Protein 1G60 (pdb70)

Organism: Moraxella bovis (NCBI:txid476)

Secondary structure (DSSP, 8-state):
-PPSSSEEE--HHHHHHHSPTT-EEEEEE----SS-SSGGG--SSHHHHHHHHHHHHHHHHHHEEEEEEEEEEE-HHHHHHHHHHHHHTT-EEEEEEEE----S----SSS-B---EEEEEEESSTT----GGGS-B---HHHHHHHHHHHTS-BTTB-----TT-BPPBSEE----PPPHHHHHHHHHHH--TT-EEEESS-TT-HHHHHHHHTT-EEEEEES-HHHHHHHHHHHH-/-PPTTSEEES-HHHHHHHSPTT-EEEEEE----SS-SSGGG--SSHHHHHHHHHHHHHHHHHHEEEEEEEEEEE-HHHHHHHHHHHHHTTPEEEEEEEE---------SSS-B---EEEEEEESSTT----GGGS-B---EEETTEEEPPPTT-BPPBSEE------PPPHHHHHHHHHHH--TT-EEEES--TT-HHHHHHHHTT-EEEEEES-HHHHHHHHHHHH-

Solvent-accessible surface area: 22971 Å² total; per-residue (Å²): 228,37,101,86,70,94,3,28,110,46,66,9,20,84,0,0,88,100,9,133,88,147,30,0,48,0,0,2,0,42,6,7,22,40,90,79,156,34,116,120,3,60,53,133,52,52,111,92,0,14,65,49,1,46,126,1,1,47,45,1,12,78,14,0,35,150,37,1,1,1,0,0,0,0,23,12,44,7,0,0,13,0,0,60,42,0,54,84,98,53,12,65,53,4,0,0,0,0,27,9,63,136,62,66,114,23,88,22,103,92,81,1,11,66,21,16,20,0,0,1,0,0,0,62,23,161,108,6,42,16,41,64,73,103,11,47,22,113,41,92,86,86,18,135,121,110,37,70,89,74,128,63,117,96,99,149,62,158,108,132,152,47,42,126,102,3,76,19,7,17,13,22,3,60,52,153,178,82,26,41,114,80,0,4,50,39,0,0,81,0,2,0,57,85,116,28,24,0,0,5,1,40,8,22,54,0,16,5,0,11,8,0,116,147,26,39,23,42,2,5,0,0,16,123,51,42,142,105,6,96,110,2,17,124,56,16,122,164,246,33,102,96,70,80,1,19,107,63,64,9,34,86,0,0,85,105,9,136,86,150,36,0,47,0,0,2,0,42,6,6,22,40,86,78,156,36,129,94,4,58,48,150,51,51,109,97,0,17,43,35,1,48,119,0,0,49,51,1,11,78,12,0,34,163,43,2,1,1,0,0,0,0,25,12,44,7,0,0,12,0,0,59,42,0,53,86,95,52,11,57,52,4,0,0,0,0,12,12,48,155,65,42,131,44,90,29,101,91,82,2,10,94,20,16,23,0,0,1,0,0,0,66,24,156,111,7,44,15,39,71,86,102,11,51,24,113,122,75,66,105,94,118,71,130,161,106,187,60,57,135,110,10,109,32,9,25,13,23,2,63,32,100,122,105,108,68,23,14,109,90,0,3,54,39,0,0,80,0,1,0,56,85,116,27,21,0,0,5,1,40,8,11,44,0,11,5,0,11,8,0,108,152,26,41,22,50,2,5,0,0,18,125,53,41,140,71,7,98,102,2,24,112,64,13,117,159

Nearest PDB structures (foldseek):
  1g60-assembly1_A  TM=1.004E+00  e=7.509E-53  Moraxella bovis
  1g60-assembly1_B  TM=9.434E-01  e=6.468E-45  Moraxella bovis
  9c3u-assembly1_A  TM=8.632E-01  e=3.060E-21  Burkholderia cenocepacia
  6pbd-assembly1_A  TM=7.754E-01  e=2.224E-20  Caulobacter vibrioides
  8s9o-assembly1_A  TM=8.088E-01  e=1.908E-15  Adineta vaga

InterPro domains:
  IPR001091 Restriction/modification DNA-methyltransferase [PR00508] (23-37)
  IPR001091 Restriction/modification DNA-methyltransferase [PR00508] (56-76)
  IPR001091 Restriction/modification DNA-methyltransferase [PR00508] (193-210)
  IPR001091 Restriction/modification DNA-methyltransferase [PR00508] (212-230)
  IPR001091 Restriction/modification DNA-methyltransferase [PR00508] (235-255)
  IPR002052 DNA methylase, N-6 adenine-specific, conserved site [PS00092] (27-33)
  IPR002941 DNA methylase N-4/N-6 [PF01555] (24-251)
  IPR029063 S-adenosyl-L-methionine-dependent methyltransferase superfamily [G3DSA:3.40.50.150] (1-260)
  IPR029063 S-adenosyl-L-methionine-dependent methyltransferase superfamily [SSF53335] (4-251)

Structure (mmCIF, N/CA/C/O backbone):
data_1G60
#
_entry.id   1G60
#
_cell.length_a   60.818
_cell.length_b   98.699
_cell.length_c   50.894
_cell.angle_alpha   90.00
_cell.angle_beta   101.93
_cell.angle_gamma   90.00
#
_symmetry.space_group_name_H-M   'P 1 21 1'
#
loop_
_entity.id
_entity.type
_entity.pdbx_description
1 polymer 'Adenine-specific Methyltransferase MboIIA'
2 non-polymer 'SODIUM ION'
3 non-polymer S-ADENOSYLMETHIONINE
4 water water
#
loop_
_atom_site.group_PDB
_atom_site.id
_atom_site.type_symbol
_atom_site.label_atom_id
_atom_site.label_alt_id
_atom_site.label_comp_id
_atom_site.label_asym_id
_atom_site.label_entity_id
_atom_site.label_seq_id
_atom_site.pdbx_PDB_ins_code
_atom_site.Cartn_x
_atom_site.Cartn_y
_atom_site.Cartn_z
_atom_site.occupancy
_atom_site.B_iso_or_equiv
_atom_site.auth_seq_id
_atom_site.auth_comp_id
_atom_site.auth_asym_id
_atom_site.auth_atom_id
_atom_site.pdbx_PDB_model_num
ATOM 1 N N . MET A 1 1 ? -13.166 47.233 -21.602 1.00 48.01 1 MET A N 1
ATOM 2 C CA . MET A 1 1 ? -11.757 47.726 -21.612 1.00 46.74 1 MET A CA 1
ATOM 3 C C . MET A 1 1 ? -11.654 48.849 -20.589 1.00 44.57 1 MET A C 1
ATOM 4 O O . MET A 1 1 ? -12.472 49.779 -20.587 1.00 44.44 1 MET A O 1
ATOM 9 N N . LEU A 1 2 ? -10.667 48.728 -19.706 1.00 40.05 2 LEU A N 1
ATOM 10 C CA . LEU A 1 2 ? -10.474 49.727 -18.667 1.00 37.06 2 LEU A CA 1
ATOM 11 C C . LEU A 1 2 ? -9.776 50.955 -19.205 1.00 34.64 2 LEU A C 1
ATOM 12 O O . LEU A 1 2 ? -8.807 50.855 -19.964 1.00 33.78 2 LEU A O 1
ATOM 17 N N . GLU A 1 3 ? -10.193 52.150 -18.823 1.00 32.99 3 GLU A N 1
ATOM 18 C CA . GLU A 1 3 ? -9.555 53.376 -19.265 1.00 32.81 3 GLU A CA 1
ATOM 19 C C . GLU A 1 3 ? -8.149 53.465 -18.652 1.00 32.97 3 GLU A C 1
ATOM 20 O O . GLU A 1 3 ? -7.985 53.224 -17.454 1.00 31.67 3 GLU A O 1
ATOM 26 N N . ILE A 1 4 ? -7.156 53.721 -19.506 1.00 31.32 4 ILE A N 1
ATOM 27 C CA . ILE A 1 4 ? -5.794 53.842 -18.980 1.00 30.05 4 ILE A CA 1
ATOM 28 C C . ILE A 1 4 ? -5.559 55.289 -18.607 1.00 28.03 4 ILE A C 1
ATOM 29 O O . ILE A 1 4 ? -6.355 56.182 -18.914 1.00 28.69 4 ILE A O 1
ATOM 34 N N . ASN A 1 5 ? -4.484 55.565 -17.874 1.00 25.81 5 ASN A N 1
ATOM 35 C CA . ASN A 1 5 ? -4.040 56.886 -17.485 1.00 24.36 5 ASN A CA 1
ATOM 36 C C . ASN A 1 5 ? -5.008 57.695 -16.652 1.00 26.98 5 ASN A C 1
ATOM 37 O O . ASN A 1 5 ? -4.980 58.927 -16.624 1.00 27.67 5 ASN A O 1
ATOM 42 N N . LYS A 1 6 ? -5.770 57.001 -15.815 1.00 27.71 6 LYS A N 1
ATOM 43 C CA . LYS A 1 6 ? -6.679 57.613 -14.869 1.00 29.27 6 LYS A CA 1
ATOM 44 C C . LYS A 1 6 ? -6.798 56.623 -13.714 1.00 28.43 6 LYS A C 1
ATOM 45 O O . LYS A 1 6 ? -6.875 55.412 -13.959 1.00 30.68 6 LYS A O 1
ATOM 56 N N . ILE A 1 7 ? -6.759 57.108 -12.488 1.00 26.76 7 ILE A N 1
ATOM 57 C CA . ILE A 1 7 ? -6.898 56.208 -11.345 1.00 25.17 7 ILE A CA 1
ATOM 58 C C . ILE A 1 7 ? -8.386 55.947 -11.061 1.00 26.11 7 ILE A C 1
ATOM 59 O O . ILE A 1 7 ? -9.152 56.922 -10.990 1.00 27.28 7 ILE A O 1
ATOM 64 N N . HIS A 1 8 ? -8.748 54.686 -10.959 1.00 26.77 8 HIS A N 1
ATOM 65 C CA . HIS A 1 8 ? -10.148 54.316 -10.759 1.00 26.76 8 HIS A CA 1
ATOM 66 C C . HIS A 1 8 ? -10.492 54.046 -9.298 1.00 28.85 8 HIS A C 1
ATOM 67 O O . HIS A 1 8 ? -9.645 53.568 -8.544 1.00 27.42 8 HIS A O 1
ATOM 74 N N . GLN A 1 9 ? -11.736 54.381 -8.911 1.00 26.79 9 GLN A N 1
ATOM 75 C CA . GLN A 1 9 ? -12.189 54.110 -7.539 1.00 28.18 9 GLN A CA 1
ATOM 76 C C . GLN A 1 9 ? -12.813 52.738 -7.463 1.00 28.47 9 GLN A C 1
ATOM 77 O O . GLN A 1 9 ? -13.989 52.494 -7.799 1.00 28.41 9 GLN A O 1
ATOM 83 N N . MET A 1 10 ? -11.959 51.722 -7.261 1.00 25.70 10 MET A N 1
ATOM 84 C CA . MET A 1 10 ? -12.353 50.340 -7.307 1.00 26.50 10 MET A CA 1
ATOM 85 C C . MET A 1 10 ? -11.594 49.512 -6.258 1.00 28.30 10 MET A C 1
ATOM 86 O O . MET A 1 10 ? -10.477 49.886 -5.882 1.00 27.70 10 MET A O 1
ATOM 91 N N . ASN A 1 11 ? -12.239 48.426 -5.863 1.00 27.68 11 ASN A N 1
ATOM 92 C CA . ASN A 1 11 ? -11.581 47.394 -5.076 1.00 29.06 11 ASN A CA 1
ATOM 93 C C . ASN A 1 11 ? -10.514 46.747 -5.956 1.00 28.18 11 ASN A C 1
ATOM 94 O O . ASN A 1 11 ? -10.750 46.612 -7.169 1.00 26.38 11 ASN A O 1
ATOM 99 N N . CYS A 1 12 ? -9.346 46.315 -5.443 1.00 26.40 12 CYS A N 1
ATOM 100 C CA . CYS A 1 12 ? -8.336 45.720 -6.317 1.00 27.01 12 CYS A CA 1
ATOM 101 C C . CYS A 1 12 ? -8.766 44.508 -7.118 1.00 27.39 12 CYS A C 1
ATOM 102 O O . CYS A 1 12 ? -8.270 44.314 -8.244 1.00 27.95 12 CYS A O 1
ATOM 105 N N . PHE A 1 13 ? -9.622 43.642 -6.587 1.00 28.41 13 PHE A N 1
ATOM 106 C CA . PHE A 1 13 ? -10.038 42.444 -7.317 1.00 29.52 13 PHE A CA 1
ATOM 107 C C . PHE A 1 13 ? -10.973 42.821 -8.469 1.00 29.85 13 PHE A C 1
ATOM 108 O O . PHE A 1 13 ? -10.831 42.323 -9.595 1.00 29.52 13 PHE A O 1
ATOM 116 N N . ASP A 1 14 ? -11.855 43.784 -8.229 1.00 29.34 14 ASP A N 1
ATOM 117 C CA . ASP A 1 14 ? -12.757 44.249 -9.295 1.00 30.30 14 ASP A CA 1
ATOM 118 C C . ASP A 1 14 ? -11.914 44.880 -10.405 1.00 30.10 14 ASP A C 1
ATOM 119 O O . ASP A 1 14 ? -12.137 44.599 -11.583 1.00 29.43 14 ASP A O 1
ATOM 124 N N . PHE A 1 15 ? -10.962 45.725 -10.006 1.00 27.19 15 PHE A N 1
ATOM 125 C CA . PHE A 1 15 ? -10.065 46.376 -10.944 1.00 26.31 15 PHE A CA 1
ATOM 126 C C . PHE A 1 15 ? -9.288 45.346 -11.756 1.00 27.70 15 PHE A C 1
ATOM 127 O O . PHE A 1 15 ? -9.284 45.428 -12.999 1.00 28.40 15 PHE A O 1
ATOM 135 N N . LEU A 1 16 ? -8.622 44.409 -11.063 1.00 25.00 16 LEU A N 1
ATOM 136 C CA . LEU A 1 16 ? -7.822 43.410 -11.748 1.00 26.82 16 LEU A CA 1
ATOM 137 C C . LEU A 1 16 ? -8.630 42.588 -12.744 1.00 27.39 16 LEU A C 1
ATOM 138 O O . LEU A 1 16 ? -8.138 42.334 -13.841 1.00 28.83 16 LEU A O 1
ATOM 143 N N . ASP A 1 17 ? -9.867 42.212 -12.463 1.00 27.70 17 ASP A N 1
ATOM 144 C CA . ASP A 1 17 ? -10.707 41.463 -13.385 1.00 30.13 17 ASP A CA 1
ATOM 145 C C . ASP A 1 17 ? -11.073 42.267 -14.638 1.00 29.75 17 ASP A C 1
ATOM 146 O O . ASP A 1 17 ? -11.359 41.660 -15.683 1.00 30.75 17 ASP A O 1
ATOM 151 N N . GLN A 1 18 ? -10.907 43.572 -14.622 1.00 29.41 18 GLN A N 1
ATOM 152 C CA . GLN A 1 18 ? -11.112 44.431 -15.778 1.00 30.38 18 GLN A CA 1
ATOM 153 C C . GLN A 1 18 ? -9.839 44.660 -16.577 1.00 30.29 18 GLN A C 1
ATOM 154 O O . GLN A 1 18 ? -9.845 45.210 -17.689 1.00 29.10 18 GLN A O 1
ATOM 160 N N . VAL A 1 19 ? -8.679 44.244 -16.065 1.00 28.91 19 VAL A N 1
ATOM 161 C CA . VAL A 1 19 ? -7.429 44.400 -16.790 1.00 28.21 19 VAL A CA 1
ATOM 162 C C . VAL A 1 19 ? -7.209 43.246 -17.762 1.00 28.91 19 VAL A C 1
ATOM 163 O O . VAL A 1 19 ? -7.385 42.073 -17.432 1.00 29.91 19 VAL A O 1
ATOM 167 N N . GLU A 1 20 ? -6.789 43.595 -18.980 1.00 30.30 20 GLU A N 1
ATOM 168 C CA . GLU A 1 20 ? -6.529 42.559 -19.974 1.00 31.67 20 GLU A CA 1
ATOM 169 C C . GLU A 1 20 ? -5.342 41.687 -19.589 1.00 30.32 20 GLU A C 1
ATOM 170 O O . GLU A 1 20 ? -4.267 42.203 -19.268 1.00 30.78 20 GLU A O 1
ATOM 176 N N . ASN A 1 21 ? -5.463 40.376 -19.690 1.00 30.55 21 ASN A N 1
ATOM 177 C CA . ASN A 1 21 ? -4.334 39.497 -19.417 1.00 30.79 21 ASN A CA 1
ATOM 178 C C . ASN A 1 21 ? -3.206 39.813 -20.373 1.00 31.37 21 ASN A C 1
ATOM 179 O O . ASN A 1 21 ? -3.412 40.192 -21.531 1.00 29.56 21 ASN A O 1
ATOM 184 N N . LYS A 1 22 ? -1.964 39.693 -19.902 1.00 30.38 22 LYS A N 1
ATOM 185 C CA . LYS A 1 22 ? -0.758 39.925 -20.658 1.00 31.30 22 LYS A CA 1
ATOM 186 C C . LYS A 1 22 ? -0.587 41.300 -21.261 1.00 30.28 22 LYS A C 1
ATOM 187 O O . LYS A 1 22 ? 0.157 41.456 -22.253 1.00 30.83 22 LYS A O 1
ATOM 193 N N . SER A 1 23 ? -1.191 42.345 -20.702 1.00 26.59 23 SER A N 1
ATOM 194 C CA . SER A 1 23 ? -1.078 43.684 -21.224 1.00 26.59 23 SER A CA 1
ATOM 195 C C . SER A 1 23 ? -0.091 44.584 -20.513 1.00 25.84 23 SER A C 1
ATOM 196 O O . SER A 1 23 ? 0.177 45.721 -20.932 1.00 25.27 23 SER A O 1
ATOM 199 N N . VAL A 1 24 ? 0.403 44.124 -19.339 1.00 24.92 24 VAL A N 1
ATOM 200 C CA . VAL A 1 24 ? 1.212 45.027 -18.504 1.00 23.94 24 VAL A CA 1
ATOM 201 C C . VAL A 1 24 ? 2.695 44.720 -18.550 1.00 21.96 24 VAL A C 1
ATOM 202 O O . VAL A 1 24 ? 3.043 43.546 -18.510 1.00 23.43 24 VAL A O 1
ATOM 206 N N . GLN A 1 25 ? 3.529 45.753 -18.605 1.00 21.75 25 GLN A N 1
ATOM 207 C CA . GLN A 1 25 ? 4.960 45.564 -18.687 1.00 20.56 25 GLN A CA 1
ATOM 208 C C . GLN A 1 25 ? 5.616 45.613 -17.285 1.00 20.71 25 GLN A C 1
ATOM 209 O O . GLN A 1 25 ? 6.682 45.027 -17.111 1.00 20.94 25 GLN A O 1
ATOM 215 N N . LEU A 1 26 ? 5.003 46.379 -16.383 1.00 20.59 26 LEU A N 1
ATOM 216 C CA . LEU A 1 26 ? 5.657 46.494 -15.044 1.00 17.93 26 LEU A CA 1
ATOM 217 C C . LEU A 1 26 ? 4.547 46.673 -14.027 1.00 19.30 26 LEU A C 1
ATOM 218 O O . LEU A 1 26 ? 3.680 47.538 -14.222 1.00 20.38 26 LEU A O 1
ATOM 223 N N . ALA A 1 27 ? 4.586 45.896 -12.934 1.00 17.82 27 ALA A N 1
ATOM 224 C CA . ALA A 1 27 ? 3.567 46.147 -11.894 1.00 17.74 27 ALA A CA 1
ATOM 225 C C . ALA A 1 27 ? 4.387 46.587 -10.653 1.00 19.25 27 ALA A C 1
ATOM 226 O O . ALA A 1 27 ? 5.397 45.950 -10.407 1.00 18.85 27 ALA A O 1
ATOM 228 N N . VAL A 1 28 ? 4.018 47.688 -10.011 1.00 19.52 28 VAL A N 1
ATOM 229 C CA . VAL A 1 28 ? 4.736 48.222 -8.838 1.00 17.63 28 VAL A CA 1
ATOM 230 C C . VAL A 1 28 ? 3.657 48.239 -7.756 1.00 19.32 28 VAL A C 1
ATOM 231 O O . VAL A 1 28 ? 2.727 49.042 -7.878 1.00 20.64 28 VAL A O 1
ATOM 235 N N . ILE A 1 29 ? 3.719 47.343 -6.747 1.00 18.05 29 ILE A N 1
ATOM 236 C CA . ILE A 1 29 ? 2.580 47.234 -5.820 1.00 19.03 29 ILE A CA 1
ATOM 237 C C . ILE A 1 29 ? 3.021 47.488 -4.382 1.00 18.67 29 ILE A C 1
ATOM 238 O O . ILE A 1 29 ? 3.944 46.805 -3.907 1.00 18.62 29 ILE A O 1
ATOM 243 N N . ASP A 1 30 ? 2.421 48.460 -3.721 1.00 19.96 30 ASP A N 1
ATOM 244 C CA . ASP A 1 30 ? 2.689 48.741 -2.289 1.00 18.74 30 ASP A CA 1
ATOM 245 C C . ASP A 1 30 ? 1.349 48.421 -1.620 1.00 20.22 30 ASP A C 1
ATOM 246 O O . ASP A 1 30 ? 0.475 49.301 -1.589 1.00 22.13 30 ASP A O 1
ATOM 251 N N . PRO A 1 31 ? 1.163 47.188 -1.192 1.00 19.79 31 PRO A N 1
ATOM 252 C CA . PRO A 1 31 ? -0.083 46.697 -0.643 1.00 20.39 31 PRO A CA 1
ATOM 253 C C . PRO A 1 31 ? -0.117 46.738 0.878 1.00 21.58 31 PRO A C 1
ATOM 254 O O . PRO A 1 31 ? 0.810 47.229 1.496 1.00 21.00 31 PRO A O 1
ATOM 258 N N . PRO A 1 32 ? -1.196 46.225 1.441 1.00 22.51 32 PRO A N 1
ATOM 259 C CA . PRO A 1 32 ? -1.248 46.141 2.904 1.00 23.96 32 PRO A CA 1
ATOM 260 C C . PRO A 1 32 ? -0.030 45.351 3.378 1.00 23.63 32 PRO A C 1
ATOM 261 O O . PRO A 1 32 ? 0.396 44.349 2.769 1.00 23.12 32 PRO A O 1
ATOM 265 N N . TYR A 1 33 ? 0.483 45.750 4.539 1.00 22.31 33 TYR A N 1
ATOM 266 C CA . TYR A 1 33 ? 1.589 45.033 5.166 1.00 22.09 33 TYR A CA 1
ATOM 267 C C . TYR A 1 33 ? 1.128 44.275 6.426 1.00 24.64 33 TYR A C 1
ATOM 268 O O . TYR A 1 33 ? 2.014 43.718 7.083 1.00 22.24 33 TYR A O 1
ATOM 277 N N . ASN A 1 34 ? -0.153 44.319 6.798 1.00 24.05 34 ASN A N 1
ATOM 278 C CA . ASN A 1 34 ? -0.576 43.621 8.024 1.00 26.47 34 ASN A CA 1
ATOM 279 C C . ASN A 1 34 ? 0.070 44.274 9.255 1.00 27.90 34 ASN A C 1
ATOM 280 O O . ASN A 1 34 ? 0.417 43.568 10.223 1.00 28.15 34 ASN A O 1
ATOM 285 N N . LEU A 1 35 ? 0.215 45.593 9.273 1.00 30.14 35 LEU A N 1
ATOM 286 C CA . LEU A 1 35 ? 0.782 46.281 10.433 1.00 33.37 35 LEU A CA 1
ATOM 287 C C . LEU A 1 35 ? -0.293 47.038 11.207 1.00 36.65 35 LEU A C 1
ATOM 288 O O . LEU A 1 35 ? -0.009 47.832 12.112 1.00 37.44 35 LEU A O 1
ATOM 293 N N . SER A 1 36 ? -1.547 46.837 10.845 1.00 37.61 36 SER A N 1
ATOM 294 C CA . SER A 1 36 ? -2.697 47.458 11.485 1.00 40.17 36 SER A CA 1
ATOM 295 C C . SER A 1 36 ? -2.665 48.976 11.431 1.00 41.94 36 SER A C 1
ATOM 296 O O . SER A 1 36 ? -3.196 49.650 12.321 1.00 42.81 36 SER A O 1
ATOM 299 N N . LYS A 1 37 ? -2.153 49.581 10.351 1.00 43.34 37 LYS A N 1
ATOM 300 C CA . LYS A 1 37 ? -2.103 51.039 10.244 1.00 44.96 37 LYS A CA 1
ATOM 301 C C . LYS A 1 37 ? -3.438 51.664 9.841 1.00 44.75 37 LYS A C 1
ATOM 302 O O . LYS A 1 37 ? -3.631 52.886 9.869 1.00 44.64 37 LYS A O 1
ATOM 308 N N . ALA A 1 38 ? -4.382 50.824 9.455 1.00 44.48 38 ALA A N 1
ATOM 309 C CA . ALA A 1 38 ? -5.720 51.232 9.059 1.00 43.83 38 ALA A CA 1
ATOM 310 C C . ALA A 1 38 ? -6.615 50.005 8.990 1.00 43.07 38 ALA A C 1
ATOM 311 O O . ALA A 1 38 ? -6.137 48.873 9.076 1.00 42.90 38 ALA A O 1
ATOM 313 N N . ASP A 1 39 ? -7.900 50.209 8.723 1.00 42.41 39 ASP A N 1
ATOM 314 C CA . ASP A 1 39 ? -8.856 49.114 8.609 1.00 41.91 39 ASP A CA 1
ATOM 315 C C . ASP A 1 39 ? -8.474 48.144 7.500 1.00 40.18 39 ASP A C 1
ATOM 316 O O . ASP A 1 39 ? -8.551 46.920 7.660 1.00 40.07 39 ASP A O 1
ATOM 321 N N . TRP A 1 40 ? -7.980 48.694 6.376 1.00 37.31 40 TRP A N 1
ATOM 322 C CA . TRP A 1 40 ? -7.572 47.835 5.264 1.00 36.77 40 TRP A CA 1
ATOM 323 C C . TRP A 1 40 ? -6.257 47.121 5.529 1.00 35.87 40 TRP A C 1
ATOM 324 O O . TRP A 1 40 ? -5.840 46.324 4.675 1.00 34.77 40 TRP A O 1
ATOM 335 N N . ASP A 1 41 ? -5.554 47.453 6.612 1.00 34.64 41 ASP A N 1
ATOM 336 C CA . ASP A 1 41 ? -4.269 46.848 6.938 1.00 33.58 41 ASP A CA 1
ATOM 337 C C . ASP A 1 41 ? -4.398 45.934 8.153 1.00 35.44 41 ASP A C 1
ATOM 338 O O . ASP A 1 41 ? -3.409 45.515 8.755 1.00 36.68 41 ASP A O 1
ATOM 343 N N . SER A 1 42 ? -5.623 45.650 8.552 1.00 36.18 42 SER A N 1
ATOM 344 C CA . SER A 1 42 ? -5.875 44.813 9.724 1.00 37.71 42 SER A CA 1
ATOM 345 C C . SER A 1 42 ? -6.530 43.526 9.287 1.00 37.69 42 SER A C 1
ATOM 346 O O . SER A 1 42 ? -7.466 43.504 8.491 1.00 37.52 42 SER A O 1
ATOM 349 N N . PHE A 1 43 ? -5.881 42.429 9.666 1.00 37.24 43 PHE A N 1
ATOM 350 C CA . PHE A 1 43 ? -6.331 41.091 9.320 1.00 37.20 43 PHE A CA 1
ATOM 351 C C . PHE A 1 43 ? -6.536 40.285 10.597 1.00 39.51 43 PHE A C 1
ATOM 352 O O . PHE A 1 43 ? -5.881 40.571 11.612 1.00 41.34 43 PHE A O 1
ATOM 360 N N . ASP A 1 44 ? -7.375 39.263 10.560 1.00 40.44 44 ASP A N 1
ATOM 361 C CA . ASP A 1 44 ? -7.610 38.435 11.746 1.00 41.54 44 ASP A CA 1
ATOM 362 C C . ASP A 1 44 ? -6.421 37.564 12.106 1.00 40.11 44 ASP A C 1
ATOM 363 O O . ASP A 1 44 ? -6.219 37.215 13.282 1.00 39.83 44 ASP A O 1
ATOM 368 N N . SER A 1 45 ? -5.594 37.173 11.126 1.00 36.60 45 SER A N 1
ATOM 369 C CA . SER A 1 45 ? -4.459 36.309 11.356 1.00 33.84 45 SER A CA 1
ATOM 370 C C . SER A 1 45 ? -3.448 36.409 10.196 1.00 32.65 45 SER A C 1
ATOM 371 O O . SER A 1 45 ? -3.807 36.977 9.155 1.00 31.71 45 SER A O 1
ATOM 374 N N . HIS A 1 46 ? -2.284 35.803 10.371 1.00 30.64 46 HIS A N 1
ATOM 375 C CA . HIS A 1 46 ? -1.249 35.875 9.322 1.00 30.37 46 HIS A CA 1
ATOM 376 C C . HIS A 1 46 ? -1.701 35.104 8.093 1.00 31.73 46 HIS A C 1
ATOM 377 O O . HIS A 1 46 ? -1.443 35.560 6.967 1.00 30.51 46 HIS A O 1
ATOM 384 N N . ASN A 1 47 ? -2.329 33.957 8.290 1.00 31.76 47 ASN A N 1
ATOM 385 C CA . ASN A 1 47 ? -2.892 33.183 7.188 1.00 34.72 47 ASN A CA 1
ATOM 386 C C . ASN A 1 47 ? -3.928 33.970 6.401 1.00 33.63 47 ASN A C 1
ATOM 387 O O . ASN A 1 47 ? -3.977 33.815 5.179 1.00 32.32 47 ASN A O 1
ATOM 396 N N . GLU A 1 48 ? -4.843 34.700 7.049 1.00 33.26 48 GLU A N 1
ATOM 397 C CA . GLU A 1 48 ? -5.839 35.460 6.302 1.00 33.78 48 GLU A CA 1
ATOM 398 C C . GLU A 1 48 ? -5.117 36.506 5.442 1.00 31.60 48 GLU A C 1
ATOM 399 O O . GLU A 1 48 ? -5.497 36.758 4.305 1.00 31.35 48 GLU A O 1
ATOM 410 N N . PHE A 1 49 ? -4.111 37.146 6.035 1.00 29.49 49 PHE A N 1
ATOM 411 C CA . PHE A 1 49 ? -3.304 38.133 5.330 1.00 26.79 49 PHE A CA 1
ATOM 412 C C . PHE A 1 49 ? -2.656 37.486 4.105 1.00 24.83 49 PHE A C 1
ATOM 413 O O . PHE A 1 49 ? -2.689 38.118 3.051 1.00 26.16 49 PHE A O 1
ATOM 421 N N . LEU A 1 50 ? -2.073 36.307 4.244 1.00 24.06 50 LEU A N 1
ATOM 422 C CA . LEU A 1 50 ? -1.417 35.648 3.136 1.00 25.51 50 LEU A CA 1
ATOM 423 C C . LEU A 1 50 ? -2.430 35.224 2.077 1.00 27.31 50 LEU A C 1
ATOM 424 O O . LEU A 1 50 ? -2.171 35.399 0.892 1.00 27.06 50 LEU A O 1
ATOM 429 N N . ALA A 1 51 ? -3.598 34.723 2.503 1.00 28.13 51 ALA A N 1
ATOM 430 C CA . ALA A 1 51 ? -4.619 34.321 1.520 1.00 28.93 51 ALA A CA 1
ATOM 431 C C . ALA A 1 51 ? -5.065 35.503 0.658 1.00 28.33 51 ALA A C 1
ATOM 432 O O . ALA A 1 51 ? -5.258 35.381 -0.546 1.00 29.17 51 ALA A O 1
ATOM 434 N N . PHE A 1 52 ? -5.258 36.671 1.252 1.00 27.09 52 PHE A N 1
ATOM 435 C CA . PHE A 1 52 ? -5.615 37.894 0.561 1.00 27.05 52 PHE A CA 1
ATOM 436 C C . PHE A 1 52 ? -4.486 38.253 -0.417 1.00 25.85 52 PHE A C 1
ATOM 437 O O . PHE A 1 52 ? -4.686 38.551 -1.593 1.00 25.23 52 PHE A O 1
ATOM 445 N N . THR A 1 53 ? -3.266 38.221 0.104 1.00 23.27 53 THR A N 1
ATOM 446 C CA . THR A 1 53 ? -2.105 38.620 -0.696 1.00 22.90 53 THR A CA 1
ATOM 447 C C . THR A 1 53 ? -1.919 37.768 -1.929 1.00 23.95 53 THR A C 1
ATOM 448 O O . THR A 1 53 ? -1.691 38.249 -3.056 1.00 23.38 53 THR A O 1
ATOM 452 N N . TYR A 1 54 ? -1.998 36.453 -1.750 1.00 23.82 54 TYR A N 1
ATOM 453 C CA . TYR A 1 54 ? -1.824 35.472 -2.801 1.00 25.96 54 TYR A CA 1
ATOM 454 C C . TYR A 1 54 ? -2.967 35.612 -3.804 1.00 26.89 54 TYR A C 1
ATOM 455 O O . TYR A 1 54 ? -2.718 35.451 -5.007 1.00 26.74 54 TYR A O 1
ATOM 464 N N . ARG A 1 55 ? -4.165 35.999 -3.355 1.00 27.14 55 ARG A N 1
ATOM 465 C CA . ARG A 1 55 ? -5.257 36.202 -4.303 1.00 28.26 55 ARG A CA 1
ATOM 466 C C . ARG A 1 55 ? -4.985 37.367 -5.260 1.00 27.42 55 ARG A C 1
ATOM 467 O O . ARG A 1 55 ? -5.260 37.242 -6.454 1.00 27.92 55 ARG A O 1
ATOM 475 N N . TRP A 1 56 ? -4.521 38.505 -4.760 1.00 25.73 56 TRP A N 1
ATOM 476 C CA . TRP A 1 56 ? -4.264 39.647 -5.652 1.00 23.60 56 TRP A CA 1
ATOM 477 C C . TRP A 1 56 ? -3.017 39.340 -6.468 1.00 25.12 56 TRP A C 1
ATOM 478 O O . TRP A 1 56 ? -2.943 39.658 -7.656 1.00 24.35 56 TRP A O 1
ATOM 489 N N . ILE A 1 57 ? -2.008 38.673 -5.881 1.00 24.31 57 ILE A N 1
ATOM 490 C CA . ILE A 1 57 ? -0.796 38.341 -6.635 1.00 24.51 57 ILE A CA 1
ATOM 491 C C . ILE A 1 57 ? -1.149 37.500 -7.874 1.00 25.63 57 ILE A C 1
ATOM 492 O O . ILE A 1 57 ? -0.710 37.796 -8.984 1.00 25.69 57 ILE A O 1
ATOM 497 N N . ASP A 1 58 ? -1.939 36.450 -7.694 1.00 25.75 58 ASP A N 1
ATOM 498 C CA . ASP A 1 58 ? -2.309 35.590 -8.826 1.00 27.16 58 ASP A CA 1
ATOM 499 C C . ASP A 1 58 ? -2.868 36.385 -10.004 1.00 26.87 58 ASP A C 1
ATOM 500 O O . ASP A 1 58 ? -2.555 36.093 -11.169 1.00 26.56 58 ASP A O 1
ATOM 505 N N . LYS A 1 59 ? -3.737 37.338 -9.701 1.00 26.85 59 LYS A N 1
ATOM 506 C CA . LYS A 1 59 ? -4.365 38.143 -10.762 1.00 26.01 59 LYS A CA 1
ATOM 507 C C . LYS A 1 59 ? -3.327 39.059 -11.397 1.00 25.50 59 LYS A C 1
ATOM 508 O O . LYS A 1 59 ? -3.259 39.145 -12.626 1.00 23.98 59 LYS A O 1
ATOM 514 N N . VAL A 1 60 ? -2.497 39.733 -10.579 1.00 23.19 60 VAL A N 1
ATOM 515 C CA . VAL A 1 60 ? -1.444 40.578 -11.138 1.00 23.23 60 VAL A CA 1
ATOM 516 C C . VAL A 1 60 ? -0.552 39.796 -12.078 1.00 23.09 60 VAL A C 1
ATOM 517 O O . VAL A 1 60 ? -0.243 40.285 -13.180 1.00 23.72 60 VAL A O 1
ATOM 521 N N . LEU A 1 61 ? -0.141 38.574 -11.729 1.00 23.73 61 LEU A N 1
ATOM 522 C CA . LEU A 1 61 ? 0.706 37.771 -12.593 1.00 23.13 61 LEU A CA 1
ATOM 523 C C . LEU A 1 61 ? 0.066 37.487 -13.962 1.00 23.99 61 LEU A C 1
ATOM 524 O O . LEU A 1 61 ? 0.805 37.518 -14.937 1.00 25.13 61 LEU A O 1
ATOM 529 N N . ASP A 1 62 ? -1.232 37.234 -13.985 1.00 25.27 62 ASP A N 1
ATOM 530 C CA . ASP A 1 62 ? -1.937 37.060 -15.252 1.00 26.14 62 ASP A CA 1
ATOM 531 C C . ASP A 1 62 ? -1.902 38.313 -16.122 1.00 27.14 62 ASP A C 1
ATOM 532 O O . ASP A 1 62 ? -2.010 38.207 -17.364 1.00 27.46 62 ASP A O 1
ATOM 537 N N . LYS A 1 63 ? -1.768 39.501 -15.546 1.00 25.32 63 LYS A N 1
ATOM 538 C CA . LYS A 1 63 ? -1.715 40.754 -16.284 1.00 25.52 63 LYS A CA 1
ATOM 539 C C . LYS A 1 63 ? -0.379 41.050 -16.937 1.00 25.44 63 LYS A C 1
ATOM 540 O O . LYS A 1 63 ? -0.325 41.746 -17.971 1.00 25.79 63 LYS A O 1
ATOM 546 N N . LEU A 1 64 ? 0.724 40.520 -16.371 1.00 24.06 64 LEU A N 1
ATOM 547 C CA . LEU A 1 64 ? 2.011 40.779 -16.953 1.00 22.92 64 LEU A CA 1
ATOM 548 C C . LEU A 1 64 ? 2.181 40.069 -18.302 1.00 23.31 64 LEU A C 1
ATOM 549 O O . LEU A 1 64 ? 1.754 38.917 -18.427 1.00 25.18 64 LEU A O 1
ATOM 554 N N . ASP A 1 65 ? 2.858 40.749 -19.220 1.00 24.54 65 ASP A N 1
ATOM 555 C CA . ASP A 1 65 ? 3.133 40.099 -20.505 1.00 26.74 65 ASP A CA 1
ATOM 556 C C . ASP A 1 65 ? 4.216 39.070 -20.232 1.00 28.52 65 ASP A C 1
ATOM 557 O O . ASP A 1 65 ? 4.793 38.954 -19.127 1.00 26.08 65 ASP A O 1
ATOM 562 N N . LYS A 1 66 ? 4.642 38.398 -21.320 1.00 26.45 66 LYS A N 1
ATOM 563 C CA . LYS A 1 66 ? 5.558 37.287 -21.167 1.00 27.36 66 LYS A CA 1
ATOM 564 C C . LYS A 1 66 ? 6.899 37.655 -20.568 1.00 24.35 66 LYS A C 1
ATOM 565 O O . LYS A 1 66 ? 7.490 36.733 -20.003 1.00 26.41 66 LYS A O 1
ATOM 571 N N . ASP A 1 67 ? 7.415 38.859 -20.647 1.00 22.50 67 ASP A N 1
ATOM 572 C CA . ASP A 1 67 ? 8.679 39.281 -20.088 1.00 22.96 67 ASP A CA 1
ATOM 573 C C . ASP A 1 67 ? 8.493 40.366 -19.002 1.00 21.49 67 ASP A C 1
ATOM 574 O O . ASP A 1 67 ? 9.431 41.114 -18.778 1.00 23.37 67 ASP A O 1
ATOM 579 N N . GLY A 1 68 ? 7.283 40.471 -18.458 1.00 22.00 68 GLY A N 1
ATOM 580 C CA . GLY A 1 68 ? 7.014 41.570 -17.518 1.00 22.14 68 GLY A CA 1
ATOM 581 C C . GLY A 1 68 ? 7.751 41.499 -16.186 1.00 22.31 68 GLY A C 1
ATOM 582 O O . GLY A 1 68 ? 8.183 40.442 -15.731 1.00 23.02 68 GLY A O 1
ATOM 583 N N . SER A 1 69 ? 7.815 42.646 -15.511 1.00 19.32 69 SER A N 1
ATOM 584 C CA . SER A 1 69 ? 8.542 42.766 -14.227 1.00 19.28 69 SER A CA 1
ATOM 585 C C . SER A 1 69 ? 7.544 43.116 -13.125 1.00 19.25 69 SER A C 1
ATOM 586 O O . SER A 1 69 ? 6.542 43.765 -13.379 1.00 17.94 69 SER A O 1
ATOM 589 N N . LEU A 1 70 ? 7.904 42.727 -11.890 1.00 18.05 70 LEU A N 1
ATOM 590 C CA . LEU A 1 70 ? 7.004 42.880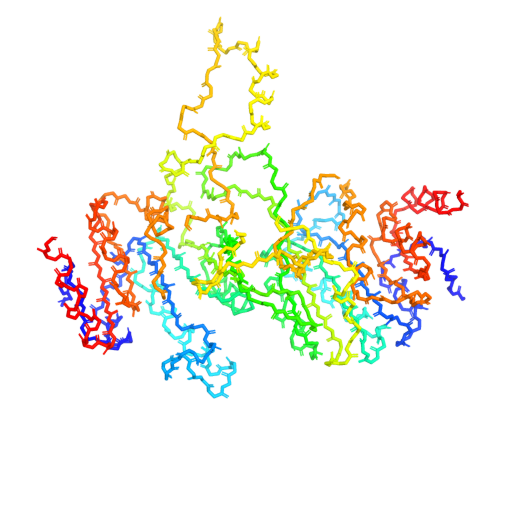 -10.756 1.00 17.51 70 LEU A CA 1
ATOM 591 C C . LEU A 1 70 ? 7.800 43.339 -9.525 1.00 17.35 70 LEU A C 1
ATOM 592 O O . LEU A 1 70 ? 8.873 42.754 -9.272 1.00 17.62 70 LEU A O 1
ATOM 597 N N . TYR A 1 71 ? 7.288 44.365 -8.855 1.00 17.87 71 TYR A N 1
ATOM 598 C CA . TYR A 1 71 ? 7.932 44.824 -7.605 1.00 16.92 71 TYR A CA 1
ATOM 599 C C . TYR A 1 71 ? 6.840 44.825 -6.516 1.00 17.85 71 TYR A C 1
ATOM 600 O O . TYR A 1 71 ? 5.771 45.385 -6.818 1.00 16.07 71 TYR A O 1
ATOM 609 N N . ILE A 1 72 ? 7.092 44.166 -5.384 1.00 17.56 72 ILE A N 1
ATOM 610 C CA . ILE A 1 72 ? 6.079 44.143 -4.306 1.00 16.81 72 ILE A CA 1
ATOM 611 C C . ILE A 1 72 ? 6.803 44.553 -3.007 1.00 16.61 72 ILE A C 1
ATOM 612 O O . ILE A 1 72 ? 7.867 44.034 -2.662 1.00 16.60 72 ILE A O 1
ATOM 617 N N . PHE A 1 73 ? 6.257 45.571 -2.350 1.00 15.95 73 PHE A N 1
ATOM 618 C CA . PHE A 1 73 ? 6.789 46.047 -1.088 1.00 17.15 73 PHE A CA 1
ATOM 619 C C . PHE A 1 73 ? 6.124 45.277 0.071 1.00 17.34 73 PHE A C 1
ATOM 620 O O . PHE A 1 73 ? 4.977 44.887 -0.032 1.00 18.11 73 PHE A O 1
ATOM 628 N N . ASN A 1 74 ? 6.941 45.077 1.128 1.00 17.32 74 ASN A N 1
ATOM 629 C CA . ASN A 1 74 ? 6.272 44.578 2.350 1.00 18.24 74 ASN A CA 1
ATOM 630 C C . ASN A 1 74 ? 7.312 44.594 3.472 1.00 16.61 74 ASN A C 1
ATOM 631 O O . ASN A 1 74 ? 8.442 45.027 3.290 1.00 17.16 74 ASN A O 1
ATOM 636 N N . THR A 1 75 ? 6.944 44.088 4.654 1.00 16.69 75 THR A N 1
ATOM 637 C CA . THR A 1 75 ? 7.978 43.930 5.677 1.00 16.17 75 THR A CA 1
ATOM 638 C C . THR A 1 75 ? 8.848 42.751 5.251 1.00 16.39 75 THR A C 1
ATOM 639 O O . THR A 1 75 ? 8.409 41.871 4.493 1.00 17.36 75 THR A O 1
ATOM 643 N N . PRO A 1 76 ? 10.073 42.682 5.717 1.00 16.45 76 PRO A N 1
ATOM 644 C CA . PRO A 1 76 ? 10.945 41.545 5.428 1.00 16.32 76 PRO A CA 1
ATOM 645 C C . PRO A 1 76 ? 10.275 40.227 5.741 1.00 16.81 76 PRO A C 1
ATOM 646 O O . PRO A 1 76 ? 10.291 39.245 4.988 1.00 16.40 76 PRO A O 1
ATOM 650 N N . PHE A 1 77 ? 9.637 40.145 6.962 1.00 15.75 77 PHE A N 1
ATOM 651 C CA . PHE A 1 77 ? 8.970 38.904 7.331 1.00 17.06 77 PHE A CA 1
ATOM 652 C C . PHE A 1 77 ? 7.896 38.470 6.344 1.00 16.73 77 PHE A C 1
ATOM 653 O O . PHE A 1 77 ? 7.905 37.292 5.907 1.00 18.19 77 PHE A O 1
ATOM 661 N N . ASN A 1 78 ? 7.010 39.353 5.919 1.00 16.26 78 ASN A N 1
ATOM 662 C CA . ASN A 1 78 ? 5.956 38.999 4.974 1.00 17.94 78 ASN A CA 1
ATOM 663 C C . ASN A 1 78 ? 6.585 38.701 3.583 1.00 17.82 78 ASN A C 1
ATOM 664 O O . ASN A 1 78 ? 6.111 37.756 2.941 1.00 18.80 78 ASN A O 1
ATOM 669 N N . CYS A 1 79 ? 7.668 39.399 3.291 1.00 18.66 79 CYS A N 1
ATOM 670 C CA . CYS A 1 79 ? 8.343 39.103 2.006 1.00 16.76 79 CYS A CA 1
ATOM 671 C C . CYS A 1 79 ? 8.963 37.736 1.963 1.00 18.77 79 CYS A C 1
ATOM 672 O O . CYS A 1 79 ? 9.151 37.145 0.879 1.00 19.15 79 CYS A O 1
ATOM 675 N N . ALA A 1 80 ? 9.342 37.125 3.091 1.00 16.51 80 ALA A N 1
ATOM 676 C CA . ALA A 1 80 ? 9.847 35.750 3.045 1.00 17.36 80 ALA A CA 1
ATOM 677 C C . ALA A 1 80 ? 8.797 34.825 2.479 1.00 16.88 80 ALA A C 1
ATOM 678 O O . ALA A 1 80 ? 9.061 33.973 1.596 1.00 18.65 80 ALA A O 1
ATOM 680 N N . PHE A 1 81 ? 7.536 34.934 2.891 1.00 16.78 81 PHE A N 1
ATOM 681 C CA . PHE A 1 81 ? 6.413 34.137 2.474 1.00 18.86 81 PHE A CA 1
ATOM 682 C C . PHE A 1 81 ? 6.005 34.472 1.030 1.00 19.26 81 PHE A C 1
ATOM 683 O O . PHE A 1 81 ? 5.831 33.558 0.205 1.00 20.71 81 PHE A O 1
ATOM 691 N N . ILE A 1 82 ? 6.011 35.782 0.778 1.00 18.97 82 ILE A N 1
ATOM 692 C CA . ILE A 1 82 ? 5.640 36.205 -0.603 1.00 19.22 82 ILE A CA 1
ATOM 693 C C . ILE A 1 82 ? 6.683 35.747 -1.594 1.00 19.50 82 ILE A C 1
ATOM 694 O O . ILE A 1 82 ? 6.328 35.318 -2.736 1.00 21.05 82 ILE A O 1
ATOM 699 N N . CYS A 1 83 ? 7.970 35.808 -1.246 1.00 19.06 83 CYS A N 1
ATOM 700 C CA . CYS A 1 83 ? 9.038 35.365 -2.129 1.00 20.01 83 CYS A CA 1
ATOM 701 C C . CYS A 1 83 ? 8.932 33.907 -2.519 1.00 22.27 83 CYS A C 1
ATOM 702 O O . CYS A 1 83 ? 9.020 33.501 -3.694 1.00 20.96 83 CYS A O 1
ATOM 705 N N . GLN A 1 84 ? 8.734 33.046 -1.499 1.00 21.93 84 GLN A N 1
ATOM 706 C CA . GLN A 1 84 ? 8.544 31.626 -1.799 1.00 23.28 84 GLN A CA 1
ATOM 707 C C . GLN A 1 84 ? 7.285 31.397 -2.607 1.00 23.10 84 GLN A C 1
ATOM 708 O O . GLN A 1 84 ? 7.270 30.549 -3.549 1.00 22.93 84 GLN A O 1
ATOM 714 N N . TYR A 1 85 ? 6.203 32.143 -2.378 1.00 20.94 85 TYR A N 1
ATOM 715 C CA . TYR A 1 85 ? 4.975 32.002 -3.145 1.00 21.62 85 TYR A CA 1
ATOM 716 C C . TYR A 1 85 ? 5.207 32.355 -4.622 1.00 23.49 85 TYR A C 1
ATOM 717 O O . TYR A 1 85 ? 4.759 31.576 -5.489 1.00 22.72 85 TYR A O 1
ATOM 726 N N . LEU A 1 86 ? 5.908 33.453 -4.863 1.00 22.11 86 LEU A N 1
ATOM 727 C CA . LEU A 1 86 ? 6.214 33.839 -6.255 1.00 22.57 86 LEU A CA 1
ATOM 728 C C . LEU A 1 86 ? 7.066 32.790 -6.966 1.00 23.95 86 LEU A C 1
ATOM 729 O O . LEU A 1 86 ? 6.785 32.514 -8.150 1.00 23.07 86 LEU A O 1
ATOM 734 N N . VAL A 1 87 ? 8.036 32.193 -6.277 1.00 22.41 87 VAL A N 1
ATOM 735 C CA . VAL A 1 87 ? 8.847 31.132 -6.890 1.00 23.73 87 VAL A CA 1
ATOM 736 C C . VAL A 1 87 ? 7.962 29.943 -7.250 1.00 25.52 87 VAL A C 1
ATOM 737 O O . VAL A 1 87 ? 8.132 29.332 -8.336 1.00 25.55 87 VAL A O 1
ATOM 741 N N . SER A 1 88 ? 6.992 29.640 -6.410 1.00 22.61 88 SER A N 1
ATOM 742 C CA . SER A 1 88 ? 6.087 28.503 -6.624 1.00 26.26 88 SER A CA 1
ATOM 743 C C . SER A 1 88 ? 5.163 28.762 -7.820 1.00 27.48 88 SER A C 1
ATOM 744 O O . SER A 1 88 ? 4.717 27.789 -8.423 1.00 28.95 88 SER A O 1
ATOM 747 N N . LYS A 1 89 ? 4.906 30.017 -8.146 1.00 27.40 89 LYS A N 1
ATOM 748 C CA . LYS A 1 89 ? 4.096 30.391 -9.296 1.00 28.94 89 LYS A CA 1
ATOM 749 C C . LYS A 1 89 ? 4.909 30.440 -10.580 1.00 28.35 89 LYS A C 1
ATOM 750 O O . LYS A 1 89 ? 4.376 30.795 -11.641 1.00 29.82 89 LYS A O 1
ATOM 756 N N . GLY A 1 90 ? 6.198 30.130 -10.601 1.00 27.82 90 GLY A N 1
ATOM 757 C CA . GLY A 1 90 ? 6.957 30.167 -11.852 1.00 27.37 90 GLY A CA 1
ATOM 758 C C . GLY A 1 90 ? 7.626 31.491 -12.140 1.00 26.86 90 GLY A C 1
ATOM 759 O O . GLY A 1 90 ? 8.313 31.609 -13.160 1.00 27.27 90 GLY A O 1
ATOM 760 N N . MET A 1 91 ? 7.524 32.482 -11.228 1.00 25.19 91 MET A N 1
ATOM 761 C CA . MET A 1 91 ? 8.194 33.757 -11.471 1.00 24.05 91 MET A CA 1
ATOM 762 C C . MET A 1 91 ? 9.674 33.607 -11.168 1.00 22.47 91 MET A C 1
ATOM 763 O O . MET A 1 91 ? 10.091 32.730 -10.390 1.00 23.22 91 MET A O 1
ATOM 768 N N . ILE A 1 92 ? 10.494 34.429 -11.794 1.00 22.21 92 ILE A N 1
ATOM 769 C CA . ILE A 1 92 ? 11.918 34.411 -11.696 1.00 21.54 92 ILE A CA 1
ATOM 770 C C . ILE A 1 92 ? 12.431 35.498 -10.761 1.00 21.09 92 ILE A C 1
ATOM 771 O O . ILE A 1 92 ? 12.305 36.696 -10.995 1.00 18.81 92 ILE A O 1
ATOM 776 N N . PHE A 1 93 ? 12.998 35.023 -9.633 1.00 20.44 93 PHE A N 1
ATOM 777 C CA . PHE A 1 93 ? 13.560 36.000 -8.686 1.00 20.44 93 PHE A CA 1
ATOM 778 C C . PHE A 1 93 ? 14.710 36.797 -9.255 1.00 20.17 93 PHE A C 1
ATOM 779 O O . PHE A 1 93 ? 15.677 36.249 -9.847 1.00 21.37 93 PHE A O 1
ATOM 787 N N . GLN A 1 94 ? 14.725 38.127 -9.107 1.00 18.53 94 GLN A N 1
ATOM 788 C CA . GLN A 1 94 ? 15.798 38.976 -9.557 1.00 18.12 94 GLN A CA 1
ATOM 789 C C . GLN A 1 94 ? 16.535 39.583 -8.374 1.00 17.01 94 GLN A C 1
ATOM 790 O O . GLN A 1 94 ? 17.779 39.454 -8.290 1.00 17.25 94 GLN A O 1
ATOM 796 N N . ASN A 1 95 ? 15.832 40.260 -7.451 1.00 18.23 95 ASN A N 1
ATOM 797 C CA . ASN A 1 95 ? 16.519 40.857 -6.316 1.00 15.46 95 ASN A CA 1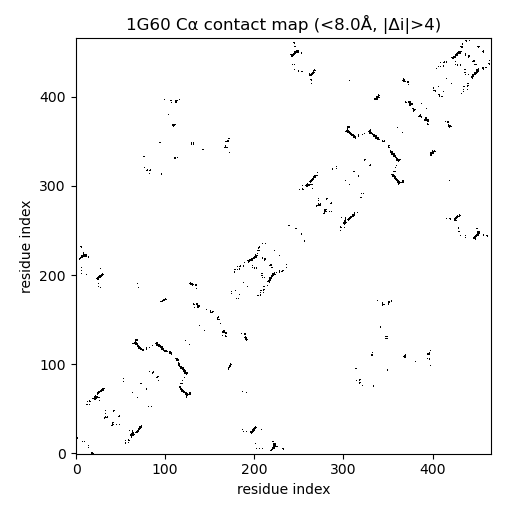
ATOM 798 C C . ASN A 1 95 ? 15.603 40.958 -5.059 1.00 16.10 95 ASN A C 1
ATOM 799 O O . ASN A 1 95 ? 14.396 41.081 -5.178 1.00 16.61 95 ASN A O 1
ATOM 804 N N . TRP A 1 96 ? 16.267 40.875 -3.925 1.00 17.05 96 TRP A N 1
ATOM 805 C CA . TRP A 1 96 ? 15.587 41.136 -2.615 1.00 16.88 96 TRP A CA 1
ATOM 806 C C . TRP A 1 96 ? 16.091 42.538 -2.280 1.00 15.92 96 TRP A C 1
ATOM 807 O O . TRP A 1 96 ? 17.251 42.722 -1.873 1.00 17.33 96 TRP A O 1
ATOM 818 N N . ILE A 1 97 ? 15.331 43.595 -2.612 1.00 15.68 97 ILE A N 1
ATOM 819 C CA . ILE A 1 97 ? 15.753 44.951 -2.378 1.00 14.92 97 ILE A CA 1
ATOM 820 C C . ILE A 1 97 ? 15.427 45.360 -0.916 1.00 15.39 97 ILE A C 1
ATOM 821 O O . ILE A 1 97 ? 14.317 45.144 -0.474 1.00 16.90 97 ILE A O 1
ATOM 830 N N . THR A 1 98 ? 16.439 45.931 -0.307 1.00 17.65 98 THR A N 1
ATOM 831 C CA . THR A 1 98 ? 16.292 46.413 1.082 1.00 18.65 98 THR A CA 1
ATOM 832 C C . THR A 1 98 ? 16.224 47.931 1.112 1.00 19.31 98 THR A C 1
ATOM 833 O O . THR A 1 98 ? 17.187 48.604 0.688 1.00 21.85 98 THR A O 1
ATOM 837 N N . TRP A 1 99 ? 15.113 48.467 1.600 1.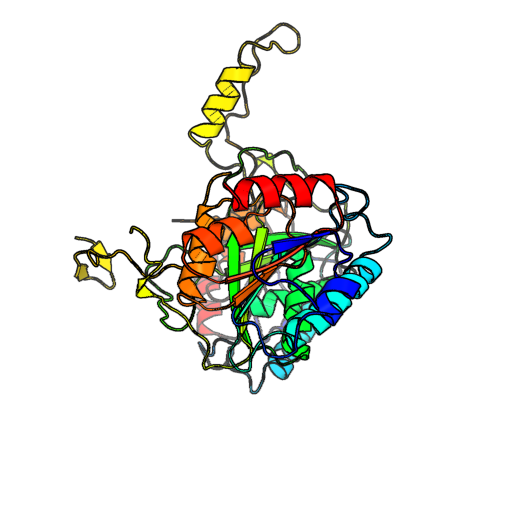00 19.83 99 TRP A N 1
ATOM 838 C CA . TRP A 1 99 ? 15.030 49.910 1.754 1.00 20.98 99 TRP A CA 1
ATOM 839 C C . TRP A 1 99 ? 15.482 50.211 3.208 1.00 22.22 99 TRP A C 1
ATOM 840 O O . TRP A 1 99 ? 14.680 49.917 4.086 1.00 20.69 99 TRP A O 1
ATOM 851 N N . ASP A 1 100 ? 16.663 50.749 3.334 1.00 22.86 100 ASP A N 1
ATOM 852 C CA . ASP A 1 100 ? 17.244 51.103 4.634 1.00 23.74 100 ASP A CA 1
ATOM 853 C C . ASP A 1 100 ? 16.667 52.477 4.957 1.00 27.09 100 ASP A C 1
ATOM 854 O O . ASP A 1 100 ? 17.145 53.466 4.391 1.00 26.98 100 ASP A O 1
ATOM 859 N N . LYS A 1 101 ? 15.604 52.573 5.763 1.00 30.18 101 LYS A N 1
ATOM 860 C CA . LYS A 1 101 ? 15.022 53.920 5.944 1.00 36.63 101 LYS A CA 1
ATOM 861 C C . LYS A 1 101 ? 15.843 54.917 6.715 1.00 41.46 101 LYS A C 1
ATOM 862 O O . LYS A 1 101 ? 15.707 56.152 6.541 1.00 42.33 101 LYS A O 1
ATOM 868 N N . ARG A 1 102 ? 16.703 54.499 7.633 1.00 45.94 102 ARG A N 1
ATOM 869 C CA . ARG A 1 102 ? 17.516 55.372 8.466 1.00 51.16 102 ARG A CA 1
ATOM 870 C C . ARG A 1 102 ? 16.689 56.506 9.062 1.00 53.93 102 ARG A C 1
ATOM 871 O O . ARG A 1 102 ? 17.185 57.630 9.177 1.00 54.83 102 ARG A O 1
ATOM 879 N N . ASP A 1 103 ? 15.435 56.249 9.422 1.00 57.16 103 ASP A N 1
ATOM 880 C CA . ASP A 1 103 ? 14.555 57.285 9.944 1.00 60.10 103 ASP A CA 1
ATOM 881 C C . ASP A 1 103 ? 14.911 57.441 11.414 1.00 61.49 103 ASP A C 1
ATOM 882 O O . ASP A 1 103 ? 15.971 56.926 11.799 1.00 62.16 103 ASP A O 1
ATOM 887 N N . GLY A 1 104 ? 14.072 58.093 12.209 1.00 62.28 104 GLY A N 1
ATOM 888 C CA . GLY A 1 104 ? 14.427 58.209 13.631 1.00 63.40 104 GLY A CA 1
ATOM 889 C C . GLY A 1 104 ? 13.740 57.106 14.434 1.00 63.68 104 GLY A C 1
ATOM 890 O O . GLY A 1 104 ? 13.953 56.941 15.632 1.00 64.59 104 GLY A O 1
ATOM 891 N N . MET A 1 105 ? 12.917 56.302 13.790 1.00 63.16 105 MET A N 1
ATOM 892 C CA . MET A 1 105 ? 12.070 55.291 14.365 1.00 62.01 105 MET A CA 1
ATOM 893 C C . MET A 1 105 ? 12.580 53.863 14.529 1.00 60.16 105 MET A C 1
ATOM 894 O O . MET A 1 105 ? 13.712 53.439 14.337 1.00 60.22 105 MET A O 1
ATOM 899 N N . GLY A 1 106 ? 11.632 53.010 14.938 1.00 57.54 106 GLY A N 1
ATOM 900 C CA . GLY A 1 106 ? 11.756 51.598 15.140 1.00 53.52 106 GLY A CA 1
ATOM 901 C C . GLY A 1 106 ? 12.257 51.076 16.471 1.00 51.25 106 GLY A C 1
ATOM 902 O O . GLY A 1 106 ? 12.315 49.851 16.681 1.00 49.18 106 GLY A O 1
ATOM 903 N N . SER A 1 107 ? 12.641 51.981 17.367 1.00 48.84 107 SER A N 1
ATOM 904 C CA . SER A 1 107 ? 13.229 51.646 18.648 1.00 46.79 107 SER A CA 1
ATOM 905 C C . SER A 1 107 ? 12.584 50.419 19.290 1.00 45.43 107 SER A C 1
ATOM 906 O O . SER A 1 107 ? 11.362 50.294 19.322 1.00 45.61 107 SER A O 1
ATOM 911 N N . ALA A 1 108 ? 13.455 49.579 19.865 1.00 42.22 108 ALA A N 1
ATOM 912 C CA . ALA A 1 108 ? 12.926 48.364 20.507 1.00 38.05 108 ALA A CA 1
ATOM 913 C C . ALA A 1 108 ? 13.840 47.936 21.634 1.00 36.41 108 ALA A C 1
ATOM 914 O O . ALA A 1 108 ? 14.994 48.378 21.598 1.00 37.07 108 ALA A O 1
ATOM 916 N N . LYS A 1 109 ? 13.422 47.192 22.657 1.00 32.91 109 LYS A N 1
ATOM 917 C CA . LYS A 1 109 ? 14.456 46.793 23.623 1.00 29.96 109 LYS A CA 1
ATOM 918 C C . LYS A 1 109 ? 14.479 45.275 23.728 1.00 23.89 109 LYS A C 1
ATOM 919 O O . LYS A 1 109 ? 15.388 44.754 24.388 1.00 25.79 109 LYS A O 1
ATOM 925 N N . ARG A 1 110 ? 13.618 44.579 22.997 1.00 21.38 110 ARG A N 1
ATOM 926 C CA . ARG A 1 110 ? 13.698 43.107 23.015 1.00 18.03 110 ARG A CA 1
ATOM 927 C C . ARG A 1 110 ? 14.303 42.552 21.710 1.00 18.92 110 ARG A C 1
ATOM 928 O O . ARG A 1 110 ? 14.375 41.336 21.580 1.00 18.11 110 ARG A O 1
ATOM 936 N N . ARG A 1 111 ? 14.685 43.451 20.799 1.00 17.36 111 ARG A N 1
ATOM 937 C CA . ARG A 1 111 ? 15.241 43.022 19.505 1.00 16.79 111 ARG A CA 1
ATOM 938 C C . ARG A 1 111 ? 15.816 44.251 18.835 1.00 17.60 111 ARG A C 1
ATOM 939 O O . ARG A 1 111 ? 15.721 45.373 19.366 1.00 18.12 111 ARG A O 1
ATOM 947 N N . PHE A 1 112 ? 16.520 44.074 17.700 1.00 15.34 112 PHE A N 1
ATOM 948 C CA . PHE A 1 112 ? 17.058 45.253 17.040 1.00 14.97 112 PHE A CA 1
ATOM 949 C C . PHE A 1 112 ? 15.901 46.106 16.523 1.00 16.74 112 PHE A C 1
ATOM 950 O O . PHE A 1 112 ? 14.783 45.652 16.248 1.00 16.36 112 PHE A O 1
ATOM 958 N N . SER A 1 113 ? 16.185 47.438 16.454 1.00 16.85 113 SER A N 1
ATOM 959 C CA . SER A 1 113 ? 15.175 48.389 16.043 1.00 16.40 113 SER A CA 1
ATOM 960 C C . SER A 1 113 ? 14.751 48.201 14.570 1.00 20.13 113 SER A C 1
ATOM 961 O O . SER A 1 113 ? 15.621 47.890 13.774 1.00 19.43 113 SER A O 1
ATOM 964 N N . THR A 1 114 ? 13.462 48.355 14.365 1.00 22.43 114 THR A N 1
ATOM 965 C CA . THR A 1 114 ? 12.931 48.078 13.035 1.00 28.27 114 THR A CA 1
ATOM 966 C C . THR A 1 114 ? 12.762 49.351 12.228 1.00 29.84 114 THR A C 1
ATOM 967 O O . THR A 1 114 ? 13.207 50.433 12.588 1.00 27.50 114 THR A O 1
ATOM 971 N N . GLY A 1 115 ? 12.226 49.111 11.022 1.00 30.50 115 GLY A N 1
ATOM 972 C CA . GLY A 1 115 ? 12.044 50.191 10.060 1.00 29.57 115 GLY A CA 1
ATOM 973 C C . GLY A 1 115 ? 12.465 49.811 8.642 1.00 28.85 115 GLY A C 1
ATOM 974 O O . GLY A 1 115 ? 11.876 50.446 7.724 1.00 30.86 115 GLY A O 1
ATOM 975 N N . GLN A 1 116 ? 13.426 48.905 8.410 1.00 23.53 116 GLN A N 1
ATOM 976 C CA . GLN A 1 116 ? 13.703 48.626 6.971 1.00 23.13 116 GLN A CA 1
ATOM 977 C C . GLN A 1 116 ? 12.436 48.098 6.333 1.00 22.84 116 GLN A C 1
ATOM 978 O O . GLN A 1 116 ? 11.597 47.496 7.029 1.00 21.28 116 GLN A O 1
ATOM 984 N N . GLU A 1 117 ? 12.316 48.186 5.007 1.00 19.56 117 GLU A N 1
ATOM 985 C CA . GLU A 1 117 ? 11.197 47.572 4.283 1.00 19.25 117 GLU A CA 1
ATOM 986 C C . GLU A 1 117 ? 11.853 46.801 3.114 1.00 18.79 117 GLU A C 1
ATOM 987 O O . GLU A 1 117 ? 13.027 47.096 2.870 1.00 19.15 117 GLU A O 1
ATOM 993 N N . THR A 1 118 ? 11.127 45.848 2.586 1.00 17.81 118 THR A N 1
ATOM 994 C CA . THR A 1 118 ? 11.721 45.054 1.501 1.00 17.20 118 THR A CA 1
ATOM 995 C C . THR A 1 118 ? 10.906 45.318 0.224 1.00 17.03 118 THR A C 1
ATOM 996 O O . THR A 1 118 ? 9.694 45.440 0.315 1.00 16.46 118 THR A O 1
ATOM 1000 N N . ILE A 1 119 ? 11.621 45.205 -0.894 1.00 16.35 119 ILE A N 1
ATOM 1001 C CA . ILE A 1 119 ? 10.890 45.245 -2.173 1.00 16.83 119 ILE A CA 1
ATOM 1002 C C . ILE A 1 119 ? 11.297 43.961 -2.910 1.00 16.83 119 ILE A C 1
ATOM 1003 O O . ILE A 1 119 ? 12.492 43.859 -3.195 1.00 17.37 119 ILE A O 1
ATOM 1008 N N . LEU A 1 120 ? 10.386 43.073 -3.185 1.00 15.77 120 LEU A N 1
ATOM 1009 C CA . LEU A 1 120 ? 10.758 41.880 -3.963 1.00 15.56 120 LEU A CA 1
ATOM 1010 C C . LEU A 1 120 ? 10.703 42.278 -5.450 1.00 16.52 120 LEU A C 1
ATOM 1011 O O . LEU A 1 120 ? 9.691 42.868 -5.845 1.00 16.67 120 LEU A O 1
ATOM 1016 N N . PHE A 1 121 ? 11.717 41.825 -6.185 1.00 15.36 121 PHE A N 1
ATOM 1017 C CA . PHE A 1 121 ? 11.766 42.142 -7.637 1.00 15.92 121 PHE A CA 1
ATOM 1018 C C . PHE A 1 121 ? 11.888 40.819 -8.401 1.00 17.10 121 PHE A C 1
ATOM 1019 O O . PHE A 1 121 ? 12.880 40.096 -8.190 1.00 17.43 121 PHE A O 1
ATOM 1027 N N . PHE A 1 122 ? 10.808 40.464 -9.083 1.00 17.46 122 PHE A N 1
ATOM 1028 C CA . PHE A 1 122 ? 10.772 39.247 -9.893 1.00 18.68 122 PHE A CA 1
ATOM 1029 C C . PHE A 1 122 ? 10.381 39.628 -11.355 1.00 18.87 122 PHE A C 1
ATOM 1030 O O . PHE A 1 122 ? 9.908 40.730 -11.634 1.00 18.56 122 PHE A O 1
ATOM 1038 N N . SER A 1 123 ? 10.661 38.666 -12.238 1.00 20.91 123 SER A N 1
ATOM 1039 C CA . SER A 1 123 ? 10.225 38.857 -13.643 1.00 20.44 123 SER A CA 1
ATOM 1040 C C . SER A 1 123 ? 9.592 37.554 -14.138 1.00 22.95 123 SER A C 1
ATOM 1041 O O . SER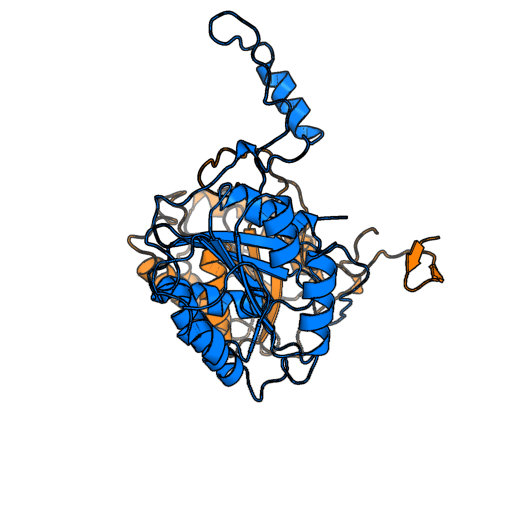 A 1 123 ? 9.696 36.477 -13.571 1.00 23.11 123 SER A O 1
ATOM 1044 N N . LYS A 1 124 ? 8.802 37.706 -15.217 1.00 23.16 124 LYS A N 1
ATOM 1045 C CA . LYS A 1 124 ? 8.078 36.579 -15.803 1.00 24.67 124 LYS A CA 1
ATOM 1046 C C . LYS A 1 124 ? 8.996 35.694 -16.645 1.00 25.19 124 LYS A C 1
ATOM 1047 O O . LYS A 1 124 ? 8.670 34.529 -16.911 1.00 25.24 124 LYS A O 1
ATOM 1058 N N . SER A 1 125 ? 10.089 36.249 -17.127 1.00 25.42 125 SER A N 1
ATOM 1059 C CA . SER A 1 125 ? 11.062 35.499 -17.927 1.00 25.54 125 SER A CA 1
ATOM 1060 C C . SER A 1 125 ? 12.448 36.032 -17.671 1.00 26.17 125 SER A C 1
ATOM 1061 O O . SER A 1 125 ? 12.614 37.050 -16.983 1.00 26.12 125 SER A O 1
ATOM 1064 N N . LYS A 1 126 ? 13.470 35.454 -18.359 1.00 24.69 126 LYS A N 1
ATOM 1065 C CA . LYS A 1 126 ? 14.826 35.965 -18.272 1.00 24.17 126 LYS A CA 1
ATOM 1066 C C . LYS A 1 126 ? 15.142 37.029 -19.313 1.00 22.15 126 LYS A C 1
ATOM 1067 O O . LYS A 1 126 ? 16.252 37.533 -19.393 1.00 22.19 126 LYS A O 1
ATOM 1073 N N . ASN A 1 127 ? 14.158 37.429 -20.102 1.00 23.56 127 ASN A N 1
ATOM 1074 C CA . ASN A 1 127 ? 14.281 38.443 -21.135 1.00 23.87 127 ASN A CA 1
ATOM 1075 C C . ASN A 1 127 ? 13.515 39.692 -20.746 1.00 23.42 127 ASN A C 1
ATOM 1076 O O . ASN A 1 127 ? 12.996 40.479 -21.546 1.00 22.76 127 ASN A O 1
ATOM 1081 N N . HIS A 1 128 ? 13.518 39.975 -19.411 1.00 20.78 128 HIS A N 1
ATOM 1082 C CA . HIS A 1 128 ? 12.914 41.210 -18.928 1.00 20.62 128 HIS A CA 1
ATOM 1083 C C . HIS A 1 128 ? 13.730 42.429 -19.271 1.00 19.49 128 HIS A C 1
ATOM 1084 O O . HIS A 1 128 ? 14.911 42.399 -19.692 1.00 21.37 128 HIS A O 1
ATOM 1091 N N . THR A 1 129 ? 13.138 43.628 -19.116 1.00 17.60 129 THR A N 1
ATOM 1092 C CA . THR A 1 129 ? 13.809 44.893 -19.369 1.00 19.31 129 THR A CA 1
ATOM 1093 C C . THR A 1 129 ? 14.637 45.356 -18.170 1.00 20.69 129 THR A C 1
ATOM 1094 O O . THR A 1 129 ? 13.977 45.354 -17.112 1.00 21.21 129 THR A O 1
ATOM 1098 N N . PHE A 1 130 ? 15.919 45.590 -18.305 1.00 18.96 130 PHE A N 1
ATOM 1099 C CA . PHE A 1 130 ? 16.671 46.088 -17.146 1.00 19.48 130 PHE A CA 1
ATOM 1100 C C . PHE A 1 130 ? 17.578 47.181 -17.663 1.00 19.65 130 PHE A C 1
ATOM 1101 O O . PHE A 1 130 ? 18.650 46.875 -18.231 1.00 19.50 130 PHE A O 1
ATOM 1109 N N . ASN A 1 131 ? 17.183 48.450 -17.472 1.00 17.77 131 ASN A N 1
ATOM 1110 C CA . ASN A 1 131 ? 17.960 49.593 -17.943 1.00 19.49 131 ASN A CA 1
ATOM 1111 C C . ASN A 1 131 ? 18.975 50.035 -16.917 1.00 18.78 131 ASN A C 1
ATOM 1112 O O . ASN A 1 131 ? 18.890 51.088 -16.293 1.00 17.84 131 ASN A O 1
ATOM 1117 N N . TYR A 1 132 ? 20.056 49.243 -16.740 1.00 18.09 132 TYR A N 1
ATOM 1118 C CA . TYR A 1 132 ? 21.080 49.553 -15.762 1.00 18.65 132 TYR A CA 1
ATOM 1119 C C . TYR A 1 132 ? 21.730 50.901 -15.869 1.00 17.71 132 TYR A C 1
ATOM 1120 O O . TYR A 1 132 ? 22.123 51.508 -14.854 1.00 19.06 132 TYR A O 1
ATOM 1129 N N . ASP A 1 133 ? 21.982 51.440 -17.084 1.00 18.44 133 ASP A N 1
ATOM 1130 C CA . ASP A 1 133 ? 22.605 52.722 -17.247 1.00 20.09 133 ASP A CA 1
ATOM 1131 C C . ASP A 1 133 ? 21.717 53.900 -16.845 1.00 20.79 133 ASP A C 1
ATOM 1132 O O . ASP A 1 133 ? 22.233 54.997 -16.649 1.00 24.77 133 ASP A O 1
ATOM 1137 N N . GLU A 1 134 ? 20.424 53.685 -16.684 1.00 20.03 134 GLU A N 1
ATOM 1138 C CA . GLU A 1 134 ? 19.519 54.770 -16.312 1.00 19.68 134 GLU A CA 1
ATOM 1139 C C . GLU A 1 134 ? 19.344 54.902 -14.797 1.00 21.50 134 GLU A C 1
ATOM 1140 O O . GLU A 1 134 ? 18.730 55.871 -14.371 1.00 22.54 134 GLU A O 1
ATOM 1146 N N . VAL A 1 135 ? 19.911 53.996 -14.027 1.00 21.17 135 VAL A N 1
ATOM 1147 C CA . VAL A 1 135 ? 19.714 54.031 -12.567 1.00 20.71 135 VAL A CA 1
ATOM 1148 C C . VAL A 1 135 ? 21.032 53.965 -11.831 1.00 21.16 135 VAL A C 1
ATOM 1149 O O . VAL A 1 135 ? 21.125 53.608 -10.643 1.00 21.31 135 VAL A O 1
ATOM 1153 N N . ARG A 1 136 ? 22.130 54.390 -12.477 1.00 19.51 136 ARG A N 1
ATOM 1154 C CA . ARG A 1 136 ? 23.412 54.410 -11.756 1.00 20.63 136 ARG A CA 1
ATOM 1155 C C . ARG A 1 136 ? 23.368 55.431 -10.610 1.00 23.96 136 ARG A C 1
ATOM 1156 O O . ARG A 1 136 ? 22.657 56.451 -10.663 1.00 22.83 136 ARG A O 1
ATOM 1164 N N . VAL A 1 137 ? 24.169 55.119 -9.606 1.00 23.29 137 VAL A N 1
ATOM 1165 C CA . VAL A 1 137 ? 24.291 55.985 -8.391 1.00 27.70 137 VAL A CA 1
ATOM 1166 C C . VAL A 1 137 ? 25.678 56.588 -8.260 1.00 29.70 137 VAL A C 1
ATOM 1167 O O . VAL A 1 137 ? 26.653 56.088 -8.825 1.00 28.02 137 VAL A O 1
ATOM 1171 N N . PRO A 1 138 ? 25.846 57.714 -7.543 1.00 32.18 138 PRO A N 1
ATOM 1172 C CA . PRO A 1 138 ? 27.129 58.397 -7.428 1.00 33.61 138 PRO A CA 1
ATOM 1173 C C . PRO A 1 138 ? 28.254 57.529 -6.917 1.00 33.82 138 PRO A C 1
ATOM 1174 O O . PRO A 1 138 ? 28.054 56.603 -6.137 1.00 33.97 138 PRO A O 1
ATOM 1178 N N . TYR A 1 139 ? 29.477 57.739 -7.436 1.00 32.91 139 TYR A N 1
ATOM 1179 C CA . TYR A 1 139 ? 30.644 56.986 -7.043 1.00 34.95 139 TYR A CA 1
ATOM 1180 C C . TYR A 1 139 ? 31.010 57.258 -5.565 1.00 38.30 139 TYR A C 1
ATOM 1181 O O . TYR A 1 139 ? 30.874 58.394 -5.149 1.00 38.34 139 TYR A O 1
ATOM 1190 N N . GLU A 1 140 ? 31.451 56.234 -4.876 1.00 41.57 140 GLU A N 1
ATOM 1191 C CA . GLU A 1 140 ? 31.889 56.383 -3.488 1.00 47.24 140 GLU A CA 1
ATOM 1192 C C . GLU A 1 140 ? 33.325 56.901 -3.437 1.00 47.56 140 GLU A C 1
ATOM 1193 O O . GLU A 1 140 ? 33.902 57.252 -4.467 1.00 47.45 140 GLU A O 1
ATOM 1199 N N . SER A 1 141 ? 33.930 56.864 -2.243 1.00 47.13 141 SER A N 1
ATOM 1200 C CA . SER A 1 141 ? 35.322 57.267 -2.080 1.00 45.35 141 SER A CA 1
ATOM 1201 C C . SER A 1 141 ? 36.195 56.106 -2.539 1.00 46.36 141 SER A C 1
ATOM 1202 O O . SER A 1 141 ? 37.215 56.264 -3.205 1.00 47.75 141 SER A O 1
ATOM 1205 N N . THR A 1 142 ? 35.735 54.912 -2.234 1.00 46.94 142 THR A N 1
ATOM 1206 C CA . THR A 1 142 ? 36.371 53.655 -2.583 1.00 48.29 142 THR A CA 1
ATOM 1207 C C . THR A 1 142 ? 36.279 53.262 -4.048 1.00 47.72 142 THR A C 1
ATOM 1208 O O . THR A 1 142 ? 37.051 52.418 -4.543 1.00 48.78 142 THR A O 1
ATOM 1212 N N . ASP A 1 143 ? 35.293 53.813 -4.778 1.00 45.48 143 ASP A N 1
ATOM 1213 C CA . ASP A 1 143 ? 35.225 53.482 -6.210 1.00 42.40 143 ASP A CA 1
ATOM 1214 C C . ASP A 1 143 ? 36.399 54.186 -6.892 1.00 40.54 143 ASP A C 1
ATOM 1215 O O . ASP A 1 143 ? 37.068 53.638 -7.755 1.00 38.40 143 ASP A O 1
ATOM 1220 N N . ARG A 1 144 ? 36.633 55.398 -6.429 1.00 40.93 144 ARG A N 1
ATOM 1221 C CA . ARG A 1 144 ? 37.709 56.266 -6.886 1.00 41.84 144 ARG A CA 1
ATOM 1222 C C . ARG A 1 144 ? 39.068 55.626 -6.644 1.00 41.33 144 ARG A C 1
ATOM 1223 O O . ARG A 1 144 ? 39.955 55.713 -7.502 1.00 40.41 144 ARG A O 1
ATOM 1231 N N . ILE A 1 145 ? 39.264 54.881 -5.559 1.00 41.38 145 ILE A N 1
ATOM 1232 C CA . ILE A 1 145 ? 40.527 54.190 -5.302 1.00 40.63 145 ILE A CA 1
ATOM 1233 C C . ILE A 1 145 ? 40.743 53.137 -6.379 1.00 40.53 145 ILE A C 1
ATOM 1234 O O . ILE A 1 145 ? 41.842 53.001 -6.934 1.00 39.57 145 ILE A O 1
ATOM 1239 N N . LYS A 1 146 ? 39.664 52.404 -6.696 1.00 38.73 146 LYS A N 1
ATOM 1240 C CA . LYS A 1 146 ? 39.747 51.380 -7.731 1.00 38.52 146 LYS A CA 1
ATOM 1241 C C . LYS A 1 146 ? 40.042 52.055 -9.076 1.00 36.15 146 LYS A C 1
ATOM 1242 O O . LYS A 1 146 ? 40.866 51.579 -9.859 1.00 36.65 146 LYS A O 1
ATOM 1248 N N . HIS A 1 147 ? 39.382 53.181 -9.306 1.00 35.20 147 HIS A N 1
ATOM 1249 C CA . HIS A 1 147 ? 39.578 53.966 -10.521 1.00 32.68 147 HIS A CA 1
ATOM 1250 C C . HIS A 1 147 ? 41.076 54.297 -10.626 1.00 33.80 147 HIS A C 1
ATOM 1251 O O . HIS A 1 147 ? 41.647 54.090 -11.683 1.00 33.87 147 HIS A O 1
ATOM 1258 N N . ALA A 1 148 ? 41.656 54.773 -9.536 1.00 35.50 148 ALA A N 1
ATOM 1259 C CA . ALA A 1 148 ? 43.124 55.007 -9.554 1.00 35.56 148 ALA A CA 1
ATOM 1260 C C . ALA A 1 148 ? 43.928 53.769 -9.870 1.00 36.74 148 ALA A C 1
ATOM 1261 O O . ALA A 1 148 ? 44.854 53.880 -10.697 1.00 37.64 148 ALA A O 1
ATOM 1263 N N . SER A 1 149 ? 43.687 52.564 -9.372 1.00 38.29 149 SER A N 1
ATOM 1264 C CA . SER A 1 149 ? 44.473 51.394 -9.732 1.00 40.11 149 SER A CA 1
ATOM 1265 C C . SER A 1 149 ? 44.369 50.976 -11.189 1.00 41.09 149 SER A C 1
ATOM 1266 O O . SER A 1 149 ? 45.188 50.180 -11.649 1.00 41.62 149 SER A O 1
ATOM 1269 N N . GLU A 1 150 ? 43.319 51.406 -11.885 1.00 40.14 150 GLU A N 1
ATOM 1270 C CA . GLU A 1 150 ? 43.130 51.012 -13.270 1.00 41.15 150 GLU A CA 1
ATOM 1271 C C . GLU A 1 150 ? 43.473 52.130 -14.240 1.00 38.67 150 GLU A C 1
ATOM 1272 O O . GLU A 1 150 ? 43.542 51.873 -15.441 1.00 37.45 150 GLU A O 1
ATOM 1278 N N . LYS A 1 151 ? 43.683 53.336 -13.729 1.00 36.97 151 LYS A N 1
ATOM 1279 C CA . LYS A 1 151 ? 43.932 54.493 -14.579 1.00 36.89 151 LYS A CA 1
ATOM 1280 C C . LYS A 1 151 ? 45.091 54.307 -15.555 1.00 36.49 151 LYS A C 1
ATOM 1281 O O . LYS A 1 151 ? 45.013 54.751 -16.702 1.00 35.25 151 LYS A O 1
ATOM 1287 N N . GLY A 1 152 ? 46.161 53.646 -15.123 1.00 34.34 152 GLY A N 1
ATOM 1288 C CA . GLY A 1 152 ? 47.301 53.392 -15.983 1.00 33.20 152 GLY A CA 1
ATOM 1289 C C . GLY A 1 152 ? 47.145 52.214 -16.912 1.00 32.78 152 GLY A C 1
ATOM 1290 O O . GLY A 1 152 ? 48.050 51.930 -17.706 1.00 33.09 152 GLY A O 1
ATOM 1291 N N . ILE A 1 153 ? 46.053 51.458 -16.812 1.00 32.13 153 ILE A N 1
ATOM 1292 C CA . ILE A 1 153 ? 45.847 50.318 -17.690 1.00 31.80 153 ILE A CA 1
ATOM 1293 C C . ILE A 1 153 ? 45.121 50.876 -18.915 1.00 32.53 153 ILE A C 1
ATOM 1294 O O . ILE A 1 153 ? 43.952 51.244 -18.766 1.00 30.73 153 ILE A O 1
ATOM 1299 N N . LEU A 1 154 ? 45.847 50.969 -20.015 1.00 33.32 154 LEU A N 1
ATOM 1300 C CA . LEU A 1 154 ? 45.222 51.524 -21.223 1.00 34.19 154 LEU A CA 1
ATOM 1301 C C . LEU A 1 154 ? 44.311 50.501 -21.884 1.00 34.87 154 LEU A C 1
ATOM 1302 O O . LEU A 1 154 ? 44.473 49.288 -21.702 1.00 35.90 154 LEU A O 1
ATOM 1307 N N . LYS A 1 155 ? 43.301 50.982 -22.602 1.00 31.33 155 LYS A N 1
ATOM 1308 C CA . LYS A 1 155 ? 42.398 50.116 -23.347 1.00 31.61 155 LYS A CA 1
ATOM 1309 C C . LYS A 1 155 ? 42.401 50.582 -24.808 1.00 32.01 155 LYS A C 1
ATOM 1310 O O . LYS A 1 155 ? 42.176 51.768 -25.055 1.00 29.40 155 LYS A O 1
ATOM 1321 N N . ASN A 1 156 ? 42.772 49.690 -25.718 1.00 34.81 156 ASN A N 1
ATOM 1322 C CA . ASN A 1 156 ? 42.877 50.047 -27.130 1.00 38.31 156 ASN A CA 1
ATOM 1323 C C . ASN A 1 156 ? 43.938 51.136 -27.324 1.00 37.83 156 ASN A C 1
ATOM 1324 O O . ASN A 1 156 ? 43.788 52.023 -28.175 1.00 38.99 156 ASN A O 1
ATOM 1329 N N . GLY A 1 157 ? 44.972 51.153 -26.498 1.00 36.49 157 GLY A N 1
ATOM 1330 C CA . GLY A 1 157 ? 46.050 52.107 -26.560 1.00 36.40 157 GLY A CA 1
ATOM 1331 C C . GLY A 1 157 ? 45.842 53.434 -25.873 1.00 36.23 157 GLY A C 1
ATOM 1332 O O . GLY A 1 157 ? 46.775 54.252 -25.829 1.00 36.54 157 GLY A O 1
ATOM 1333 N N . LYS A 1 158 ? 44.635 53.707 -25.348 1.00 35.03 158 LYS A N 1
ATOM 1334 C CA . LYS A 1 158 ? 44.355 54.972 -24.686 1.00 33.97 158 LYS A CA 1
ATOM 1335 C C . LYS A 1 158 ? 43.761 54.839 -23.289 1.00 31.96 158 LYS A C 1
ATOM 1336 O O . LYS A 1 158 ? 43.363 53.783 -22.788 1.00 27.02 158 LYS A O 1
ATOM 1342 N N . ARG A 1 159 ? 43.686 55.987 -22.608 1.00 29.14 159 ARG A N 1
ATOM 1343 C CA . ARG A 1 159 ? 43.117 56.038 -21.264 1.00 28.27 159 ARG A CA 1
ATOM 1344 C C . ARG A 1 159 ? 41.649 55.597 -21.281 1.00 27.09 159 ARG A C 1
ATOM 1345 O O . ARG A 1 159 ? 40.936 55.918 -22.238 1.00 26.15 159 ARG A O 1
ATOM 1353 N N . TRP A 1 160 ? 41.207 54.870 -20.263 1.00 23.64 160 TRP A N 1
ATOM 1354 C CA . TRP A 1 160 ? 39.838 54.428 -20.096 1.00 22.64 160 TRP A CA 1
ATOM 1355 C C . TRP A 1 160 ? 39.166 55.294 -19.042 1.00 23.20 160 TRP A C 1
ATOM 1356 O O . TRP A 1 160 ? 39.744 55.482 -17.949 1.00 23.61 160 TRP A O 1
ATOM 1367 N N . PHE A 1 161 ? 37.985 55.840 -19.285 1.00 20.41 161 PHE A N 1
ATOM 1368 C CA . PHE A 1 161 ? 37.269 56.659 -18.307 1.00 20.36 161 PHE A CA 1
ATOM 1369 C C . PHE A 1 161 ? 36.002 55.935 -17.868 1.00 22.23 161 PHE A C 1
ATOM 1370 O O . PHE A 1 161 ? 35.156 55.527 -18.683 1.00 23.06 161 PHE A O 1
ATOM 1378 N N . PRO A 1 162 ? 35.825 55.724 -16.575 1.00 22.55 162 PRO A N 1
ATOM 1379 C CA . PRO A 1 162 ? 34.648 55.044 -16.048 1.00 22.49 162 PRO A CA 1
ATOM 1380 C C . PRO A 1 162 ? 33.393 55.844 -16.319 1.00 20.98 162 PRO A C 1
ATOM 1381 O O . PRO A 1 162 ? 33.418 57.064 -16.523 1.00 21.19 162 PRO A O 1
ATOM 1385 N N . ASN A 1 163 ? 32.237 55.195 -16.278 1.00 21.09 163 ASN A N 1
ATOM 1386 C CA . ASN A 1 163 ? 30.999 55.891 -16.689 1.00 21.60 163 ASN A CA 1
ATOM 1387 C C . ASN A 1 163 ? 30.811 57.164 -15.885 1.00 20.87 163 ASN A C 1
ATOM 1388 O O . ASN A 1 163 ? 30.820 57.050 -14.650 1.00 23.26 163 ASN A O 1
ATOM 1393 N N . PRO A 1 164 ? 30.494 58.279 -16.491 1.00 21.86 164 PRO A N 1
ATOM 1394 C CA . PRO A 1 164 ? 30.371 59.544 -15.782 1.00 23.69 164 PRO A CA 1
ATOM 1395 C C . PRO A 1 164 ? 29.101 59.675 -14.981 1.00 25.74 164 PRO A C 1
ATOM 1396 O O . PRO A 1 164 ? 28.956 60.651 -14.233 1.00 28.22 164 PRO A O 1
ATOM 1400 N N . ASN A 1 165 ? 28.180 58.719 -15.149 1.00 25.66 165 ASN A N 1
ATOM 1401 C CA . ASN A 1 165 ? 26.926 58.794 -14.416 1.00 27.68 165 ASN A CA 1
ATOM 1402 C C . ASN A 1 165 ? 26.950 58.035 -13.109 1.00 28.79 165 ASN A C 1
ATOM 1403 O O . ASN A 1 165 ? 25.933 58.044 -12.413 1.00 30.17 165 ASN A O 1
ATOM 1408 N N . GLY A 1 166 ? 28.045 57.386 -12.767 1.00 26.17 166 GLY A N 1
ATOM 1409 C CA . GLY A 1 166 ? 28.182 56.668 -11.521 1.00 25.57 166 GLY A CA 1
ATOM 1410 C C . GLY A 1 166 ? 28.261 55.158 -11.683 1.00 25.30 166 GLY A C 1
ATOM 1411 O O . GLY A 1 166 ? 28.437 54.560 -12.752 1.00 22.84 166 GLY A O 1
ATOM 1412 N N . ARG A 1 167 ? 28.154 54.493 -10.521 1.00 22.86 167 ARG A N 1
ATOM 1413 C CA . ARG A 1 167 ? 28.285 53.053 -10.468 1.00 23.96 167 ARG A CA 1
ATOM 1414 C C . ARG A 1 167 ? 26.964 52.305 -10.606 1.00 22.85 167 ARG A C 1
ATOM 1415 O O . ARG A 1 167 ? 25.896 52.914 -10.458 1.00 21.50 167 ARG A O 1
ATOM 1423 N N . LEU A 1 168 ? 27.042 51.001 -10.873 1.00 19.45 168 LEU A N 1
ATOM 1424 C CA . LEU A 1 168 ? 25.812 50.226 -11.015 1.00 19.96 168 LEU A CA 1
ATOM 1425 C C . LEU A 1 168 ? 25.077 50.241 -9.676 1.00 20.91 168 LEU A C 1
ATOM 1426 O O . LEU A 1 168 ? 25.707 50.074 -8.616 1.00 22.74 168 LEU A O 1
ATOM 1431 N N . CYS A 1 169 ? 23.756 50.404 -9.751 1.00 20.63 169 CYS A N 1
ATOM 1432 C CA . CYS A 1 169 ? 23.001 50.415 -8.482 1.00 20.07 169 CYS A CA 1
ATOM 1433 C C . CYS A 1 169 ? 22.976 49.072 -7.828 1.00 21.04 169 CYS A C 1
ATOM 1434 O O . CYS A 1 169 ? 22.718 48.028 -8.477 1.00 20.55 169 CYS A O 1
ATOM 1437 N N . GLY A 1 170 ? 23.120 49.030 -6.491 1.00 20.06 170 GLY A N 1
ATOM 1438 C CA . GLY A 1 170 ? 23.010 47.758 -5.786 1.00 20.09 170 GLY A CA 1
ATOM 1439 C C . GLY A 1 170 ? 21.623 47.509 -5.175 1.00 21.28 170 GLY A C 1
ATOM 1440 O O . GLY A 1 170 ? 20.661 48.095 -5.670 1.00 21.13 170 GLY A O 1
ATOM 1441 N N . GLU A 1 171 ? 21.546 46.602 -4.186 1.00 19.71 171 GLU A N 1
ATOM 1442 C CA . GLU A 1 171 ? 20.246 46.190 -3.654 1.00 20.79 171 GLU A CA 1
ATOM 1443 C C . GLU A 1 171 ? 19.873 46.835 -2.305 1.00 20.13 171 GLU A C 1
ATOM 1444 O O . GLU A 1 171 ? 18.705 46.636 -1.959 1.00 19.78 171 GLU A O 1
ATOM 1450 N N . VAL A 1 172 ? 20.751 47.596 -1.706 1.00 18.93 172 VAL A N 1
ATOM 1451 C CA . VAL A 1 172 ? 20.382 48.226 -0.409 1.00 19.93 172 VAL A CA 1
ATOM 1452 C C . VAL A 1 172 ? 20.261 49.710 -0.696 1.00 18.87 172 VAL A C 1
ATOM 1453 O O . VAL A 1 172 ? 21.237 50.378 -1.072 1.00 19.53 172 VAL A O 1
ATOM 1457 N N . TRP A 1 173 ? 19.037 50.215 -0.638 1.00 17.85 173 TRP A N 1
ATOM 1458 C CA . TRP A 1 173 ? 18.717 51.576 -1.030 1.00 18.42 173 TRP A CA 1
ATOM 1459 C C . TRP A 1 173 ? 18.454 52.512 0.139 1.00 21.78 173 TRP A C 1
ATOM 1460 O O . TRP A 1 173 ? 17.783 52.142 1.092 1.00 22.28 173 TRP A O 1
ATOM 1471 N N . HIS A 1 174 ? 18.893 53.746 0.014 1.00 23.92 174 HIS A N 1
ATOM 1472 C CA . HIS A 1 174 ? 18.714 54.765 1.046 1.00 29.24 174 HIS A CA 1
ATOM 1473 C C . HIS A 1 174 ? 18.312 56.033 0.270 1.00 31.22 174 HIS A C 1
ATOM 1474 O O . HIS A 1 174 ? 18.922 56.308 -0.779 1.00 31.99 174 HIS A O 1
ATOM 1481 N N . PHE A 1 175 ? 17.312 56.763 0.723 1.00 33.26 175 PHE A N 1
ATOM 1482 C CA . PHE A 1 175 ? 16.901 57.979 0.019 1.00 35.65 175 PHE A CA 1
ATOM 1483 C C . PHE A 1 175 ? 16.927 59.219 0.909 1.00 39.89 175 PHE A C 1
ATOM 1484 O O . PHE A 1 175 ? 17.335 59.181 2.065 1.00 43.42 175 PHE A O 1
ATOM 1492 N N . SER A 1 176 ? 16.515 60.352 0.362 0.43 41.87 176 SER A N 1
ATOM 1493 C CA . SER A 1 176 ? 16.450 61.608 1.087 0.43 43.40 176 SER A CA 1
ATOM 1494 C C . SER A 1 176 ? 15.163 61.714 1.875 0.43 43.86 176 SER A C 1
ATOM 1495 O O . SER A 1 176 ? 15.037 61.563 3.074 0.43 45.42 176 SER A O 1
ATOM 1498 N N . THR A 1 195 ? 3.350 58.921 4.607 1.00 49.41 195 THR A N 1
ATOM 1499 C CA . THR A 1 195 ? 2.811 57.638 4.180 1.00 47.68 195 THR A CA 1
ATOM 1500 C C . THR A 1 195 ? 3.276 57.229 2.787 1.00 45.87 195 THR A C 1
ATOM 1501 O O . THR A 1 195 ? 3.651 56.075 2.546 1.00 44.90 195 THR A O 1
ATOM 1505 N N . PRO A 1 196 ? 3.257 58.133 1.816 1.00 43.47 196 PRO A N 1
ATOM 1506 C CA . PRO A 1 196 ? 3.641 57.835 0.445 1.00 40.96 196 PRO A CA 1
ATOM 1507 C C . PRO A 1 196 ? 5.088 57.429 0.235 1.00 38.47 196 PRO A C 1
ATOM 1508 O O . PRO A 1 196 ? 5.971 57.956 0.909 1.00 37.66 196 PRO A O 1
ATOM 1512 N N . LYS A 1 197 ? 5.348 56.531 -0.727 1.00 33.53 197 LYS A N 1
ATOM 1513 C CA . LYS A 1 197 ? 6.755 56.162 -1.001 1.00 30.84 197 LYS A CA 1
ATOM 1514 C C . LYS A 1 197 ? 7.480 57.339 -1.635 1.00 28.19 197 LYS A C 1
ATOM 1515 O O . LYS A 1 197 ? 6.842 58.124 -2.323 1.00 28.00 197 LYS A O 1
ATOM 1521 N N . PRO A 1 198 ? 8.780 57.493 -1.443 1.00 25.52 198 PRO A N 1
ATOM 1522 C CA . PRO A 1 198 ? 9.550 58.592 -2.011 1.00 26.29 198 PRO A CA 1
ATOM 1523 C C . PRO A 1 198 ? 9.495 58.541 -3.537 1.00 25.22 198 PRO A C 1
ATOM 1524 O O . PRO A 1 198 ? 9.623 57.458 -4.119 1.00 23.06 198 PRO A O 1
ATOM 1528 N N . ARG A 1 199 ? 9.251 59.670 -4.196 1.00 24.83 199 ARG A N 1
ATOM 1529 C CA . ARG A 1 199 ? 9.212 59.640 -5.653 1.00 24.96 199 ARG A CA 1
ATOM 1530 C C . ARG A 1 199 ? 10.503 59.121 -6.259 1.00 24.00 199 ARG A C 1
ATOM 1531 O O . ARG A 1 199 ? 10.417 58.344 -7.225 1.00 22.45 199 ARG A O 1
ATOM 1546 N N . ASP A 1 200 ? 11.661 59.481 -5.737 1.00 23.29 200 ASP A N 1
ATOM 1547 C CA . ASP A 1 200 ? 12.952 59.010 -6.239 1.00 25.28 200 ASP A CA 1
ATOM 1548 C C . ASP A 1 200 ? 13.086 57.487 -6.197 1.00 22.11 200 ASP A C 1
ATOM 1549 O O . ASP A 1 200 ? 13.758 56.873 -7.061 1.00 20.58 200 ASP A O 1
ATOM 1554 N N . LEU A 1 201 ? 12.479 56.865 -5.191 1.00 19.94 201 LEU A N 1
ATOM 1555 C CA . LEU A 1 201 ? 12.501 55.408 -5.094 1.00 18.35 201 LEU A CA 1
ATOM 1556 C C . LEU A 1 201 ? 11.698 54.781 -6.213 1.00 19.22 201 LEU A C 1
ATOM 1557 O O . LEU A 1 201 ? 12.098 53.837 -6.925 1.00 18.46 201 LEU A O 1
ATOM 1562 N N . ILE A 1 202 ? 10.469 55.307 -6.415 1.00 16.73 202 ILE A N 1
ATOM 1563 C CA . ILE A 1 202 ? 9.589 54.740 -7.445 1.00 18.12 202 ILE A CA 1
ATOM 1564 C C . ILE A 1 202 ? 10.188 55.048 -8.818 1.00 15.72 202 ILE A C 1
ATOM 1565 O O . ILE A 1 202 ? 10.064 54.259 -9.758 1.00 18.44 202 ILE A O 1
ATOM 1570 N N . GLU A 1 203 ? 10.811 56.215 -8.951 1.00 18.84 203 GLU A N 1
ATOM 1571 C CA . GLU A 1 203 ? 11.491 56.575 -10.208 1.00 20.08 203 GLU A CA 1
ATOM 1572 C C . GLU A 1 203 ? 12.579 55.553 -10.558 1.00 20.77 203 GLU A C 1
ATOM 1573 O O . GLU A 1 203 ? 12.722 55.165 -11.725 1.00 18.63 203 GLU A O 1
ATOM 1579 N N . ARG A 1 204 ? 13.352 55.139 -9.534 1.00 17.27 204 ARG A N 1
ATOM 1580 C CA . ARG A 1 204 ? 14.411 54.131 -9.849 1.00 18.31 204 ARG A CA 1
ATOM 1581 C C . ARG A 1 204 ? 13.790 52.871 -10.361 1.00 17.89 204 ARG A C 1
ATOM 1582 O O . ARG A 1 204 ? 14.249 52.222 -11.335 1.00 18.68 204 ARG A O 1
ATOM 1590 N N . ILE A 1 205 ? 12.677 52.421 -9.735 1.00 16.83 205 ILE A N 1
ATOM 1591 C CA . ILE A 1 205 ? 11.991 51.216 -10.178 1.00 16.24 205 ILE A CA 1
ATOM 1592 C C . ILE A 1 205 ? 11.472 51.353 -11.628 1.00 17.37 205 ILE A C 1
ATOM 1593 O O . ILE A 1 205 ? 11.674 50.425 -12.423 1.00 18.36 205 ILE A O 1
ATOM 1598 N N . ILE A 1 206 ? 10.848 52.494 -11.890 1.00 16.41 206 ILE A N 1
ATOM 1599 C CA . ILE A 1 206 ? 10.244 52.611 -13.243 1.00 17.99 206 ILE A CA 1
ATOM 1600 C C . ILE A 1 206 ? 11.326 52.801 -14.315 1.00 17.38 206 ILE A C 1
ATOM 1601 O O . ILE A 1 206 ? 11.193 52.113 -15.362 1.00 18.24 206 ILE A O 1
ATOM 1606 N N . ARG A 1 207 ? 12.365 53.523 -13.998 1.00 16.89 207 ARG A N 1
ATOM 1607 C CA . ARG A 1 207 ? 13.465 53.695 -14.996 1.00 19.23 207 ARG A CA 1
ATOM 1608 C C . ARG A 1 207 ? 14.159 52.369 -15.235 1.00 20.62 207 ARG A C 1
ATOM 1609 O O . ARG A 1 207 ? 14.530 52.076 -16.390 1.00 21.25 207 ARG A O 1
ATOM 1617 N N . ALA A 1 208 ? 14.379 51.574 -14.152 1.00 18.92 208 ALA A N 1
ATOM 1618 C CA . ALA A 1 208 ? 15.092 50.331 -14.433 1.00 19.01 208 ALA A CA 1
ATOM 1619 C C . ALA A 1 208 ? 14.273 49.300 -15.177 1.00 19.20 208 ALA A C 1
ATOM 1620 O O . ALA A 1 208 ? 14.827 48.587 -16.035 1.00 20.50 208 ALA A O 1
ATOM 1622 N N . SER A 1 209 ? 12.975 49.140 -14.871 1.00 17.74 209 SER A N 1
ATOM 1623 C CA . SER A 1 209 ? 12.239 47.989 -15.313 1.00 17.66 209 SER A CA 1
ATOM 1624 C C . SER A 1 209 ? 11.060 48.221 -16.264 1.00 17.16 209 SER A C 1
ATOM 1625 O O . SER A 1 209 ? 10.147 47.408 -16.329 1.00 17.99 2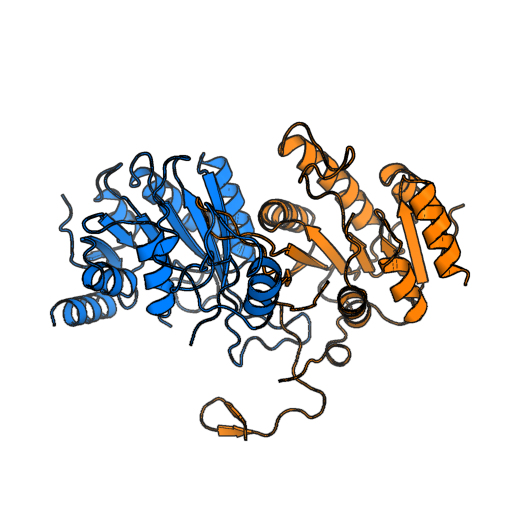09 SER A O 1
ATOM 1628 N N . SER A 1 210 ? 11.166 49.354 -16.934 1.00 19.55 210 SER A N 1
ATOM 1629 C CA . SER A 1 210 ? 10.201 49.675 -17.996 1.00 19.71 210 SER A CA 1
ATOM 1630 C C . SER A 1 210 ? 10.923 50.650 -18.934 1.00 20.03 210 SER A C 1
ATOM 1631 O O . SER A 1 210 ? 11.942 51.238 -18.597 1.00 21.22 210 SER A O 1
ATOM 1634 N N . ASN A 1 211 ? 10.306 50.844 -20.109 1.00 21.75 211 ASN A N 1
ATOM 1635 C CA . ASN A 1 211 ? 10.744 51.813 -21.113 1.00 21.54 211 ASN A CA 1
ATOM 1636 C C . ASN A 1 211 ? 9.613 52.801 -21.401 1.00 22.76 211 ASN A C 1
ATOM 1637 O O . ASN A 1 211 ? 8.434 52.528 -21.133 1.00 20.41 211 ASN A O 1
ATOM 1642 N N . PRO A 1 212 ? 9.928 53.952 -21.991 1.00 24.49 212 PRO A N 1
ATOM 1643 C CA . PRO A 1 212 ? 8.916 54.919 -22.410 1.00 25.94 212 PRO A CA 1
ATOM 1644 C C . PRO A 1 212 ? 7.805 54.206 -23.135 1.00 25.30 212 PRO A C 1
ATOM 1645 O O . PRO A 1 212 ? 7.987 53.247 -23.903 1.00 25.25 212 PRO A O 1
ATOM 1649 N N . ASN A 1 213 ? 6.561 54.593 -22.915 1.00 26.14 213 ASN A N 1
ATOM 1650 C CA . ASN A 1 213 ? 5.333 54.074 -23.484 1.00 26.80 213 ASN A CA 1
ATOM 1651 C C . ASN A 1 213 ? 4.869 52.743 -22.962 1.00 27.15 213 ASN A C 1
ATOM 1652 O O . ASN A 1 213 ? 3.768 52.288 -23.315 1.00 27.66 213 ASN A O 1
ATOM 1657 N N . ASP A 1 214 ? 5.625 52.042 -22.091 1.00 24.87 214 ASP A N 1
ATOM 1658 C CA . ASP A 1 214 ? 5.131 50.790 -21.540 1.00 23.95 214 ASP A CA 1
ATOM 1659 C C . ASP A 1 214 ? 3.960 51.074 -20.582 1.00 21.78 214 ASP A C 1
ATOM 1660 O O . ASP A 1 214 ? 3.840 52.229 -20.208 1.00 24.02 214 ASP A O 1
ATOM 1665 N N . LEU A 1 215 ? 3.261 50.047 -20.162 1.00 22.34 215 LEU A N 1
ATOM 1666 C CA . LEU A 1 215 ? 2.147 50.199 -19.247 1.00 22.68 215 LEU A CA 1
ATOM 1667 C C . LEU A 1 215 ? 2.553 49.720 -17.835 1.00 21.58 215 LEU A C 1
ATOM 1668 O O . LEU A 1 215 ? 2.946 48.563 -17.695 1.00 23.63 215 LEU A O 1
ATOM 1673 N N . VAL A 1 216 ? 2.362 50.583 -16.870 1.00 20.83 216 VAL A N 1
ATOM 1674 C CA . VAL A 1 216 ? 2.696 50.276 -15.465 1.00 20.50 216 VAL A CA 1
ATOM 1675 C C . VAL A 1 216 ? 1.411 50.094 -14.671 1.00 20.51 216 VAL A C 1
ATOM 1676 O O . VAL A 1 216 ? 0.540 50.958 -14.813 1.00 21.68 216 VAL A O 1
ATOM 1680 N N . LEU A 1 217 ? 1.292 49.053 -13.854 1.00 20.07 217 LEU A N 1
ATOM 1681 C CA . LEU A 1 217 ? 0.056 48.833 -13.098 1.00 19.42 217 LEU A CA 1
ATOM 1682 C C . LEU A 1 217 ? 0.314 49.018 -11.596 1.00 21.52 217 LEU A C 1
ATOM 1683 O O . LEU A 1 217 ? 1.365 48.561 -11.138 1.00 20.31 217 LEU A O 1
ATOM 1688 N N . ASP A 1 218 ? -0.654 49.617 -10.918 1.00 21.48 218 ASP A N 1
ATOM 1689 C CA . ASP A 1 218 ? -0.562 49.671 -9.441 1.00 20.23 218 ASP A CA 1
ATOM 1690 C C . ASP A 1 218 ? -2.009 49.557 -8.947 1.00 21.49 218 ASP A C 1
ATOM 1691 O O . ASP A 1 218 ? -2.772 50.487 -9.169 1.00 24.30 218 ASP A O 1
ATOM 1696 N N . CYS A 1 219 ? -2.360 48.465 -8.274 1.00 22.93 219 CYS A N 1
ATOM 1697 C CA . CYS A 1 219 ? -3.732 48.274 -7.777 1.00 23.04 219 CYS A CA 1
ATOM 1698 C C . CYS A 1 219 ? -4.014 48.730 -6.346 1.00 23.78 219 CYS A C 1
ATOM 1699 O O . CYS A 1 219 ? -5.092 48.437 -5.800 1.00 23.67 219 CYS A O 1
ATOM 1702 N N . PHE A 1 220 ? -3.125 49.459 -5.706 1.00 22.72 220 PHE A N 1
ATOM 1703 C CA . PHE A 1 220 ? -3.301 50.105 -4.409 1.00 22.62 220 PHE A CA 1
ATOM 1704 C C . PHE A 1 220 ? -2.643 51.471 -4.509 1.00 22.10 220 PHE A C 1
ATOM 1705 O O . PHE A 1 220 ? -1.631 51.783 -3.864 1.00 21.59 220 PHE A O 1
ATOM 1713 N N . MET A 1 221 ? -3.129 52.342 -5.397 1.00 23.61 221 MET A N 1
ATOM 1714 C CA . MET A 1 221 ? -2.498 53.597 -5.713 1.00 22.86 221 MET A CA 1
ATOM 1715 C C . MET A 1 221 ? -2.202 54.544 -4.563 1.00 24.25 221 MET A C 1
ATOM 1716 O O . MET A 1 221 ? -1.181 55.222 -4.648 1.00 24.41 221 MET A O 1
ATOM 1721 N N . GLY A 1 222 ? -3.058 54.618 -3.541 1.00 25.74 222 GLY A N 1
ATOM 1722 C CA . GLY A 1 222 ? -2.774 55.502 -2.397 1.00 25.39 222 GLY A CA 1
ATOM 1723 C C . GLY A 1 222 ? -2.768 56.949 -2.839 1.00 27.23 222 GLY A C 1
ATOM 1724 O O . GLY A 1 222 ? -3.718 57.385 -3.503 1.00 28.64 222 GLY A O 1
ATOM 1725 N N . SER A 1 223 ? -1.673 57.668 -2.634 1.00 26.47 223 SER A N 1
ATOM 1726 C CA . SER A 1 223 ? -1.507 59.038 -3.040 1.00 29.25 223 SER A CA 1
ATOM 1727 C C . SER A 1 223 ? -1.239 59.158 -4.542 1.00 28.36 223 SER A C 1
ATOM 1728 O O . SER A 1 223 ? -1.155 60.285 -5.037 1.00 28.20 223 SER A O 1
ATOM 1731 N N . GLY A 1 224 ? -1.078 58.044 -5.245 1.00 26.88 224 GLY A N 1
ATOM 1732 C CA . GLY A 1 224 ? -0.901 58.073 -6.687 1.00 26.01 224 GLY A CA 1
ATOM 1733 C C . GLY A 1 224 ? 0.546 58.126 -7.129 1.00 25.56 224 GLY A C 1
ATOM 1734 O O . GLY A 1 224 ? 0.802 58.374 -8.320 1.00 23.38 224 GLY A O 1
ATOM 1735 N N . THR A 1 225 ? 1.486 57.889 -6.221 1.00 23.07 225 THR A N 1
ATOM 1736 C CA . THR A 1 225 ? 2.905 57.987 -6.557 1.00 23.13 225 THR A CA 1
ATOM 1737 C C . THR A 1 225 ? 3.280 57.223 -7.824 1.00 21.62 225 THR A C 1
ATOM 1738 O O . THR A 1 225 ? 3.975 57.799 -8.677 1.00 22.87 225 THR A O 1
ATOM 1742 N N . THR A 1 226 ? 2.856 56.003 -8.005 1.00 20.40 226 THR A N 1
ATOM 1743 C CA . THR A 1 226 ? 3.194 55.219 -9.190 1.00 21.71 226 THR A CA 1
ATOM 1744 C C . THR A 1 226 ? 2.693 55.899 -10.462 1.00 22.97 226 THR A C 1
ATOM 1745 O O . THR A 1 226 ? 3.442 56.030 -11.428 1.00 22.67 226 THR A O 1
ATOM 1749 N N . ALA A 1 227 ? 1.430 56.363 -10.421 1.00 22.07 227 ALA A N 1
ATOM 1750 C CA . ALA A 1 227 ? 0.893 57.042 -11.613 1.00 21.83 227 ALA A CA 1
ATOM 1751 C C . ALA A 1 227 ? 1.631 58.322 -11.924 1.00 22.11 227 ALA A C 1
ATOM 1752 O O . ALA A 1 227 ? 1.945 58.615 -13.101 1.00 24.88 227 ALA A O 1
ATOM 1754 N N . ILE A 1 228 ? 1.949 59.109 -10.902 1.00 22.63 228 ILE A N 1
ATOM 1755 C CA . ILE A 1 228 ? 2.574 60.408 -11.046 1.00 24.30 228 ILE A CA 1
ATOM 1756 C C . ILE A 1 228 ? 3.958 60.266 -11.672 1.00 25.01 228 ILE A C 1
ATOM 1757 O O . ILE A 1 228 ? 4.334 60.978 -12.594 1.00 23.59 228 ILE A O 1
ATOM 1762 N N . VAL A 1 229 ? 4.706 59.344 -11.040 1.00 22.88 229 VAL A N 1
ATOM 1763 C CA . VAL A 1 229 ? 6.065 59.129 -11.558 1.00 22.66 229 VAL A CA 1
ATOM 1764 C C . VAL A 1 229 ? 5.982 58.471 -12.936 1.00 21.10 229 VAL A C 1
ATOM 1765 O O . VAL A 1 229 ? 6.804 58.857 -13.776 1.00 23.15 229 VAL A O 1
ATOM 1769 N N . ALA A 1 230 ? 5.090 57.535 -13.208 1.00 20.49 230 ALA A N 1
ATOM 1770 C CA . ALA A 1 230 ? 4.993 56.918 -14.547 1.00 22.82 230 ALA A CA 1
ATOM 1771 C C . ALA A 1 230 ? 4.750 58.009 -15.593 1.00 23.47 230 ALA A C 1
ATOM 1772 O O . ALA A 1 230 ? 5.431 58.092 -16.633 1.00 23.29 230 ALA A O 1
ATOM 1774 N N . LYS A 1 231 ? 3.776 58.866 -15.303 1.00 25.45 231 LYS A N 1
ATOM 1775 C CA . LYS A 1 231 ? 3.462 59.972 -16.223 1.00 26.70 231 LYS A CA 1
ATOM 1776 C C . LYS A 1 231 ? 4.646 60.896 -16.456 1.00 28.44 231 LYS A C 1
ATOM 1777 O O . LYS A 1 231 ? 4.950 61.223 -17.619 1.00 27.14 231 LYS A O 1
ATOM 1783 N N . LYS A 1 232 ? 5.379 61.312 -15.426 1.00 27.32 232 LYS A N 1
ATOM 1784 C CA . LYS A 1 232 ? 6.548 62.166 -15.596 1.00 28.94 232 LYS A CA 1
ATOM 1785 C C . LYS A 1 232 ? 7.622 61.527 -16.469 1.00 28.21 232 LYS A C 1
ATOM 1786 O O . LYS A 1 232 ? 8.281 62.225 -17.250 1.00 26.77 232 LYS A O 1
ATOM 1792 N N . LEU A 1 233 ? 7.782 60.210 -16.376 1.00 24.66 233 LEU A N 1
ATOM 1793 C CA . LEU A 1 233 ? 8.726 59.453 -17.166 1.00 25.11 233 LEU A CA 1
ATOM 1794 C C . LEU A 1 233 ? 8.216 58.964 -18.509 1.00 25.08 233 LEU A C 1
ATOM 1795 O O . LEU A 1 233 ? 8.844 58.153 -19.210 1.00 24.60 233 LEU A O 1
ATOM 1800 N N . GLY A 1 234 ? 7.015 59.407 -18.922 1.00 25.40 234 GLY A N 1
ATOM 1801 C CA . GLY A 1 234 ? 6.508 58.989 -20.213 1.00 24.51 234 GLY A CA 1
ATOM 1802 C C . GLY A 1 234 ? 6.036 57.568 -20.306 1.00 24.42 234 GLY A C 1
ATOM 1803 O O . GLY A 1 234 ? 6.012 56.998 -21.405 1.00 24.88 234 GLY A O 1
ATOM 1804 N N . ARG A 1 235 ? 5.614 56.942 -19.184 1.00 22.07 235 ARG A N 1
ATOM 1805 C CA . ARG A 1 235 ? 5.023 55.619 -19.241 1.00 21.85 235 ARG A CA 1
ATOM 1806 C C . ARG A 1 235 ? 3.493 55.798 -19.117 1.00 21.21 235 ARG A C 1
ATOM 1807 O O . ARG A 1 235 ? 3.074 56.800 -18.532 1.00 24.58 235 ARG A O 1
ATOM 1815 N N . ASN A 1 236 ? 2.748 54.821 -19.584 1.00 22.87 236 ASN A N 1
ATOM 1816 C CA . ASN A 1 236 ? 1.296 54.810 -19.384 1.00 23.23 236 ASN A CA 1
ATOM 1817 C C . ASN A 1 236 ? 1.056 54.095 -18.049 1.00 24.47 236 ASN A C 1
ATOM 1818 O O . ASN A 1 236 ? 1.956 53.344 -17.617 1.00 23.48 236 ASN A O 1
ATOM 1823 N N . PHE A 1 237 ? -0.096 54.321 -17.415 1.00 24.00 237 PHE A N 1
ATOM 1824 C CA . PHE A 1 237 ? -0.358 53.569 -16.181 1.00 22.84 237 PHE A CA 1
ATOM 1825 C C . PHE A 1 237 ? -1.814 53.117 -16.136 1.00 25.41 237 PHE A C 1
ATOM 1826 O O . PHE A 1 237 ? -2.662 53.678 -16.838 1.00 24.51 237 PHE A O 1
ATOM 1834 N N . ILE A 1 238 ? -2.101 52.142 -15.283 1.00 24.56 238 ILE A N 1
ATOM 1835 C CA . ILE A 1 238 ? -3.452 51.682 -15.012 1.00 24.77 238 ILE A CA 1
ATOM 1836 C C . ILE A 1 238 ? -3.479 51.417 -13.494 1.00 25.81 238 ILE A C 1
ATOM 1837 O O . ILE A 1 238 ? -2.481 50.886 -12.977 1.00 23.52 238 ILE A O 1
ATOM 1846 N N . GLY A 1 239 ? -4.560 51.778 -12.814 1.00 24.21 239 GLY A N 1
ATOM 1847 C CA . GLY A 1 239 ? -4.517 51.579 -11.368 1.00 23.83 239 GLY A CA 1
ATOM 1848 C C . GLY A 1 239 ? -5.805 51.994 -10.683 1.00 24.41 239 GLY A C 1
ATOM 1849 O O . GLY A 1 239 ? -6.700 52.547 -11.313 1.00 24.04 239 GLY A O 1
ATOM 1850 N N . CYS A 1 240 ? -5.830 51.780 -9.373 1.00 22.82 240 CYS A N 1
ATOM 1851 C CA . CYS A 1 240 ? -7.061 52.047 -8.646 1.00 23.61 240 CYS A CA 1
ATOM 1852 C C . CYS A 1 240 ? -6.750 52.234 -7.170 1.00 25.18 240 CYS A C 1
ATOM 1853 O O . CYS A 1 240 ? -5.654 51.857 -6.753 1.00 23.71 240 CYS A O 1
ATOM 1856 N N . ASP A 1 241 ? -7.737 52.725 -6.453 1.00 25.14 241 ASP A N 1
ATOM 1857 C CA . ASP A 1 241 ? -7.674 52.748 -4.995 1.00 27.38 241 ASP A CA 1
ATOM 1858 C C . ASP A 1 241 ? -9.148 52.698 -4.553 1.00 29.61 241 ASP A C 1
ATOM 1859 O O . ASP A 1 241 ? -9.993 53.305 -5.231 1.00 28.08 241 ASP A O 1
ATOM 1864 N N . MET A 1 242 ? -9.450 52.017 -3.455 1.00 31.14 242 MET A N 1
ATOM 1865 C CA . MET A 1 242 ? -10.830 51.969 -2.974 1.00 32.68 242 MET A CA 1
ATOM 1866 C C . MET A 1 242 ? -11.279 53.291 -2.367 1.00 33.29 242 MET A C 1
ATOM 1867 O O . MET A 1 242 ? -12.483 53.516 -2.185 1.00 32.88 242 MET A O 1
ATOM 1872 N N . ASN A 1 243 ? -10.353 54.158 -2.012 1.00 32.55 243 ASN A N 1
ATOM 1873 C CA . ASN A 1 243 ? -10.633 55.414 -1.344 1.00 31.99 243 ASN A CA 1
ATOM 1874 C C . ASN A 1 243 ? -10.914 56.543 -2.307 1.00 32.38 243 ASN A C 1
ATOM 1875 O O . ASN A 1 243 ? -10.054 57.071 -3.006 1.00 31.30 243 ASN A O 1
ATOM 1880 N N . ALA A 1 244 ? -12.181 57.002 -2.295 1.00 32.74 244 ALA A N 1
ATOM 1881 C CA . ALA A 1 244 ? -12.625 58.083 -3.151 1.00 33.24 244 ALA A CA 1
ATOM 1882 C C . ALA A 1 244 ? -11.813 59.358 -3.005 1.00 34.19 244 ALA A C 1
ATOM 1883 O O . ALA A 1 244 ? -11.418 59.956 -4.015 1.00 35.03 244 ALA A O 1
ATOM 1885 N N . GLU A 1 245 ? -11.534 59.788 -1.782 1.00 34.72 245 GLU A N 1
ATOM 1886 C CA . GLU A 1 245 ? -10.762 60.994 -1.526 1.00 36.55 245 GLU A CA 1
ATOM 1887 C C . GLU A 1 245 ? -9.357 60.886 -2.113 1.00 34.72 245 GLU A C 1
ATOM 1888 O O . GLU A 1 245 ? -8.861 61.817 -2.750 1.00 34.50 245 GLU A O 1
ATOM 1894 N N . TYR A 1 246 ? -8.708 59.745 -1.889 1.00 33.94 246 TYR A N 1
ATOM 1895 C CA . TYR A 1 246 ? -7.364 59.548 -2.447 1.00 33.71 246 TYR A CA 1
ATOM 1896 C C . TYR A 1 246 ? -7.378 59.596 -3.974 1.00 33.07 246 TYR A C 1
ATOM 1897 O O . TYR A 1 246 ? -6.494 60.171 -4.609 1.00 31.77 246 TYR A O 1
ATOM 1906 N N . VAL A 1 247 ? -8.348 58.894 -4.572 1.00 32.09 247 VAL A N 1
ATOM 1907 C CA . VAL A 1 247 ? -8.461 58.836 -6.030 1.00 32.12 247 VAL A CA 1
ATOM 1908 C C . VAL A 1 247 ? -8.704 60.213 -6.618 1.00 33.41 247 VAL A C 1
ATOM 1909 O O . VAL A 1 247 ? -8.074 60.627 -7.591 1.00 31.83 247 VAL A O 1
ATOM 1913 N N . ASN A 1 248 ? -9.660 60.956 -6.023 1.00 34.69 248 ASN A N 1
ATOM 1914 C CA . ASN A 1 248 ? -9.940 62.289 -6.564 1.00 36.65 248 ASN A CA 1
ATOM 1915 C C . ASN A 1 248 ? -8.743 63.215 -6.437 1.00 36.38 248 ASN A C 1
ATOM 1916 O O . ASN A 1 248 ? -8.423 63.996 -7.337 1.00 37.98 248 ASN A O 1
ATOM 1921 N N . GLN A 1 249 ? -8.060 63.166 -5.310 1.00 37.73 249 GLN A N 1
ATOM 1922 C CA . GLN A 1 249 ? -6.894 63.998 -5.036 1.00 39.07 249 GLN A CA 1
ATOM 1923 C C . GLN A 1 249 ? -5.729 63.617 -5.953 1.00 37.33 249 GLN A C 1
ATOM 1924 O O . GLN A 1 249 ? -5.062 64.512 -6.459 1.00 37.40 249 GLN A O 1
ATOM 1930 N N . ALA A 1 250 ? -5.529 62.315 -6.179 1.00 35.19 250 ALA A N 1
ATOM 1931 C CA . ALA A 1 250 ? -4.438 61.906 -7.080 1.00 34.30 250 ALA A CA 1
ATOM 1932 C C . ALA A 1 250 ? -4.742 62.257 -8.533 1.00 33.95 250 ALA A C 1
ATOM 1933 O O . ALA A 1 250 ? -3.876 62.757 -9.260 1.00 32.88 250 ALA A O 1
ATOM 1935 N N . ASN A 1 251 ? -5.996 62.080 -8.973 1.00 34.29 251 ASN A N 1
ATOM 1936 C CA . ASN A 1 251 ? -6.382 62.415 -10.342 1.00 34.20 251 ASN A CA 1
ATOM 1937 C C . ASN A 1 251 ? -6.243 63.914 -10.601 1.00 36.31 251 ASN A C 1
ATOM 1938 O O . ASN A 1 251 ? -5.905 64.343 -11.713 1.00 35.20 251 ASN A O 1
ATOM 1943 N N . PHE A 1 252 ? -6.485 64.708 -9.570 1.00 37.45 252 PHE A N 1
ATOM 1944 C CA . PHE A 1 252 ? -6.319 66.154 -9.652 1.00 40.64 252 PHE A CA 1
ATOM 1945 C C . PHE A 1 252 ? -4.834 66.463 -9.839 1.00 41.45 252 PHE A C 1
ATOM 1946 O O . PHE A 1 252 ? -4.478 67.169 -10.786 1.00 42.52 252 PHE A O 1
ATOM 1954 N N . VAL A 1 253 ? -3.981 65.886 -8.989 1.00 40.98 253 VAL A N 1
ATOM 1955 C CA . VAL A 1 253 ? -2.542 66.108 -9.129 1.00 42.41 253 VAL A CA 1
ATOM 1956 C C . VAL A 1 253 ? -2.079 65.703 -10.523 1.00 42.69 253 VAL A C 1
ATOM 1957 O O . VAL A 1 253 ? -1.381 66.477 -11.185 1.00 44.41 253 VAL A O 1
ATOM 1961 N N . LEU A 1 254 ? -2.483 64.549 -11.039 1.00 43.23 254 LEU A N 1
ATOM 1962 C CA . LEU A 1 254 ? -2.124 64.100 -12.377 1.00 43.54 254 LEU A CA 1
ATOM 1963 C C . LEU A 1 254 ? -2.496 65.084 -13.482 1.00 46.63 254 LEU A C 1
ATOM 1964 O O . LEU A 1 254 ? -1.776 65.212 -14.479 1.00 46.51 254 LEU A O 1
ATOM 1969 N N . ASN A 1 255 ? -3.632 65.763 -13.324 1.00 49.09 255 ASN A N 1
ATOM 1970 C CA . ASN A 1 255 ? -4.085 66.695 -14.346 1.00 53.22 255 ASN A CA 1
ATOM 1971 C C . ASN A 1 255 ? -3.481 68.077 -14.342 1.00 54.26 255 ASN A C 1
ATOM 1972 O O . ASN A 1 255 ? -3.742 68.794 -15.324 1.00 55.67 255 ASN A O 1
ATOM 1977 N N . GLN A 1 256 ? -2.618 68.465 -13.413 0.56 55.38 256 GLN A N 1
ATOM 1978 C CA . GLN A 1 256 ? -1.967 69.772 -13.531 0.56 56.15 256 GLN A CA 1
ATOM 1979 C C . GLN A 1 256 ? -0.471 69.638 -13.290 0.56 56.12 256 GLN A C 1
ATOM 1980 O O . GLN A 1 256 ? 0.035 70.017 -12.220 0.56 55.82 256 GLN A O 1
ATOM 1986 N N . MET B 1 1 ? 32.456 11.148 25.040 1.00 39.45 1 MET B N 1
ATOM 1987 C CA . MET B 1 1 ? 32.229 12.509 25.625 1.00 38.97 1 MET B CA 1
ATOM 1988 C C . MET B 1 1 ? 32.741 13.606 24.710 1.00 37.01 1 MET B C 1
ATOM 1989 O O . MET B 1 1 ? 33.820 13.524 24.127 1.00 39.01 1 MET B O 1
ATOM 1994 N N . LEU B 1 2 ? 31.954 14.671 24.619 1.00 35.59 2 LEU B N 1
ATOM 1995 C CA . LEU B 1 2 ? 32.303 15.797 23.739 1.00 33.37 2 LEU B CA 1
ATOM 1996 C C . LEU B 1 2 ? 32.896 16.962 24.528 1.00 30.27 2 LEU B C 1
ATOM 1997 O O . LEU B 1 2 ? 32.244 17.509 25.410 1.00 29.96 2 LEU B O 1
ATOM 2002 N N . GLU B 1 3 ? 34.126 17.319 24.200 1.00 30.20 3 GLU B N 1
ATOM 2003 C CA . GLU B 1 3 ? 34.847 18.368 24.906 1.00 28.81 3 GLU B CA 1
ATOM 2004 C C . GLU B 1 3 ? 34.257 19.756 24.608 1.00 27.95 3 GLU B C 1
ATOM 2005 O O . GLU B 1 3 ? 34.098 20.086 23.431 1.00 27.92 3 GLU B O 1
ATOM 2011 N N . ILE B 1 4 ? 34.021 20.491 25.676 1.00 27.69 4 ILE B N 1
ATOM 2012 C CA . ILE B 1 4 ? 33.485 21.866 25.532 1.00 27.83 4 ILE B CA 1
ATOM 2013 C C . ILE B 1 4 ? 34.667 22.795 25.402 1.00 28.55 4 ILE B C 1
ATOM 2014 O O . ILE B 1 4 ? 35.774 22.483 25.871 1.00 27.70 4 ILE B O 1
ATOM 2019 N N . ASN B 1 5 ? 34.506 23.935 24.710 1.00 27.80 5 ASN B N 1
ATOM 2020 C CA . ASN B 1 5 ? 35.615 24.843 24.461 1.00 27.69 5 ASN B CA 1
ATOM 2021 C C . ASN B 1 5 ? 36.712 24.274 23.591 1.00 28.53 5 ASN B C 1
ATOM 2022 O O . ASN B 1 5 ? 37.891 24.626 23.711 1.00 29.71 5 ASN B O 1
ATOM 2027 N N . LYS B 1 6 ? 36.337 23.484 22.587 1.00 27.48 6 LYS B N 1
ATOM 2028 C CA . LYS B 1 6 ? 37.258 22.984 21.591 1.00 30.64 6 LYS B CA 1
ATOM 2029 C C . LYS B 1 6 ? 36.510 22.875 20.264 1.00 28.98 6 LYS B C 1
ATOM 2030 O O . LYS B 1 6 ? 35.298 22.644 20.346 1.00 30.04 6 LYS B O 1
ATOM 2036 N N . ILE B 1 7 ? 37.161 23.085 19.133 1.00 29.25 7 ILE B N 1
ATOM 2037 C CA . ILE B 1 7 ? 36.486 22.866 17.859 1.00 29.71 7 ILE B CA 1
ATOM 2038 C C . ILE B 1 7 ? 36.777 21.408 17.448 1.00 31.93 7 ILE B C 1
ATOM 2039 O O . ILE B 1 7 ? 37.945 20.982 17.463 1.00 32.48 7 ILE B O 1
ATOM 2044 N N . HIS B 1 8 ? 35.742 20.660 17.088 1.00 32.07 8 HIS B N 1
ATOM 2045 C CA . HIS B 1 8 ? 35.968 19.265 16.694 1.00 32.85 8 HIS B CA 1
ATOM 2046 C C . HIS B 1 8 ? 35.983 19.069 15.185 1.00 34.77 8 HIS B C 1
ATOM 2047 O O . HIS B 1 8 ? 35.258 19.741 14.443 1.00 33.00 8 HIS B O 1
ATOM 2054 N N . GLN B 1 9 ? 36.827 18.126 14.732 1.00 34.96 9 GLN B N 1
ATOM 2055 C CA . GLN B 1 9 ? 36.843 17.775 13.311 1.00 36.58 9 GLN B CA 1
ATOM 2056 C C . GLN B 1 9 ? 35.791 16.693 13.118 1.00 35.87 9 GLN B C 1
ATOM 2057 O O . GLN B 1 9 ? 36.007 15.512 13.434 1.00 35.56 9 GLN B O 1
ATOM 2063 N N . MET B 1 10 ? 34.564 17.077 12.792 1.00 33.18 10 MET B N 1
ATOM 2064 C CA . MET B 1 10 ? 33.431 16.173 12.729 1.00 31.88 10 MET B CA 1
ATOM 2065 C C . MET B 1 10 ? 32.465 16.690 11.660 1.00 32.42 10 MET B C 1
ATOM 2066 O O . MET B 1 10 ? 32.381 17.900 11.434 1.00 32.17 10 MET B O 1
ATOM 2075 N N . ASN B 1 11 ? 31.647 15.798 11.126 1.00 32.68 11 ASN B N 1
ATOM 2076 C CA . ASN B 1 11 ? 30.534 16.212 10.273 1.00 33.13 11 ASN B CA 1
ATOM 2077 C C . ASN B 1 11 ? 29.510 16.900 11.181 1.00 31.22 11 ASN B C 1
ATOM 2078 O O . ASN B 1 11 ? 29.292 16.429 12.315 1.00 29.86 11 ASN B O 1
ATOM 2083 N N . CYS B 1 12 ? 28.841 17.953 10.714 1.00 29.79 12 CYS B N 1
ATOM 2084 C CA . CYS B 1 12 ? 27.852 18.619 11.570 1.00 28.70 12 CYS B CA 1
ATOM 2085 C C . CYS B 1 12 ? 26.775 17.711 12.116 1.00 26.88 12 CYS B C 1
ATOM 2086 O O . CYS B 1 12 ? 26.367 17.940 13.278 1.00 25.43 12 CYS B O 1
ATOM 2089 N N . PHE B 1 13 ? 26.258 16.737 11.371 1.00 24.26 13 PHE B N 1
ATOM 2090 C CA . PHE B 1 13 ? 25.186 15.896 11.888 1.00 26.19 13 PHE B CA 1
ATOM 2091 C C . PHE B 1 13 ? 25.678 15.009 13.027 1.00 26.28 13 PHE B C 1
ATOM 2092 O O . PHE B 1 13 ? 24.970 14.922 14.044 1.00 27.03 13 PHE B O 1
ATOM 2100 N N . ASP B 1 14 ? 26.857 14.393 12.860 1.00 25.94 14 ASP B N 1
ATOM 2101 C CA . ASP B 1 14 ? 27.376 13.573 13.961 1.00 25.58 14 ASP B CA 1
ATOM 2102 C C . ASP B 1 14 ? 27.695 14.473 15.171 1.00 25.53 14 ASP B C 1
ATOM 2103 O O . ASP B 1 14 ? 27.378 14.062 16.290 1.00 24.78 14 ASP B O 1
ATOM 2108 N N . PHE B 1 15 ? 28.325 15.619 14.931 1.00 23.67 15 PHE B N 1
ATOM 2109 C CA . PHE B 1 15 ? 28.654 16.535 16.040 1.00 24.45 15 PHE B CA 1
ATOM 2110 C C . PHE B 1 15 ? 27.412 16.953 16.798 1.00 21.73 15 PHE B C 1
ATOM 2111 O O . PHE B 1 15 ? 27.368 16.853 18.042 1.00 21.06 15 PHE B O 1
ATOM 2119 N N . LEU B 1 16 ? 26.379 17.424 16.089 1.00 19.43 16 LEU B N 1
ATOM 2120 C CA . LEU B 1 16 ? 25.179 17.856 16.810 1.00 19.97 16 LEU B CA 1
ATOM 2121 C C . LEU B 1 16 ? 24.563 16.749 17.647 1.00 20.38 16 LEU B C 1
ATOM 2122 O O . LEU B 1 16 ? 24.100 17.010 18.747 1.00 20.38 16 LEU B O 1
ATOM 2127 N N . ASP B 1 17 ? 24.550 15.496 17.151 1.00 21.16 17 ASP B N 1
ATOM 2128 C CA . ASP B 1 17 ? 23.961 14.437 17.972 1.00 22.03 17 ASP B CA 1
ATOM 2129 C C . ASP B 1 17 ? 24.747 14.208 19.249 1.00 21.89 17 ASP B C 1
ATOM 2130 O O . ASP B 1 17 ? 24.149 13.613 20.153 1.00 25.08 17 ASP B O 1
ATOM 2135 N N . GLN B 1 18 ? 25.996 14.615 19.377 1.00 21.99 18 GLN B N 1
ATOM 2136 C CA . GLN B 1 18 ? 26.745 14.464 20.609 1.00 21.66 18 GLN B CA 1
ATOM 2137 C C . GLN B 1 18 ? 26.490 15.610 21.593 1.00 24.12 18 GLN B C 1
ATOM 2138 O O . GLN B 1 18 ? 26.932 15.530 22.742 1.00 23.02 18 GLN B O 1
ATOM 2144 N N . VAL B 1 19 ? 25.956 16.735 21.094 1.00 22.00 19 VAL B N 1
ATOM 2145 C CA . VAL B 1 19 ? 25.734 17.880 21.980 1.00 22.62 19 VAL B CA 1
ATOM 2146 C C . VAL B 1 19 ? 24.478 17.646 22.789 1.00 22.75 19 VAL B C 1
ATOM 2147 O O . VAL B 1 19 ? 23.435 17.202 22.295 1.00 22.99 19 VAL B O 1
ATOM 2151 N N . GLU B 1 20 ? 24.556 17.904 24.112 1.00 22.99 20 GLU B N 1
ATOM 2152 C CA . GLU B 1 20 ? 23.373 17.628 24.927 1.00 23.27 20 GLU B CA 1
ATOM 2153 C C . GLU B 1 20 ? 22.191 18.524 24.607 1.00 24.34 20 GLU B C 1
ATOM 2154 O O . GLU B 1 20 ? 22.410 19.732 24.369 1.00 23.12 20 GLU B O 1
ATOM 2165 N N . ASN B 1 21 ? 20.979 17.967 24.576 1.00 22.94 21 ASN B N 1
ATOM 2166 C CA . ASN B 1 21 ? 19.813 18.790 24.278 1.00 23.96 21 ASN B CA 1
ATOM 2167 C C . ASN B 1 21 ? 19.587 19.845 25.368 1.00 25.00 21 ASN B C 1
ATOM 2168 O O . ASN B 1 21 ? 19.822 19.641 26.558 1.00 23.63 21 ASN B O 1
ATOM 2173 N N . LYS B 1 22 ? 19.115 21.018 24.933 1.00 23.52 22 LYS B N 1
ATOM 2174 C CA . LYS B 1 22 ? 18.800 22.135 25.827 1.00 23.23 22 LYS B CA 1
ATOM 2175 C C . LYS B 1 22 ? 19.991 22.685 26.553 1.00 22.42 22 LYS B C 1
ATOM 2176 O O . LYS B 1 22 ? 19.840 23.347 27.616 1.00 25.44 22 LYS B O 1
ATOM 2182 N N . SER B 1 23 ? 21.209 22.575 26.036 1.00 20.88 23 SER B N 1
ATOM 2183 C CA . SER B 1 23 ? 22.395 23.036 26.733 1.00 23.14 23 SER B CA 1
ATOM 2184 C C . SER B 1 23 ? 22.910 24.384 26.233 1.00 22.39 23 SER B C 1
ATOM 2185 O O . SER B 1 23 ? 23.825 24.936 26.835 1.00 22.82 23 SER B O 1
ATOM 2188 N N . VAL B 1 24 ? 22.353 24.840 25.100 1.00 20.20 24 VAL B N 1
ATOM 2189 C CA . VAL B 1 24 ? 22.954 26.023 24.456 1.00 18.87 24 VAL B CA 1
ATOM 2190 C C . VAL B 1 24 ? 22.076 27.271 24.552 1.00 15.07 24 VAL B C 1
ATOM 2191 O O . VAL B 1 24 ? 20.851 27.251 24.366 1.00 17.06 24 VAL B O 1
ATOM 2195 N N . GLN B 1 25 ? 22.742 28.382 24.847 1.00 16.52 25 GLN B N 1
ATOM 2196 C CA . GLN B 1 25 ? 22.040 29.640 24.981 1.00 14.35 25 GLN B CA 1
ATOM 2197 C C . GLN B 1 25 ? 22.002 30.408 23.619 1.00 13.65 25 GLN B C 1
ATOM 2198 O O . GLN B 1 25 ? 21.045 31.182 23.493 1.00 15.02 25 GLN B O 1
ATOM 2204 N N . LEU B 1 26 ? 23.052 30.248 22.861 1.00 14.72 26 LEU B N 1
ATOM 2205 C CA . LEU B 1 26 ? 23.057 31.020 21.585 1.00 15.68 26 LEU B CA 1
ATOM 2206 C C . LEU B 1 26 ? 23.707 30.193 20.497 1.00 16.17 26 LEU B C 1
ATOM 2207 O O . LEU B 1 26 ? 24.819 29.688 20.712 1.00 16.74 26 LEU B O 1
ATOM 2212 N N . ALA B 1 27 ? 23.060 30.092 19.324 1.00 14.10 27 ALA B N 1
ATOM 2213 C CA . ALA B 1 27 ? 23.711 29.402 18.229 1.00 14.26 27 ALA B CA 1
ATOM 2214 C C . ALA B 1 27 ? 23.917 30.435 17.111 1.00 14.22 27 ALA B C 1
ATOM 2215 O O . ALA B 1 27 ? 22.971 31.163 16.849 1.00 15.53 27 ALA B O 1
ATOM 2217 N N . VAL B 1 28 ? 25.130 30.550 16.608 1.00 15.50 28 VAL B N 1
ATOM 2218 C CA . VAL B 1 28 ? 25.478 31.515 15.552 1.00 17.48 28 VAL B CA 1
ATOM 2219 C C . VAL B 1 28 ? 26.009 30.662 14.408 1.00 17.27 28 VAL B C 1
ATOM 2220 O O . VAL B 1 28 ? 27.086 30.074 14.555 1.00 18.98 28 VAL B O 1
ATOM 2224 N N . ILE B 1 29 ? 25.197 30.510 13.363 1.00 18.66 29 ILE B N 1
ATOM 2225 C CA . ILE B 1 29 ? 25.529 29.525 12.311 1.00 18.90 29 ILE B CA 1
ATOM 2226 C C . ILE B 1 29 ? 25.709 30.184 10.949 1.00 18.14 29 ILE B C 1
ATOM 2227 O O . ILE B 1 29 ? 24.791 30.871 10.488 1.00 15.51 29 ILE B O 1
ATOM 2236 N N . ASP B 1 30 ? 26.899 30.032 10.365 1.00 18.38 30 ASP B N 1
ATOM 2237 C CA . ASP B 1 30 ? 27.170 30.524 8.995 1.00 19.71 30 ASP B CA 1
ATOM 2238 C C . ASP B 1 30 ? 27.372 29.244 8.161 1.00 20.25 30 ASP B C 1
ATOM 2239 O O . ASP B 1 30 ? 28.492 28.727 8.155 1.00 21.21 30 ASP B O 1
ATOM 2244 N N . PRO B 1 31 ? 26.321 28.722 7.548 1.00 19.86 31 PRO B N 1
ATOM 2245 C CA . PRO B 1 31 ? 26.334 27.447 6.864 1.00 18.93 31 PRO B CA 1
ATOM 2246 C C . PRO B 1 31 ? 26.592 27.596 5.378 1.00 21.24 31 PRO B C 1
ATOM 2247 O O . PRO B 1 31 ? 26.755 28.726 4.918 1.00 20.88 31 PRO B O 1
ATOM 2251 N N . PRO B 1 32 ? 26.485 26.484 4.675 1.00 21.65 32 PRO B N 1
ATOM 2252 C CA . PRO B 1 32 ? 26.553 26.587 3.200 1.00 22.64 32 PRO B CA 1
ATOM 2253 C C . PRO B 1 32 ? 25.427 27.514 2.734 1.00 22.78 32 PRO B C 1
ATOM 2254 O O . PRO B 1 32 ? 24.297 27.461 3.226 1.00 20.46 32 PRO B O 1
ATOM 2258 N N . TYR B 1 33 ? 25.714 28.301 1.705 1.00 23.22 33 TYR B N 1
ATOM 2259 C CA . TYR B 1 33 ? 24.739 29.173 1.084 1.00 23.06 33 TYR B CA 1
ATOM 2260 C C . TYR B 1 33 ? 24.274 28.640 -0.278 1.00 24.77 33 TYR B C 1
ATOM 2261 O O . TYR B 1 33 ? 23.462 29.295 -0.915 1.00 26.01 33 TYR B O 1
ATOM 2270 N N . ASN B 1 34 ? 24.795 27.506 -0.737 1.00 26.76 34 ASN B N 1
ATOM 2271 C CA . ASN B 1 34 ? 24.431 27.001 -2.081 1.00 28.61 34 ASN B CA 1
ATOM 2272 C C . ASN B 1 34 ? 24.918 27.981 -3.144 1.00 30.42 34 ASN B C 1
ATOM 2273 O O . ASN B 1 34 ? 24.206 28.211 -4.139 1.00 31.50 34 ASN B O 1
ATOM 2278 N N . LEU B 1 35 ? 26.121 28.542 -3.003 1.00 31.84 35 LEU B N 1
ATOM 2279 C CA . LEU B 1 35 ? 26.634 29.470 -4.003 1.00 35.56 35 LEU B CA 1
ATOM 2280 C C . LEU B 1 35 ? 27.794 28.816 -4.773 1.00 39.12 35 LEU B C 1
ATOM 2281 O O . LEU B 1 35 ? 28.556 29.495 -5.462 1.00 39.40 35 LEU B O 1
ATOM 2286 N N . SER B 1 36 ? 27.934 27.507 -4.599 1.00 41.64 36 SER B N 1
ATOM 2287 C CA . SER B 1 36 ? 28.979 26.725 -5.242 1.00 45.39 36 SER B CA 1
ATOM 2288 C C . SER B 1 36 ? 30.381 27.263 -5.016 1.00 47.72 36 SER B C 1
ATOM 2289 O O . SER B 1 36 ? 31.231 27.186 -5.916 1.00 49.48 36 SER B O 1
ATOM 2292 N N . LYS B 1 37 ? 30.707 27.716 -3.803 1.00 49.49 37 LYS B N 1
ATOM 2293 C CA . LYS B 1 37 ? 32.045 28.242 -3.556 1.00 51.39 37 LYS B CA 1
ATOM 2294 C C . LYS B 1 37 ? 33.051 27.155 -3.211 1.00 52.07 37 LYS B C 1
ATOM 2295 O O . LYS B 1 37 ? 34.250 27.432 -3.115 1.00 52.69 37 LYS B O 1
ATOM 2301 N N . ALA B 1 38 ? 32.593 25.922 -3.075 1.00 51.53 38 ALA B N 1
ATOM 2302 C CA . ALA B 1 38 ? 33.410 24.762 -2.759 1.00 50.65 38 ALA B CA 1
ATOM 2303 C C . ALA B 1 38 ? 32.544 23.513 -2.894 1.00 50.19 38 ALA B C 1
ATOM 2304 O O . ALA B 1 38 ? 31.322 23.681 -3.054 1.00 49.67 38 ALA B O 1
ATOM 2306 N N . ASP B 1 39 ? 33.087 22.306 -2.735 1.00 48.30 39 ASP B N 1
ATOM 2307 C CA . ASP B 1 39 ? 32.252 21.115 -2.875 1.00 48.05 39 ASP B CA 1
ATOM 2308 C C . ASP B 1 39 ? 31.116 21.080 -1.865 1.00 46.80 39 ASP B C 1
ATOM 2309 O O . ASP B 1 39 ? 29.976 20.773 -2.229 1.00 45.45 39 ASP B O 1
ATOM 2314 N N . TRP B 1 40 ? 31.376 21.455 -0.614 1.00 45.39 40 TRP B N 1
ATOM 2315 C CA . TRP B 1 40 ? 30.330 21.489 0.406 1.00 43.89 40 TRP B CA 1
ATOM 2316 C C . TRP B 1 40 ? 29.259 22.547 0.158 1.00 43.40 40 TRP B C 1
ATOM 2317 O O . TRP B 1 40 ? 28.202 22.500 0.802 1.00 42.53 40 TRP B O 1
ATOM 2328 N N . ASP B 1 41 ? 29.488 23.524 -0.705 1.00 41.62 41 ASP B N 1
ATOM 2329 C CA . ASP B 1 41 ? 28.536 24.583 -1.007 1.00 42.06 41 ASP B CA 1
ATOM 2330 C C . ASP B 1 41 ? 27.805 24.359 -2.330 1.00 41.92 41 ASP B C 1
ATOM 2331 O O . ASP B 1 41 ? 27.153 25.271 -2.853 1.00 42.44 41 ASP B O 1
ATOM 2336 N N . SER B 1 42 ? 27.976 23.191 -2.930 1.00 41.69 42 SER B N 1
ATOM 2337 C CA . SER B 1 42 ? 27.340 22.860 -4.196 1.00 42.42 42 SER B CA 1
ATOM 2338 C C . SER B 1 42 ? 26.331 21.734 -3.997 1.00 41.57 42 SER B C 1
ATOM 2339 O O . SER B 1 42 ? 26.617 20.664 -3.466 1.00 42.11 42 SER B O 1
ATOM 2342 N N . PHE B 1 43 ? 25.077 22.048 -4.294 1.00 40.53 43 PHE B N 1
ATOM 2343 C CA . PHE B 1 43 ? 23.966 21.120 -4.196 1.00 40.99 43 PHE B CA 1
ATOM 2344 C C . PHE B 1 43 ? 23.362 20.888 -5.580 1.00 42.64 43 PHE B C 1
ATOM 2345 O O . PHE B 1 43 ? 23.333 21.826 -6.387 1.00 43.22 43 PHE B O 1
ATOM 2353 N N . ASP B 1 44 ? 22.753 19.733 -5.826 1.00 43.64 44 ASP B N 1
ATOM 2354 C CA . ASP B 1 44 ? 22.194 19.452 -7.151 1.00 44.66 44 ASP B CA 1
ATOM 2355 C C . ASP B 1 44 ? 20.936 20.230 -7.481 1.00 43.21 44 ASP B C 1
ATOM 2356 O O . ASP B 1 44 ? 20.635 20.444 -8.655 1.00 42.98 44 ASP B O 1
ATOM 2361 N N . SER B 1 45 ? 20.194 20.679 -6.471 1.00 39.55 45 SER B N 1
ATOM 2362 C CA . SER B 1 45 ? 18.997 21.453 -6.642 1.00 35.74 45 SER B CA 1
ATOM 2363 C C . SER B 1 45 ? 18.779 22.322 -5.375 1.00 34.95 45 SER B C 1
ATOM 2364 O O . SER B 1 45 ? 19.452 22.086 -4.366 1.00 33.11 45 SER B O 1
ATOM 2367 N N . HIS B 1 46 ? 17.887 23.286 -5.527 1.00 32.70 46 HIS B N 1
ATOM 2368 C CA . HIS B 1 46 ? 17.513 24.126 -4.364 1.00 31.16 46 HIS B CA 1
ATOM 2369 C C . HIS B 1 46 ? 16.852 23.244 -3.316 1.00 31.64 46 HIS B C 1
ATOM 2370 O O . HIS B 1 46 ? 17.119 23.344 -2.119 1.00 29.78 46 HIS B O 1
ATOM 2377 N N . ASN B 1 47 ? 15.967 22.322 -3.736 1.00 31.25 47 ASN B N 1
ATOM 2378 C CA . ASN B 1 47 ? 15.284 21.419 -2.850 1.00 34.24 47 ASN B CA 1
ATOM 2379 C C . ASN B 1 47 ? 16.252 20.557 -2.038 1.00 32.12 47 ASN B C 1
ATOM 2380 O O . ASN B 1 47 ? 15.984 20.307 -0.862 1.00 29.19 47 ASN B O 1
ATOM 2385 N N . GLU B 1 48 ? 17.353 20.131 -2.665 1.00 31.39 48 GLU B N 1
ATOM 2386 C CA . GLU B 1 48 ? 18.340 19.345 -1.941 1.00 32.27 48 GLU B CA 1
ATOM 2387 C C . GLU B 1 48 ? 19.062 20.235 -0.913 1.00 30.82 48 GLU B C 1
ATOM 2388 O O . GLU B 1 48 ? 19.323 19.778 0.200 1.00 28.63 48 GLU B O 1
ATOM 2399 N N . PHE B 1 49 ? 19.355 21.455 -1.315 1.00 27.71 49 PHE B N 1
ATOM 2400 C CA . PHE B 1 49 ? 19.978 22.409 -0.376 1.00 27.27 49 PHE B CA 1
ATOM 2401 C C . PHE B 1 49 ? 19.033 22.644 0.812 1.00 24.76 49 PHE B C 1
ATOM 2402 O O . PHE B 1 49 ? 19.512 22.606 1.971 1.00 25.02 49 PHE B O 1
ATOM 2410 N N . LEU B 1 50 ? 17.756 22.832 0.573 1.00 23.06 50 LEU B N 1
ATOM 2411 C CA . LEU B 1 50 ? 16.817 23.079 1.686 1.00 24.53 50 LEU B CA 1
ATOM 2412 C C . LEU B 1 50 ? 16.672 21.846 2.559 1.00 25.80 50 LEU B C 1
ATOM 2413 O O . LEU B 1 50 ? 16.642 21.908 3.775 1.00 24.11 50 LEU B O 1
ATOM 2418 N N . ALA B 1 51 ? 16.639 20.636 1.954 1.00 24.89 51 ALA B N 1
ATOM 2419 C CA . ALA B 1 51 ? 16.528 19.429 2.776 1.00 26.03 51 ALA B CA 1
ATOM 2420 C C . ALA B 1 51 ? 17.709 19.302 3.734 1.00 24.49 51 ALA B C 1
ATOM 2421 O O . ALA B 1 51 ? 17.538 18.994 4.926 1.00 25.65 51 ALA B O 1
ATOM 2423 N N . PHE B 1 52 ? 18.916 19.531 3.284 1.00 23.14 52 PHE B N 1
ATOM 2424 C CA . PHE B 1 52 ? 20.140 19.514 4.051 1.00 24.29 52 PHE B CA 1
ATOM 2425 C C . PHE B 1 52 ? 20.029 20.577 5.179 1.00 24.08 52 PHE B C 1
ATOM 2426 O O . PHE B 1 52 ? 20.376 20.273 6.297 1.00 23.90 52 PHE B O 1
ATOM 2434 N N . THR B 1 53 ? 19.661 21.778 4.756 1.00 23.25 53 THR B N 1
ATOM 2435 C CA . THR B 1 53 ? 19.580 22.886 5.733 1.00 20.46 53 THR B CA 1
ATOM 2436 C C . THR B 1 53 ? 18.594 22.595 6.827 1.00 21.51 53 THR B C 1
ATOM 2437 O O . THR B 1 53 ? 18.941 22.795 8.021 1.00 22.34 53 THR B O 1
ATOM 2441 N N . TYR B 1 54 ? 17.372 22.167 6.526 1.00 20.60 54 TYR B N 1
ATOM 2442 C CA . TYR B 1 54 ? 16.369 21.847 7.531 1.00 22.18 54 TYR B CA 1
ATOM 2443 C C . TYR B 1 54 ? 16.869 20.722 8.440 1.00 21.56 54 TYR B C 1
ATOM 2444 O O . TYR B 1 54 ? 16.491 20.730 9.610 1.00 21.92 54 TYR B O 1
ATOM 2453 N N . ARG B 1 55 ? 17.646 19.780 7.919 1.00 22.89 55 ARG B N 1
ATOM 2454 C CA . ARG B 1 55 ? 18.157 18.681 8.733 1.00 24.56 55 ARG B CA 1
ATOM 2455 C C . ARG B 1 55 ? 19.086 19.205 9.847 1.00 21.96 55 ARG B C 1
ATOM 2456 O O . ARG B 1 55 ? 18.892 18.756 10.985 1.00 23.05 55 ARG B O 1
ATOM 2471 N N . TRP B 1 56 ? 20.031 20.073 9.515 1.00 20.34 56 TRP B N 1
ATOM 2472 C CA . TRP B 1 56 ? 20.910 20.598 10.578 1.00 20.38 56 TRP B CA 1
ATOM 2473 C C . TRP B 1 56 ? 20.115 21.588 11.457 1.00 19.92 56 TRP B C 1
ATOM 2474 O O . TRP B 1 56 ? 20.323 21.570 12.689 1.00 19.00 56 TRP B O 1
ATOM 2485 N N . ILE B 1 57 ? 19.174 22.336 10.891 1.00 19.29 57 ILE B N 1
ATOM 2486 C CA . ILE B 1 57 ? 18.373 23.248 11.729 1.00 19.49 57 ILE B CA 1
ATOM 2487 C C . ILE B 1 57 ? 17.624 22.456 12.785 1.00 19.90 57 ILE B C 1
ATOM 2488 O O . ILE B 1 57 ? 17.568 22.816 13.961 1.00 19.20 57 ILE B O 1
ATOM 2493 N N . ASP B 1 58 ? 17.005 21.334 12.385 1.00 19.74 58 ASP B N 1
ATOM 2494 C CA . ASP B 1 58 ? 16.200 20.602 13.387 1.00 21.90 58 ASP B CA 1
ATOM 2495 C C . ASP B 1 58 ? 17.049 20.213 14.592 1.00 18.82 58 ASP B C 1
ATOM 2496 O O . ASP B 1 58 ? 16.529 20.267 15.739 1.00 21.09 58 ASP B O 1
ATOM 2501 N N . LYS B 1 59 ? 18.262 19.765 14.337 1.00 20.48 59 LYS B N 1
ATOM 2502 C CA . LYS B 1 59 ? 19.118 19.356 15.463 1.00 21.47 59 LYS B CA 1
ATOM 2503 C C . LYS B 1 59 ? 19.539 20.580 16.273 1.00 20.30 59 LYS B C 1
ATOM 2504 O O . LYS B 1 59 ? 19.572 20.525 17.517 1.00 19.58 59 LYS B O 1
ATOM 2510 N N . VAL B 1 60 ? 19.925 21.671 15.635 1.00 19.64 60 VAL B N 1
ATOM 2511 C CA . VAL B 1 60 ? 20.327 22.898 16.360 1.00 18.43 60 VAL B CA 1
ATOM 2512 C C . VAL B 1 60 ? 19.202 23.337 17.275 1.00 18.93 60 VAL B C 1
ATOM 2513 O O . VAL B 1 60 ? 19.464 23.714 18.422 1.00 18.66 60 VAL B O 1
ATOM 2517 N N . LEU B 1 61 ? 17.954 23.301 16.799 1.00 17.86 61 LEU B N 1
ATOM 2518 C CA . LEU B 1 61 ? 16.843 23.759 17.613 1.00 17.73 61 LEU B CA 1
ATOM 2519 C C . LEU B 1 61 ? 16.737 22.925 18.896 1.00 20.76 61 LEU B C 1
ATOM 2520 O O . LEU B 1 61 ? 16.391 23.478 19.953 1.00 20.48 61 LEU B O 1
ATOM 2525 N N . ASP B 1 62 ? 17.019 21.639 18.807 1.00 20.12 62 ASP B N 1
ATOM 2526 C CA . ASP B 1 62 ? 16.992 20.769 19.989 1.00 21.11 62 ASP B CA 1
ATOM 2527 C C . ASP B 1 62 ? 18.062 21.131 20.997 1.00 20.71 62 ASP B C 1
ATOM 2528 O O . ASP B 1 62 ? 17.843 20.833 22.174 1.00 22.68 62 ASP B O 1
ATOM 2533 N N . LYS B 1 63 ? 19.177 21.707 20.591 1.00 19.72 63 LYS B N 1
ATOM 2534 C CA . LYS B 1 63 ? 20.260 22.082 21.470 1.00 17.41 63 LYS B CA 1
ATOM 2535 C C . LYS B 1 63 ? 19.966 23.360 22.232 1.00 18.78 63 LYS B C 1
ATOM 2536 O O . LYS B 1 63 ? 20.505 23.519 23.334 1.00 19.10 63 LYS B O 1
ATOM 2542 N N . LEU B 1 64 ? 19.124 24.233 21.682 1.00 18.32 64 LEU B N 1
ATOM 2543 C CA . LEU B 1 64 ? 18.847 25.464 22.445 1.00 19.10 64 LEU B CA 1
ATOM 2544 C C . LEU B 1 64 ? 18.024 25.190 23.702 1.00 18.19 64 LEU B C 1
ATOM 2545 O O . LEU B 1 64 ? 17.040 24.443 23.701 1.00 19.21 64 LEU B O 1
ATOM 2550 N N . ASP B 1 65 ? 18.350 25.949 24.754 1.00 18.73 65 ASP B N 1
ATOM 2551 C CA . ASP B 1 65 ? 17.536 25.900 25.972 1.00 20.43 65 ASP B CA 1
ATOM 2552 C C . ASP B 1 65 ? 16.234 26.586 25.722 1.00 19.94 65 ASP B C 1
ATOM 2553 O O . ASP B 1 65 ? 15.942 27.145 24.629 1.00 21.91 65 ASP B O 1
ATOM 2558 N N . LYS B 1 66 ? 15.262 26.543 26.661 1.00 19.38 66 LYS B N 1
ATOM 2559 C CA . LYS B 1 66 ? 13.940 27.083 26.471 1.00 20.31 66 LYS B CA 1
ATOM 2560 C C . LYS B 1 66 ? 13.847 28.541 26.036 1.00 18.36 66 LYS B C 1
ATOM 2561 O O . LYS B 1 66 ? 12.825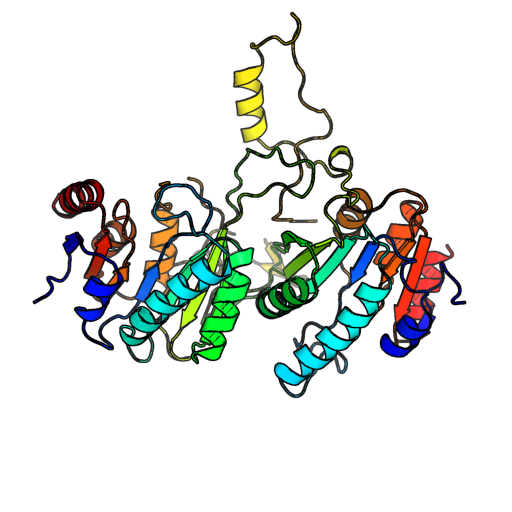 28.894 25.440 1.00 18.52 66 LYS B O 1
ATOM 2567 N N . ASP B 1 67 ? 14.858 29.349 26.350 1.00 19.70 67 ASP B N 1
ATOM 2568 C CA . ASP B 1 67 ? 14.827 30.751 25.932 1.00 19.40 67 ASP B CA 1
ATOM 2569 C C . ASP B 1 67 ? 15.975 31.123 25.005 1.00 18.65 67 ASP B C 1
ATOM 2570 O O . ASP B 1 67 ? 16.315 32.323 24.893 1.00 18.26 67 ASP B O 1
ATOM 2575 N N . GLY B 1 68 ? 16.573 30.114 24.370 1.00 16.75 68 GLY B N 1
ATOM 2576 C CA . GLY B 1 68 ? 17.765 30.338 23.546 1.00 15.76 68 GLY B CA 1
ATOM 2577 C C . GLY B 1 68 ? 17.500 31.127 22.237 1.00 15.40 68 GLY B C 1
ATOM 2578 O O . GLY B 1 68 ? 16.379 31.308 21.785 1.00 17.70 68 GLY B O 1
ATOM 2579 N N . SER B 1 69 ? 18.595 31.683 21.726 1.00 15.90 69 SER B N 1
ATOM 2580 C CA . SER B 1 69 ? 18.528 32.511 20.519 1.00 15.20 69 SER B CA 1
ATOM 2581 C C . SER B 1 69 ? 19.337 31.807 19.426 1.00 14.64 69 SER B C 1
ATOM 2582 O O . SER B 1 69 ? 20.335 31.138 19.645 1.00 15.35 69 SER B O 1
ATOM 2585 N N . LEU B 1 70 ? 18.981 32.186 18.194 1.00 14.42 70 LEU B N 1
ATOM 2586 C CA . LEU B 1 70 ? 19.551 31.589 16.975 1.00 14.78 70 LEU B CA 1
ATOM 2587 C C . LEU B 1 70 ? 19.771 32.634 15.890 1.00 14.48 70 LEU B C 1
ATOM 2588 O O . LEU B 1 70 ? 18.856 33.405 15.640 1.00 14.87 70 LEU B O 1
ATOM 2593 N N . TYR B 1 71 ? 20.963 32.633 15.300 1.00 14.12 71 TYR B N 1
ATOM 2594 C CA . TYR B 1 71 ? 21.254 33.533 14.186 1.00 13.62 71 TYR B CA 1
ATOM 2595 C C . TYR B 1 71 ? 21.709 32.597 13.042 1.00 13.93 71 TYR B C 1
ATOM 2596 O O . TYR B 1 71 ? 22.611 31.797 13.321 1.00 15.22 71 TYR B O 1
ATOM 2605 N N . ILE B 1 72 ? 21.126 32.775 11.856 1.00 15.05 72 ILE B N 1
ATOM 2606 C CA . ILE B 1 72 ? 21.561 31.938 10.716 1.00 14.78 72 ILE B CA 1
ATOM 2607 C C . ILE B 1 72 ? 21.854 32.895 9.555 1.00 14.36 72 ILE B C 1
ATOM 2608 O O . ILE B 1 72 ? 20.992 33.713 9.234 1.00 15.25 72 ILE B O 1
ATOM 2613 N N . PHE B 1 73 ? 23.056 32.807 9.008 1.00 15.10 73 PHE B N 1
ATOM 2614 C CA . PHE B 1 73 ? 23.378 33.642 7.840 1.00 15.81 73 PHE B CA 1
ATOM 2615 C C . PHE B 1 73 ? 23.022 32.908 6.531 1.00 15.48 73 PHE B C 1
ATOM 2616 O O . PHE B 1 73 ? 23.066 31.671 6.454 1.00 16.76 73 PHE B O 1
ATOM 2624 N N . ASN B 1 74 ? 22.619 33.716 5.543 1.00 15.76 74 ASN B N 1
ATOM 2625 C CA . ASN B 1 74 ? 22.467 33.069 4.209 1.00 16.85 74 ASN B CA 1
ATOM 2626 C C . ASN B 1 74 ? 22.195 34.207 3.218 1.00 16.57 74 ASN B C 1
ATOM 2627 O O . ASN B 1 74 ? 22.252 35.388 3.567 1.00 17.58 74 ASN B O 1
ATOM 2632 N N . THR B 1 75 ? 21.953 33.800 1.966 1.00 17.07 75 THR B N 1
ATOM 2633 C CA . THR B 1 75 ? 21.570 34.856 1.014 1.00 16.38 75 THR B CA 1
ATOM 2634 C C . THR B 1 75 ? 20.137 35.242 1.332 1.00 16.16 75 THR B C 1
ATOM 2635 O O . THR B 1 75 ? 19.423 34.422 1.900 1.00 16.48 75 THR B O 1
ATOM 2639 N N . PRO B 1 76 ? 19.676 36.444 1.012 1.00 15.83 76 PRO B N 1
ATOM 2640 C CA . PRO B 1 76 ? 18.282 36.787 1.244 1.00 15.07 76 PRO B CA 1
ATOM 2641 C C . PRO B 1 76 ? 17.306 35.790 0.699 1.00 16.20 76 PRO B C 1
ATOM 2642 O O . PRO B 1 76 ? 16.335 35.339 1.316 1.00 15.61 76 PRO B O 1
ATOM 2646 N N . PHE B 1 77 ? 17.555 35.338 -0.600 1.00 16.67 77 PHE B N 1
ATOM 2647 C CA . PHE B 1 77 ? 16.640 34.374 -1.182 1.00 17.54 77 PHE B CA 1
ATOM 2648 C C . PHE B 1 77 ? 16.536 33.104 -0.328 1.00 16.83 77 PHE B C 1
ATOM 2649 O O . PHE B 1 77 ? 15.431 32.613 -0.106 1.00 17.40 77 PHE B O 1
ATOM 2657 N N . ASN B 1 78 ? 17.639 32.538 0.105 1.00 17.02 78 ASN B N 1
ATOM 2658 C CA . ASN B 1 78 ? 17.552 31.282 0.879 1.00 16.50 78 ASN B CA 1
ATOM 2659 C C . ASN B 1 78 ? 16.968 31.601 2.271 1.00 16.32 78 ASN B C 1
ATOM 2660 O O . ASN B 1 78 ? 16.185 30.763 2.736 1.00 17.25 78 ASN B O 1
ATOM 2665 N N . CYS B 1 79 ? 17.264 32.787 2.806 1.00 17.94 79 CYS B N 1
ATOM 2666 C CA . CYS B 1 79 ? 16.605 33.093 4.100 1.00 17.09 79 CYS B CA 1
ATOM 2667 C C . CYS B 1 79 ? 15.117 33.208 4.010 1.00 17.43 79 CYS B C 1
ATOM 2668 O O . CYS B 1 79 ? 14.384 33.022 4.994 1.00 16.06 79 CYS B O 1
ATOM 2671 N N . ALA B 1 80 ? 14.501 33.555 2.840 1.00 14.94 80 ALA B N 1
ATOM 2672 C CA . ALA B 1 80 ? 13.053 33.564 2.753 1.00 17.31 80 ALA B CA 1
ATOM 2673 C C . ALA B 1 80 ? 12.522 32.184 3.108 1.00 16.59 80 ALA B C 1
ATOM 2674 O O . ALA B 1 80 ? 11.543 32.021 3.841 1.00 18.66 80 ALA B O 1
ATOM 2676 N N . PHE B 1 81 ? 13.167 31.135 2.536 1.00 16.91 81 PHE B N 1
ATOM 2677 C CA . PHE B 1 81 ? 12.701 29.777 2.828 1.00 17.23 81 PHE B CA 1
ATOM 2678 C C . PHE B 1 81 ? 13.027 29.337 4.263 1.00 16.00 81 PHE B C 1
ATOM 2679 O O . PHE B 1 81 ? 12.119 28.772 4.903 1.00 19.13 81 PHE B O 1
ATOM 2687 N N . ILE B 1 82 ? 14.198 29.703 4.712 1.00 17.36 82 ILE B N 1
ATOM 2688 C CA . ILE B 1 82 ? 14.608 29.298 6.091 1.00 17.39 82 ILE B CA 1
ATOM 2689 C C . ILE B 1 82 ? 13.688 29.981 7.103 1.00 18.54 82 ILE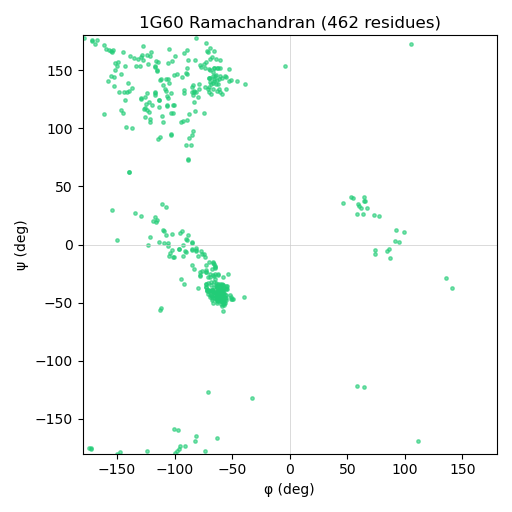 B C 1
ATOM 2690 O O . ILE B 1 82 ? 13.295 29.355 8.101 1.00 17.75 82 ILE B O 1
ATOM 2695 N N . CYS B 1 83 ? 13.373 31.248 6.861 1.00 18.40 83 CYS B N 1
ATOM 2696 C CA . CYS B 1 83 ? 12.506 31.997 7.785 1.00 18.00 83 CYS B CA 1
ATOM 2697 C C . CYS B 1 83 ? 11.190 31.305 7.970 1.00 19.76 83 CYS B C 1
ATOM 2698 O O . CYS B 1 83 ? 10.654 31.091 9.070 1.00 18.16 83 CYS B O 1
ATOM 2701 N N . GLN B 1 84 ? 10.539 30.951 6.816 1.00 19.92 84 GLN B N 1
ATOM 2702 C CA . GLN B 1 84 ? 9.252 30.278 6.905 1.00 21.51 84 GLN B CA 1
ATOM 2703 C C . GLN B 1 84 ? 9.397 28.923 7.586 1.00 19.70 84 GLN B C 1
ATOM 2704 O O . GLN B 1 84 ? 8.514 28.587 8.376 1.00 20.12 84 GLN B O 1
ATOM 2710 N N . TYR B 1 85 ? 10.488 28.214 7.342 1.00 18.20 85 TYR B N 1
ATOM 2711 C CA . TYR B 1 85 ? 10.679 26.920 8.009 1.00 18.36 85 TYR B CA 1
ATOM 2712 C C . TYR B 1 85 ? 10.780 27.085 9.532 1.00 20.74 85 TYR B C 1
ATOM 2713 O O . TYR B 1 85 ? 10.146 26.356 10.292 1.00 19.98 85 TYR B O 1
ATOM 2722 N N . LEU B 1 86 ? 11.572 28.093 9.946 1.00 18.35 86 LEU B N 1
ATOM 2723 C CA . LEU B 1 86 ? 11.683 28.320 11.405 1.00 18.44 86 LEU B CA 1
ATOM 2724 C C . LEU B 1 86 ? 10.356 28.674 12.041 1.00 18.51 86 LEU B C 1
ATOM 2725 O O . LEU B 1 86 ? 10.059 28.196 13.154 1.00 19.69 86 LEU B O 1
ATOM 2730 N N . VAL B 1 87 ? 9.534 29.475 11.379 1.00 17.91 87 VAL B N 1
ATOM 2731 C CA . VAL B 1 87 ? 8.195 29.802 11.874 1.00 19.50 87 VAL B CA 1
ATOM 2732 C C . VAL B 1 87 ? 7.391 28.505 12.015 1.00 21.77 87 VAL B C 1
ATOM 2733 O O . VAL B 1 87 ? 6.722 28.302 13.042 1.00 21.09 87 VAL B O 1
ATOM 2737 N N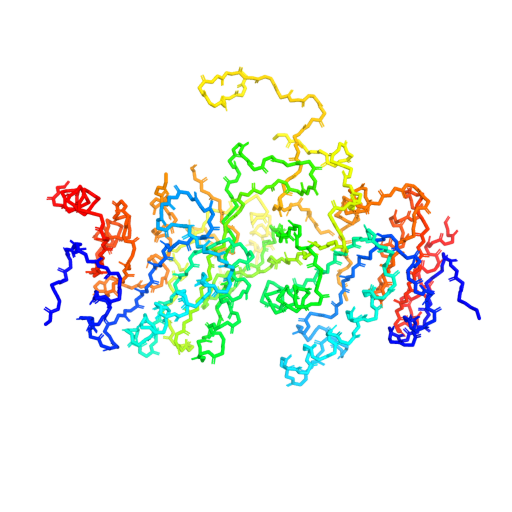 . SER B 1 88 ? 7.460 27.601 11.037 1.00 21.49 88 SER B N 1
ATOM 2738 C CA . SER B 1 88 ? 6.690 26.354 11.135 1.00 22.08 88 SER B CA 1
ATOM 2739 C C . SER B 1 88 ? 7.177 25.442 12.233 1.00 22.06 88 SER B C 1
ATOM 2740 O O . SER B 1 88 ? 6.405 24.601 12.748 1.00 24.34 88 SER B O 1
ATOM 2743 N N . LYS B 1 89 ? 8.414 25.579 12.695 1.00 20.38 89 LYS B N 1
ATOM 2744 C CA . LYS B 1 89 ? 8.978 24.810 13.792 1.00 22.77 89 LYS B CA 1
ATOM 2745 C C . LYS B 1 89 ? 8.625 25.453 15.137 1.00 23.73 89 LYS B C 1
ATOM 2746 O O . LYS B 1 89 ? 9.028 24.875 16.144 1.00 23.79 89 LYS B O 1
ATOM 2752 N N . GLY B 1 90 ? 7.955 26.599 15.160 1.00 22.72 90 GLY B N 1
ATOM 2753 C CA . GLY B 1 90 ? 7.558 27.159 16.451 1.00 24.68 90 GLY B CA 1
ATOM 2754 C C . GLY B 1 90 ? 8.530 28.185 17.005 1.00 22.75 90 GLY B C 1
ATOM 2755 O O . GLY B 1 90 ? 8.322 28.700 18.104 1.00 22.57 90 GLY B O 1
ATOM 2756 N N . MET B 1 91 ? 9.579 28.484 16.250 1.00 21.18 91 MET B N 1
ATOM 2757 C CA . MET B 1 91 ? 10.535 29.527 16.672 1.00 18.13 91 MET B CA 1
ATOM 2758 C C . MET B 1 91 ? 9.896 30.895 16.496 1.00 18.80 91 MET B C 1
ATOM 2759 O O . MET B 1 91 ? 9.016 31.127 15.639 1.00 20.78 91 MET B O 1
ATOM 2764 N N . ILE B 1 92 ? 10.323 31.855 17.305 1.00 17.63 92 ILE B N 1
ATOM 2765 C CA . ILE B 1 92 ? 9.797 33.218 17.289 1.00 18.55 92 ILE B CA 1
ATOM 2766 C C . ILE B 1 92 ? 10.723 34.155 16.527 1.00 16.89 92 ILE B C 1
ATOM 2767 O O . ILE B 1 92 ? 11.890 34.326 16.849 1.00 17.39 92 ILE B O 1
ATOM 2772 N N . PHE B 1 93 ? 10.163 34.752 15.457 1.00 16.80 93 PHE B N 1
ATOM 2773 C CA . PHE B 1 93 ? 10.996 35.681 14.685 1.00 17.27 93 PHE B CA 1
ATOM 2774 C C . PHE B 1 93 ? 11.263 36.953 15.483 1.00 15.84 93 PHE B C 1
ATOM 2775 O O . PHE B 1 93 ? 10.331 37.553 16.063 1.00 18.10 93 PHE B O 1
ATOM 2783 N N . GLN B 1 94 ? 12.528 37.399 15.457 1.00 14.09 94 GLN B N 1
ATOM 2784 C CA . GLN B 1 94 ? 12.889 38.657 16.105 1.00 14.81 94 GLN B CA 1
ATOM 2785 C C . GLN B 1 94 ? 13.296 39.665 15.037 1.00 14.09 94 GLN B C 1
ATOM 2786 O O . GLN B 1 94 ? 12.691 40.751 14.991 1.00 14.54 94 GLN B O 1
ATOM 2792 N N . ASN B 1 95 ? 14.296 39.336 14.181 1.00 15.39 95 ASN B N 1
ATOM 2793 C CA . ASN B 1 95 ? 14.658 40.330 13.158 1.00 14.21 95 ASN B CA 1
ATOM 2794 C C . ASN B 1 95 ? 15.198 39.658 11.877 1.00 14.53 95 ASN B C 1
ATOM 2795 O O . ASN B 1 95 ? 15.716 38.532 11.926 1.00 15.14 95 ASN B O 1
ATOM 2800 N N . TRP B 1 96 ? 15.023 40.379 10.782 1.00 15.06 96 TRP B N 1
ATOM 2801 C CA . TRP B 1 96 ? 15.627 40.013 9.479 1.00 15.52 96 TRP B CA 1
ATOM 2802 C C . TRP B 1 96 ? 16.796 40.967 9.332 1.00 14.26 96 TRP B C 1
ATOM 2803 O O . TRP B 1 96 ? 16.612 42.168 9.062 1.00 16.20 96 TRP B O 1
ATOM 2814 N N . ILE B 1 97 ? 18.016 40.584 9.724 1.00 14.13 97 ILE B N 1
ATOM 2815 C CA . ILE B 1 97 ? 19.138 41.513 9.770 1.00 13.90 97 ILE B CA 1
ATOM 2816 C C . ILE B 1 97 ? 19.775 41.579 8.351 1.00 16.66 97 ILE B C 1
ATOM 2817 O O . ILE B 1 97 ? 19.920 40.531 7.749 1.00 16.16 97 ILE B O 1
ATOM 2822 N N . THR B 1 98 ? 19.970 42.804 7.926 1.00 16.73 98 THR B N 1
ATOM 2823 C CA . THR B 1 98 ? 20.547 42.966 6.548 1.00 17.60 98 THR B CA 1
ATOM 2824 C C . THR B 1 98 ? 21.976 43.403 6.732 1.00 18.64 98 THR B C 1
ATOM 2825 O O . THR B 1 98 ? 22.250 44.460 7.319 1.00 20.06 98 THR B O 1
ATOM 2829 N N . TRP B 1 99 ? 22.917 42.615 6.221 1.00 18.43 99 TRP B N 1
ATOM 2830 C CA . TRP B 1 99 ? 24.323 43.038 6.270 1.00 20.06 99 TRP B CA 1
ATOM 2831 C C . TRP B 1 99 ? 24.624 43.735 4.910 1.00 23.20 99 TRP B C 1
ATOM 2832 O O . TRP B 1 99 ? 24.649 43.049 3.895 1.00 21.84 99 TRP B O 1
ATOM 2843 N N . ASP B 1 100 ? 24.713 45.033 4.905 1.00 22.58 100 ASP B N 1
ATOM 2844 C CA . ASP B 1 100 ? 24.928 45.844 3.682 1.00 26.45 100 ASP B CA 1
ATOM 2845 C C . ASP B 1 100 ? 26.427 45.854 3.470 1.00 28.34 100 ASP B C 1
ATOM 2846 O O . ASP B 1 100 ? 27.121 46.633 4.134 1.00 28.76 100 ASP B O 1
ATOM 2851 N N . LYS B 1 101 ? 27.021 44.975 2.664 1.00 34.80 101 LYS B N 1
ATOM 2852 C CA . LYS B 1 101 ? 28.499 44.942 2.695 1.00 41.35 101 LYS B CA 1
ATOM 2853 C C . LYS B 1 101 ? 29.190 46.190 2.200 1.00 46.92 101 LYS B C 1
ATOM 2854 O O . LYS B 1 101 ? 30.406 46.366 2.422 1.00 47.95 101 LYS B O 1
ATOM 2860 N N . ARG B 1 102 ? 28.530 47.053 1.444 1.00 52.00 102 ARG B N 1
ATOM 2861 C CA . ARG B 1 102 ? 29.095 48.270 0.881 1.00 57.42 102 ARG B CA 1
ATOM 2862 C C . ARG B 1 102 ? 30.337 47.873 0.084 1.00 60.91 102 ARG B C 1
ATOM 2863 O O . ARG B 1 102 ? 31.381 48.502 0.066 1.00 62.30 102 ARG B O 1
ATOM 2871 N N . ASP B 1 103 ? 30.168 46.753 -0.603 1.00 64.59 103 ASP B N 1
ATOM 2872 C CA . ASP B 1 103 ? 31.146 46.102 -1.431 1.00 67.54 103 ASP B CA 1
ATOM 2873 C C . ASP B 1 103 ? 31.137 46.803 -2.786 1.00 69.08 103 ASP B C 1
ATOM 2874 O O . ASP B 1 103 ? 30.108 46.771 -3.464 1.00 69.61 103 ASP B O 1
ATOM 2879 N N . GLY B 1 104 ? 32.255 47.447 -3.104 1.00 69.89 104 GLY B N 1
ATOM 2880 C CA . GLY B 1 104 ? 32.317 48.121 -4.409 1.00 70.88 104 GLY B CA 1
ATOM 2881 C C . GLY B 1 104 ? 32.770 47.051 -5.404 1.00 71.25 104 GLY B C 1
ATOM 2882 O O . GLY B 1 104 ? 33.985 46.932 -5.596 1.00 72.83 104 GLY B O 1
ATOM 2883 N N . MET B 1 105 ? 31.865 46.252 -5.957 1.00 70.42 105 MET B N 1
ATOM 2884 C CA . MET B 1 105 ? 32.282 45.207 -6.890 1.00 69.52 105 MET B CA 1
ATOM 2885 C C . MET B 1 105 ? 31.179 44.821 -7.871 1.00 67.82 105 MET B C 1
ATOM 2886 O O . MET B 1 105 ? 31.121 43.686 -8.355 1.00 68.34 105 MET B O 1
ATOM 2891 N N . GLY B 1 106 ? 30.308 45.767 -8.203 1.00 64.77 106 GLY B N 1
ATOM 2892 C CA . GLY B 1 106 ? 29.155 45.537 -9.044 1.00 60.96 106 GLY B CA 1
ATOM 2893 C C . GLY B 1 106 ? 29.421 45.340 -10.521 1.00 58.08 106 GLY B C 1
ATOM 2894 O O . GLY B 1 106 ? 30.193 46.077 -11.140 1.00 58.57 106 GLY B O 1
ATOM 2895 N N . SER B 1 107 ? 28.771 44.350 -11.129 1.00 54.14 107 SER B N 1
ATOM 2896 C CA . SER B 1 107 ? 28.959 44.092 -12.551 1.00 50.85 107 SER B CA 1
ATOM 2897 C C . SER B 1 107 ? 27.694 43.493 -13.160 1.00 47.30 107 SER B C 1
ATOM 2898 O O . SER B 1 107 ? 27.714 43.180 -14.343 1.00 46.07 107 SER B O 1
ATOM 2901 N N . ALA B 1 108 ? 26.616 43.367 -12.373 1.00 43.08 108 ALA B N 1
ATOM 2902 C CA . ALA B 1 108 ? 25.398 42.803 -12.908 1.00 38.42 108 ALA B CA 1
ATOM 2903 C C . ALA B 1 108 ? 24.742 43.781 -13.896 1.00 35.14 108 ALA B C 1
ATOM 2904 O O . ALA B 1 108 ? 24.654 44.957 -13.599 1.00 35.73 108 ALA B O 1
ATOM 2906 N N . LYS B 1 109 ? 24.330 43.258 -15.033 1.00 34.10 109 LYS B N 1
ATOM 2907 C CA . LYS B 1 109 ? 23.656 44.193 -15.968 1.00 31.39 109 LYS B CA 1
ATOM 2908 C C . LYS B 1 109 ? 22.264 43.678 -16.248 1.00 29.17 109 LYS B C 1
ATOM 2909 O O . LYS B 1 109 ? 21.524 44.317 -16.989 1.00 29.27 109 LYS B O 1
ATOM 2915 N N . ARG B 1 110 ? 21.827 42.606 -15.560 1.00 23.65 110 ARG B N 1
ATOM 2916 C CA . ARG B 1 110 ? 20.466 42.119 -15.747 1.00 21.74 110 ARG B CA 1
ATOM 2917 C C . ARG B 1 110 ? 19.618 42.299 -14.473 1.00 21.47 110 ARG B C 1
ATOM 2918 O O . ARG B 1 110 ? 18.454 41.932 -14.486 1.00 19.96 110 ARG B O 1
ATOM 2926 N N . ARG B 1 111 ? 20.214 42.889 -13.464 1.00 19.90 111 ARG B N 1
ATOM 2927 C CA . ARG B 1 111 ? 19.430 43.058 -12.200 1.00 21.82 111 ARG B CA 1
ATOM 2928 C C . ARG B 1 111 ? 20.299 43.933 -11.330 1.00 21.14 111 ARG B C 1
ATOM 2929 O O . ARG B 1 111 ? 21.411 44.326 -11.728 1.00 22.23 111 ARG B O 1
ATOM 2937 N N . PHE B 1 112 ? 19.822 44.360 -10.152 1.00 19.40 112 PHE B N 1
ATOM 2938 C CA . PHE B 1 112 ? 20.662 45.172 -9.283 1.00 19.27 112 PHE B CA 1
ATOM 2939 C C . PHE B 1 112 ? 21.863 44.361 -8.753 1.00 17.46 112 PHE B C 1
ATOM 2940 O O . PHE B 1 112 ? 21.753 43.114 -8.656 1.00 18.54 112 PHE B O 1
ATOM 2948 N N . SER B 1 113 ? 22.977 45.054 -8.534 1.00 19.46 113 SER B N 1
ATOM 2949 C CA . SER B 1 113 ? 24.218 44.381 -8.092 1.00 20.80 113 SER B CA 1
ATOM 2950 C C . SER B 1 113 ? 24.038 43.713 -6.707 1.00 23.39 113 SER B C 1
ATOM 2951 O O . SER B 1 113 ? 23.321 44.303 -5.918 1.00 22.22 113 SER B O 1
ATOM 2954 N N . THR B 1 114 ? 24.622 42.558 -6.519 1.00 25.16 114 THR B N 1
ATOM 2955 C CA . THR B 1 114 ? 24.428 41.773 -5.298 1.00 28.69 114 THR B CA 1
ATOM 2956 C C . THR B 1 114 ? 25.584 41.940 -4.322 1.00 30.16 114 THR B C 1
ATOM 2957 O O . THR B 1 114 ? 26.415 42.838 -4.472 1.00 28.60 114 THR B O 1
ATOM 2961 N N . GLY B 1 115 ? 25.472 41.234 -3.165 1.00 29.43 115 GLY B N 1
ATOM 2962 C CA . GLY B 1 115 ? 26.497 41.409 -2.126 1.00 28.51 115 GLY B CA 1
ATOM 2963 C C . GLY B 1 115 ? 25.832 41.404 -0.737 1.00 28.39 115 GLY B C 1
ATOM 2964 O O . GLY B 1 115 ? 26.453 40.861 0.191 1.00 30.15 115 GLY B O 1
ATOM 2965 N N . GLN B 1 116 ? 24.647 41.996 -0.608 1.00 25.63 116 GLN B N 1
ATOM 2966 C CA . GLN B 1 116 ? 24.002 41.942 0.728 1.00 25.46 116 GLN B CA 1
ATOM 2967 C C . GLN B 1 116 ? 23.937 40.493 1.194 1.00 24.46 116 GLN B C 1
ATOM 2968 O O . GLN B 1 116 ? 23.725 39.554 0.414 1.00 22.83 116 GLN B O 1
ATOM 2974 N N . GLU B 1 117 ? 23.963 40.330 2.535 1.00 19.81 117 GLU B N 1
ATOM 2975 C CA . GLU B 1 117 ? 23.788 39.025 3.142 1.00 21.34 117 GLU B CA 1
ATOM 2976 C C . GLU B 1 117 ? 22.703 39.196 4.232 1.00 19.92 117 GLU B C 1
ATOM 2977 O O . GLU B 1 117 ? 22.543 40.335 4.672 1.00 22.41 117 GLU B O 1
ATOM 2983 N N . THR B 1 118 ? 22.006 38.123 4.539 1.00 17.20 118 THR B N 1
ATOM 2984 C CA . THR B 1 118 ? 20.952 38.268 5.572 1.00 15.94 118 THR B CA 1
ATOM 2985 C C . THR B 1 118 ? 21.364 37.412 6.766 1.00 16.80 118 THR B C 1
ATOM 2986 O O . THR B 1 118 ? 22.006 36.381 6.641 1.00 16.13 118 THR B O 1
ATOM 2990 N N . ILE B 1 119 ? 20.923 37.903 7.954 1.00 14.72 119 ILE B N 1
ATOM 2991 C CA . ILE B 1 119 ? 21.120 37.078 9.138 1.00 14.31 119 ILE B CA 1
ATOM 2992 C C . ILE B 1 119 ? 19.726 36.972 9.767 1.00 14.08 119 ILE B C 1
ATOM 2993 O O . ILE B 1 119 ? 19.158 38.001 10.167 1.00 15.69 119 ILE B O 1
ATOM 2998 N N . LEU B 1 120 ? 19.155 35.791 9.839 1.00 13.74 120 LEU B N 1
ATOM 2999 C CA . LEU B 1 120 ? 17.843 35.589 10.480 1.00 12.77 120 LEU B CA 1
ATOM 3000 C C . LEU B 1 120 ? 18.097 35.447 12.001 1.00 13.94 120 LEU B C 1
ATOM 3001 O O . LEU B 1 120 ? 18.979 34.696 12.387 1.00 16.46 120 LEU B O 1
ATOM 3006 N N . PHE B 1 121 ? 17.313 36.204 12.786 1.00 13.93 121 PHE B N 1
ATOM 3007 C CA . PHE B 1 121 ? 17.500 36.149 14.264 1.00 13.54 121 PHE B CA 1
ATOM 3008 C C . PHE B 1 121 ? 16.151 35.720 14.822 1.00 14.46 121 PHE B C 1
ATOM 3009 O O . PHE B 1 121 ? 15.149 36.384 14.639 1.00 13.15 121 PHE B O 1
ATOM 3017 N N . PHE B 1 122 ? 16.120 34.518 15.423 1.00 13.74 122 PHE B N 1
ATOM 3018 C CA . PHE B 1 122 ? 14.937 33.955 16.014 1.00 12.54 122 PHE B CA 1
ATOM 3019 C C . PHE B 1 122 ? 15.238 33.528 17.469 1.00 12.32 122 PHE B C 1
ATOM 3020 O O . PHE B 1 122 ? 16.412 33.405 17.843 1.00 15.17 122 PHE B O 1
ATOM 3028 N N . SER B 1 123 ? 14.188 33.391 18.293 1.00 14.75 123 SER B N 1
ATOM 3029 C CA . SER B 1 123 ? 14.384 32.877 19.653 1.00 15.82 123 SER B CA 1
ATOM 3030 C C . SER B 1 123 ? 13.403 31.735 19.941 1.00 16.47 123 SER B C 1
ATOM 3031 O O . SER B 1 123 ? 12.348 31.584 19.295 1.00 16.93 123 SER B O 1
ATOM 3034 N N . LYS B 1 124 ? 13.714 30.925 20.960 1.00 16.57 124 LYS B N 1
ATOM 3035 C CA . LYS B 1 124 ? 12.847 29.811 21.345 1.00 18.38 124 LYS B CA 1
ATOM 3036 C C . LYS B 1 124 ? 11.613 30.261 22.119 1.00 19.67 124 LYS B C 1
ATOM 3037 O O . LYS B 1 124 ? 10.598 29.548 22.165 1.00 19.11 124 LYS B O 1
ATOM 3043 N N . SER B 1 125 ? 11.678 31.423 22.744 1.00 17.87 125 SER B N 1
ATOM 3044 C CA . SER B 1 125 ? 10.568 31.987 23.476 1.00 19.98 125 SER B CA 1
ATOM 3045 C C . SER B 1 125 ? 10.639 33.521 23.429 1.00 18.99 125 SER B C 1
ATOM 3046 O O . SER B 1 125 ? 11.599 34.087 22.920 1.00 19.75 125 SER B O 1
ATOM 3049 N N . LYS B 1 126 ? 9.640 34.144 24.089 1.00 19.17 126 LYS B N 1
ATOM 3050 C CA . LYS B 1 126 ? 9.644 35.598 24.186 1.00 21.07 126 LYS B CA 1
ATOM 3051 C C . LYS B 1 126 ? 10.485 36.085 25.361 1.00 20.71 126 LYS B C 1
ATOM 3052 O O . LYS B 1 126 ? 10.509 37.277 25.634 1.00 22.07 126 LYS B O 1
ATOM 3058 N N . ASN B 1 127 ? 11.106 35.193 26.108 1.00 20.93 127 ASN B N 1
ATOM 3059 C CA . ASN B 1 127 ? 11.936 35.514 27.257 1.00 23.04 127 ASN B CA 1
ATOM 3060 C C . ASN B 1 127 ? 13.402 35.329 27.014 1.00 20.07 127 ASN B C 1
ATOM 3061 O O . ASN B 1 127 ? 14.210 35.023 27.883 1.00 19.40 127 ASN B O 1
ATOM 3066 N N . HIS B 1 128 ? 13.824 35.582 25.732 1.00 17.11 128 HIS B N 1
ATOM 3067 C CA . HIS B 1 128 ? 15.229 35.494 25.383 1.00 15.55 128 HIS B CA 1
ATOM 3068 C C . HIS B 1 128 ? 16.047 36.626 25.977 1.00 14.81 128 HIS B C 1
ATOM 3069 O O . HIS B 1 128 ? 15.522 37.695 26.387 1.00 16.88 128 HIS B O 1
ATOM 3076 N N . THR B 1 129 ? 17.352 36.472 25.953 1.00 15.28 129 THR B N 1
ATOM 3077 C CA . THR B 1 129 ? 18.292 37.508 26.399 1.00 15.69 129 THR B CA 1
ATOM 3078 C C . THR B 1 129 ? 18.473 38.574 25.311 1.00 17.95 129 THR B C 1
ATOM 3079 O O . THR B 1 129 ? 18.868 38.141 24.221 1.00 17.31 129 THR B O 1
ATOM 3083 N N . PHE B 1 130 ? 18.286 39.853 25.630 1.00 15.55 130 PHE B N 1
ATOM 3084 C CA . PHE B 1 130 ? 18.597 40.835 24.553 1.00 15.53 130 PHE B CA 1
ATOM 3085 C C . PHE B 1 130 ? 19.235 42.016 25.307 1.00 15.59 130 PHE B C 1
ATOM 3086 O O . PHE B 1 130 ? 18.477 42.825 25.865 1.00 17.89 130 PHE B O 1
ATOM 3094 N N . ASN B 1 131 ? 20.549 42.071 25.242 1.00 15.40 131 ASN B N 1
ATOM 3095 C CA . ASN B 1 131 ? 21.279 43.133 25.974 1.00 15.18 131 ASN B CA 1
ATOM 3096 C C . ASN B 1 131 ? 21.406 44.381 25.080 1.00 15.39 131 ASN B C 1
ATOM 3097 O O . ASN B 1 131 ? 22.508 44.681 24.563 1.00 16.35 131 ASN B O 1
ATOM 3102 N N . TYR B 1 132 ? 20.334 45.090 24.898 1.00 16.67 132 TYR B N 1
ATOM 3103 C CA . TYR B 1 132 ? 20.291 46.274 24.037 1.00 18.56 132 TYR B CA 1
ATOM 3104 C C . TYR B 1 132 ? 21.259 47.357 24.428 1.00 18.04 132 TYR B C 1
ATOM 3105 O O . TYR B 1 132 ? 21.851 48.060 23.597 1.00 16.38 132 TYR B O 1
ATOM 3114 N N . ASP B 1 133 ? 21.620 47.442 25.742 1.00 17.81 133 ASP B N 1
ATOM 3115 C CA . ASP B 1 133 ? 22.565 48.472 26.134 1.00 18.80 133 ASP B CA 1
ATOM 3116 C C . ASP B 1 133 ? 24.004 48.083 25.863 1.00 19.10 133 ASP B C 1
ATOM 3117 O O . ASP B 1 133 ? 24.934 48.870 26.139 1.00 23.40 133 ASP B O 1
ATOM 3122 N N . GLU B 1 134 ? 24.265 46.845 25.413 1.00 16.96 134 GLU B N 1
ATOM 3123 C CA . GLU B 1 134 ? 25.644 46.468 25.142 1.00 16.16 134 GLU B CA 1
ATOM 3124 C C . GLU B 1 134 ? 26.009 46.637 23.661 1.00 17.13 134 GLU B C 1
ATOM 3125 O O . GLU B 1 134 ? 27.187 46.465 23.323 1.00 16.79 134 GLU B O 1
ATOM 3131 N N . VAL B 1 135 ? 25.034 47.016 22.845 1.00 16.70 135 VAL B N 1
ATOM 3132 C CA . VAL B 1 135 ? 25.311 47.071 21.390 1.00 15.29 135 VAL B CA 1
ATOM 3133 C C . VAL B 1 135 ? 24.803 48.345 20.752 1.00 17.59 135 VAL B C 1
ATOM 3134 O O . VAL B 1 135 ? 24.475 48.432 19.558 1.00 18.02 135 VAL B O 1
ATOM 3138 N N . ARG B 1 136 ? 24.726 49.411 21.565 1.00 17.38 136 ARG B N 1
ATOM 3139 C CA . ARG B 1 136 ? 24.410 50.736 21.013 1.00 17.88 136 ARG B CA 1
ATOM 3140 C C . ARG B 1 136 ? 25.455 51.189 20.002 1.00 16.99 136 ARG B C 1
ATOM 3141 O O . ARG B 1 136 ? 26.625 50.816 20.022 1.00 17.40 136 ARG B O 1
ATOM 3149 N N . VAL B 1 137 ? 24.982 52.028 19.066 1.00 20.02 137 VAL B N 1
ATOM 3150 C CA . VAL B 1 137 ? 25.867 52.484 17.992 1.00 21.23 137 VAL B CA 1
ATOM 3151 C C . VAL B 1 137 ? 25.828 54.016 17.896 1.00 22.99 137 VAL B C 1
ATOM 3152 O O . VAL B 1 137 ? 24.882 54.639 18.321 1.00 21.45 137 VAL B O 1
ATOM 3156 N N . PRO B 1 138 ? 26.811 54.588 17.221 1.00 27.24 138 PRO B N 1
ATOM 3157 C CA . PRO B 1 138 ? 26.841 56.035 16.996 1.00 30.14 138 PRO B CA 1
ATOM 3158 C C . PRO B 1 138 ? 25.658 56.539 16.189 1.00 30.62 138 PRO B C 1
ATOM 3159 O O . PRO B 1 138 ? 24.972 55.845 15.430 1.00 32.09 138 PRO B O 1
ATOM 3163 N N . TYR B 1 139 ? 25.294 57.811 16.420 1.00 32.50 139 TYR B N 1
ATOM 3164 C CA . TYR B 1 139 ? 24.218 58.458 15.674 1.00 32.91 139 TYR B CA 1
ATOM 3165 C C . TYR B 1 139 ? 24.702 58.707 14.228 1.00 34.52 139 TYR B C 1
ATOM 3166 O O . TYR B 1 139 ? 25.909 58.945 14.103 1.00 35.73 139 TYR B O 1
ATOM 3175 N N . GLY B 1 152 ? 20.463 71.028 18.308 1.00 54.97 152 GLY B N 1
ATOM 3176 C CA . GLY B 1 152 ? 20.953 69.650 18.427 1.00 55.34 152 GLY B CA 1
ATOM 3177 C C . GLY B 1 152 ? 20.395 68.797 17.288 1.00 55.99 152 GLY B C 1
ATOM 3178 O O . GLY B 1 152 ? 20.413 69.213 16.128 1.00 56.70 152 GLY B O 1
ATOM 3179 N N . ILE B 1 153 ? 19.862 67.623 17.605 1.00 55.33 153 ILE B N 1
ATOM 3180 C CA . ILE B 1 153 ? 19.242 66.756 16.608 1.00 54.32 153 ILE B CA 1
ATOM 3181 C C . ILE B 1 153 ? 17.744 67.027 16.496 1.00 54.04 153 ILE B C 1
ATOM 3182 O O . ILE B 1 153 ? 17.062 67.037 17.514 1.00 52.04 153 ILE B O 1
ATOM 3187 N N . LEU B 1 154 ? 17.252 67.150 15.262 1.00 55.07 154 LEU B N 1
ATOM 3188 C CA . LEU B 1 154 ? 15.817 67.372 15.051 1.00 55.72 154 LEU B CA 1
ATOM 3189 C C . LEU B 1 154 ? 15.072 66.044 15.121 1.00 56.31 154 LEU B C 1
ATOM 3190 O O . LEU B 1 154 ? 15.469 65.054 14.508 1.00 56.79 154 LEU B O 1
ATOM 3195 N N . LYS B 1 155 ? 13.992 66.019 15.892 1.00 57.16 155 LYS B N 1
ATOM 3196 C CA . LYS B 1 155 ? 13.189 64.808 16.039 1.00 57.64 155 LYS B CA 1
ATOM 3197 C C . LYS B 1 155 ? 11.821 65.208 16.571 1.00 58.03 155 LYS B C 1
ATOM 3198 O O . LYS B 1 155 ? 11.687 65.700 17.688 1.00 57.54 155 LYS B O 1
ATOM 3204 N N . ASN B 1 156 ? 10.797 65.039 15.733 1.00 58.28 156 ASN B N 1
ATOM 3205 C CA . ASN B 1 156 ? 9.427 65.380 16.073 1.00 57.95 156 ASN B CA 1
ATOM 3206 C C . ASN B 1 156 ? 9.210 66.875 16.250 1.00 56.68 156 ASN B C 1
ATOM 3207 O O . ASN B 1 156 ? 8.401 67.275 17.094 1.00 57.07 156 ASN B O 1
ATOM 3212 N N . GLY B 1 157 ? 9.941 67.719 15.534 1.00 55.37 157 GLY B N 1
ATOM 3213 C CA . GLY B 1 157 ? 9.811 69.161 15.663 1.00 54.57 157 GLY B CA 1
ATOM 3214 C C . GLY B 1 157 ? 10.694 69.746 16.758 1.00 53.04 157 GLY B C 1
ATOM 3215 O O . GLY B 1 157 ? 10.899 70.965 16.818 1.00 54.36 157 GLY B O 1
ATOM 3216 N N . LYS B 1 158 ? 11.274 68.903 17.600 1.00 51.06 158 LYS B N 1
ATOM 3217 C CA . LYS B 1 158 ? 12.132 69.354 18.691 1.00 48.70 158 LYS B CA 1
ATOM 3218 C C . LYS B 1 158 ? 13.601 69.100 18.395 1.00 46.05 158 LYS B C 1
ATOM 3219 O O . LYS B 1 158 ? 13.955 68.411 17.443 1.00 44.97 158 LYS B O 1
ATOM 3225 N N . ARG B 1 159 ? 14.462 69.699 19.212 1.00 42.58 159 ARG B N 1
ATOM 3226 C CA . ARG B 1 159 ? 15.909 69.577 19.104 1.00 39.17 159 ARG B CA 1
ATOM 3227 C C . ARG B 1 159 ? 16.385 68.893 20.399 1.00 35.08 159 ARG B C 1
ATOM 3228 O O . ARG B 1 159 ? 15.867 69.107 21.476 1.00 31.89 159 ARG B O 1
ATOM 3236 N N . TRP B 1 160 ? 17.209 67.873 20.210 1.00 33.31 160 TRP B N 1
ATOM 3237 C CA . TRP B 1 160 ? 17.644 66.969 21.253 1.00 32.51 160 TRP B CA 1
ATOM 3238 C C . TRP B 1 160 ? 19.138 66.721 21.218 1.00 30.67 160 TRP B C 1
ATOM 3239 O O . TRP B 1 160 ? 19.809 66.820 20.182 1.00 31.87 160 TRP B O 1
ATOM 3250 N N . PHE B 1 161 ? 19.714 66.391 22.383 1.00 29.19 161 PHE B N 1
ATOM 3251 C CA . PHE B 1 161 ? 21.113 65.968 22.397 1.00 28.25 161 PHE B CA 1
ATOM 3252 C C . PHE B 1 161 ? 21.063 64.415 22.313 1.00 27.29 161 PHE B C 1
ATOM 3253 O O . PHE B 1 161 ? 20.148 63.833 22.872 1.00 27.68 161 PHE B O 1
ATOM 3261 N N . PRO B 1 162 ? 22.004 63.837 21.627 1.00 27.71 162 PRO B N 1
ATOM 3262 C CA . PRO B 1 162 ? 22.046 62.380 21.495 1.00 28.15 162 PRO B CA 1
ATOM 3263 C C . PRO B 1 162 ? 22.241 61.709 22.854 1.00 27.09 162 PRO B C 1
ATOM 3264 O O . PRO B 1 162 ? 22.953 62.264 23.692 1.00 28.18 162 PRO B O 1
ATOM 3268 N N . ASN B 1 163 ? 21.746 60.480 22.997 1.00 25.69 163 ASN B N 1
ATOM 3269 C CA . ASN B 1 163 ? 22.141 59.684 24.177 1.00 23.52 163 ASN B CA 1
ATOM 3270 C C . ASN B 1 163 ? 23.631 59.586 24.081 1.00 21.37 163 ASN B C 1
ATOM 3271 O O . ASN B 1 163 ? 24.224 59.113 23.096 1.00 22.27 163 ASN B O 1
ATOM 3276 N N . PRO B 1 164 ? 24.420 59.887 25.136 1.00 20.23 164 PRO B N 1
ATOM 3277 C CA . PRO B 1 164 ? 25.842 59.805 25.127 1.00 20.03 164 PRO B CA 1
ATOM 3278 C C . PRO B 1 164 ? 26.387 58.391 25.000 1.00 19.02 164 PRO B C 1
ATOM 3279 O O . PRO B 1 164 ? 27.554 58.160 24.646 1.00 21.50 164 PRO B O 1
ATOM 3283 N N . ASN B 1 165 ? 25.528 57.382 25.228 1.00 18.60 165 ASN B N 1
ATOM 3284 C CA . ASN B 1 165 ? 25.921 55.985 25.083 1.00 18.30 165 ASN B CA 1
ATOM 3285 C C . ASN B 1 165 ? 25.649 55.522 23.633 1.00 19.94 165 ASN B C 1
ATOM 3286 O O . ASN B 1 165 ? 25.984 54.400 23.304 1.00 19.84 165 ASN B O 1
ATOM 3291 N N . GLY B 1 166 ? 25.012 56.387 22.830 1.00 20.85 166 GLY B N 1
ATOM 3292 C CA . GLY B 1 166 ? 24.782 55.906 21.427 1.00 22.47 166 GLY B CA 1
ATOM 3293 C C . GLY B 1 166 ? 23.321 55.533 21.274 1.00 22.32 166 GLY B C 1
ATOM 3294 O O . GLY B 1 166 ? 22.560 55.544 22.239 1.00 21.43 166 GLY B O 1
ATOM 3295 N N . ARG B 1 167 ? 22.888 55.223 20.036 1.00 21.29 167 ARG B N 1
ATOM 3296 C CA . ARG B 1 167 ? 21.479 54.936 19.816 1.00 20.88 167 ARG B CA 1
ATOM 3297 C C . ARG B 1 167 ? 21.229 53.418 19.769 1.00 18.51 167 ARG B C 1
ATOM 3298 O O . ARG B 1 167 ? 22.216 52.734 19.583 1.00 18.14 167 ARG B O 1
ATOM 3313 N N . LEU B 1 168 ? 19.991 53.011 19.940 1.00 18.21 168 LEU B N 1
ATOM 3314 C CA . LEU B 1 168 ? 19.736 51.553 19.875 1.00 18.00 168 LEU B CA 1
ATOM 3315 C C . LEU B 1 168 ? 20.095 51.050 18.483 1.00 19.01 168 LEU B C 1
ATOM 3316 O O . LEU B 1 168 ? 19.777 51.712 17.490 1.00 20.19 168 LEU B O 1
ATOM 3321 N N . CYS B 1 169 ? 20.741 49.884 18.456 1.00 15.93 169 CYS B N 1
ATOM 3322 C CA . CYS B 1 169 ? 21.149 49.322 17.169 1.00 16.93 169 CYS B CA 1
ATOM 3323 C C . CYS B 1 169 ? 19.947 48.877 16.357 1.00 16.18 169 CYS B C 1
ATOM 3324 O O . CYS B 1 169 ? 19.011 48.292 16.905 1.00 15.87 169 CYS B O 1
ATOM 3327 N N . GLY B 1 170 ? 19.984 49.174 15.023 1.00 15.24 170 GLY B N 1
ATOM 3328 C CA . GLY B 1 170 ? 18.875 48.705 14.188 1.00 15.70 170 GLY B CA 1
ATOM 3329 C C . GLY B 1 170 ? 19.263 47.431 13.404 1.00 15.72 170 GLY B C 1
ATOM 3330 O O . GLY B 1 170 ? 20.148 46.717 13.859 1.00 17.64 170 GLY B O 1
ATOM 3331 N N . GLU B 1 171 ? 18.529 47.176 12.310 1.00 16.11 171 GLU B N 1
ATOM 3332 C CA . GLU B 1 171 ? 18.684 45.881 11.639 1.00 16.49 171 GLU B CA 1
ATOM 3333 C C . GLU B 1 171 ? 19.500 45.949 10.342 1.00 18.47 171 GLU B C 1
ATOM 3334 O O . GLU B 1 171 ? 19.726 44.867 9.811 1.00 19.68 171 GLU B O 1
ATOM 3340 N N . VAL B 1 172 ? 19.846 47.135 9.870 1.00 17.59 172 VAL B N 1
ATOM 3341 C CA . VAL B 1 172 ? 20.707 47.146 8.653 1.00 18.03 172 VAL B CA 1
ATOM 3342 C C . VAL B 1 172 ? 22.118 47.465 9.096 1.00 18.24 172 VAL B C 1
ATOM 3343 O O . VAL B 1 172 ? 22.383 48.563 9.667 1.00 18.37 172 VAL B O 1
ATOM 3347 N N . TRP B 1 173 ? 23.050 46.528 8.971 1.00 16.82 173 TRP B N 1
ATOM 3348 C CA . TRP B 1 173 ? 24.381 46.669 9.547 1.00 18.09 173 TRP B CA 1
ATOM 3349 C C . TRP B 1 173 ? 25.477 46.921 8.489 1.00 20.86 173 TRP B C 1
ATOM 3350 O O . TRP B 1 173 ? 25.406 46.365 7.424 1.00 21.23 173 TRP B O 1
ATOM 3361 N N . HIS B 1 174 ? 26.419 47.760 8.841 1.00 24.12 174 HIS B N 1
ATOM 3362 C CA . HIS B 1 174 ? 27.535 48.090 7.946 1.00 31.02 174 HIS B CA 1
ATOM 3363 C C . HIS B 1 174 ? 28.808 47.773 8.739 1.00 33.14 174 HIS B C 1
ATOM 3364 O O . HIS B 1 174 ? 29.050 48.170 9.884 1.00 34.05 174 HIS B O 1
ATOM 3371 N N . PHE B 1 175 ? 29.551 46.804 8.232 1.00 34.40 175 PHE B N 1
ATOM 3372 C CA . PHE B 1 175 ? 30.793 46.285 8.755 1.00 35.00 175 PHE B CA 1
ATOM 3373 C C . PHE B 1 175 ? 31.700 45.939 7.561 1.00 36.82 175 PHE B C 1
ATOM 3374 O O . PHE B 1 175 ? 31.184 45.164 6.740 1.00 38.90 175 PHE B O 1
ATOM 3382 N N . SER B 1 176 ? 32.892 46.483 7.508 0.31 36.83 176 SER B N 1
ATOM 3383 C CA . SER B 1 176 ? 33.764 46.156 6.380 0.31 38.12 176 SER B CA 1
ATOM 3384 C C . SER B 1 176 ? 34.090 44.671 6.391 0.31 38.31 176 SER B C 1
ATOM 3385 O O . SER B 1 176 ? 33.480 43.864 7.098 0.31 38.30 176 SER B O 1
ATOM 3388 N N . SER B 1 177 ? 35.077 44.276 5.602 0.31 38.32 177 SER B N 1
ATOM 3389 C CA . SER B 1 177 ? 35.491 42.881 5.506 0.31 38.18 177 SER B CA 1
ATOM 3390 C C . SER B 1 177 ? 36.412 42.461 6.638 0.31 38.14 177 SER B C 1
ATOM 3391 O O . SER B 1 177 ? 36.515 41.289 7.004 0.31 38.05 177 SER B O 1
ATOM 3394 N N . ILE B 1 194 ? 36.683 30.089 1.821 1.00 57.16 194 ILE B N 1
ATOM 3395 C CA . ILE B 1 194 ? 35.745 30.852 2.614 1.00 56.55 194 ILE B CA 1
ATOM 3396 C C . ILE B 1 194 ? 36.227 32.249 2.991 1.00 55.62 194 ILE B C 1
ATOM 3397 O O . ILE B 1 194 ? 37.415 32.511 3.163 1.00 56.12 194 ILE B O 1
ATOM 3402 N N . THR B 1 195 ? 35.256 33.133 3.214 1.00 53.54 195 THR B N 1
ATOM 3403 C CA . THR B 1 195 ? 35.564 34.474 3.700 1.00 51.14 195 THR B CA 1
ATOM 3404 C C . THR B 1 195 ? 35.064 34.554 5.152 1.00 47.71 195 THR B C 1
ATOM 3405 O O . THR B 1 195 ? 33.859 34.629 5.389 1.00 47.65 195 THR B O 1
ATOM 3409 N N . PRO B 1 196 ? 35.977 34.521 6.101 1.00 44.58 196 PRO B N 1
ATOM 3410 C CA . PRO B 1 196 ? 35.614 34.608 7.509 1.00 42.53 196 PRO B CA 1
ATOM 3411 C C . PRO B 1 196 ? 34.737 35.822 7.791 1.00 38.93 196 PRO B C 1
ATOM 3412 O O . PRO B 1 196 ? 34.948 36.889 7.218 1.00 37.74 196 PRO B O 1
ATOM 3416 N N . LYS B 1 197 ? 33.736 35.684 8.661 1.00 34.76 197 LYS B N 1
ATOM 3417 C CA . LYS B 1 197 ? 32.875 36.811 9.003 1.00 30.37 197 LYS B CA 1
ATOM 3418 C C . LYS B 1 197 ? 33.670 37.821 9.825 1.00 29.53 197 LYS B C 1
ATOM 3419 O O . LYS B 1 197 ? 34.586 37.456 10.556 1.00 27.74 197 LYS B O 1
ATOM 3425 N N . PRO B 1 198 ? 33.341 39.095 9.762 1.00 28.33 198 PRO B N 1
ATOM 3426 C CA . PRO B 1 198 ? 34.012 40.151 10.505 1.00 27.67 198 PRO B CA 1
ATOM 3427 C C . PRO B 1 198 ? 33.902 39.931 12.007 1.00 27.19 198 PRO B C 1
ATOM 3428 O O . PRO B 1 198 ? 32.809 39.638 12.499 1.00 23.03 198 PRO B O 1
ATOM 3432 N N . ARG B 1 199 ? 35.009 40.025 12.753 1.00 26.46 199 ARG B N 1
ATOM 3433 C CA . ARG B 1 199 ? 34.936 39.794 14.194 1.00 28.03 199 ARG B CA 1
ATOM 3434 C C . ARG B 1 199 ? 33.991 40.777 14.884 1.00 26.46 199 ARG B C 1
ATOM 3435 O O . ARG B 1 199 ? 33.289 40.333 15.799 1.00 24.20 199 ARG B O 1
ATOM 3443 N N . ASP B 1 200 ? 33.934 42.052 14.459 1.00 24.25 200 ASP B N 1
ATOM 3444 C CA . ASP B 1 200 ? 33.025 42.995 15.070 1.00 24.38 200 ASP B CA 1
ATOM 3445 C C . ASP B 1 200 ? 31.551 42.626 14.912 1.00 20.56 200 ASP B C 1
ATOM 3446 O O . ASP B 1 200 ? 30.669 43.008 15.705 1.00 20.60 200 ASP B O 1
ATOM 3451 N N . LEU B 1 201 ? 31.230 42.020 13.765 1.00 19.51 201 LEU B N 1
ATOM 3452 C CA . LEU B 1 201 ? 29.835 41.614 13.505 1.00 18.08 201 LEU B CA 1
ATOM 3453 C C . LEU B 1 201 ? 29.432 40.498 14.442 1.00 17.29 201 LEU B C 1
ATOM 3454 O O . LEU B 1 201 ? 28.383 40.522 15.122 1.00 16.16 201 LEU B O 1
ATOM 3459 N N . ILE B 1 202 ? 30.340 39.507 14.547 1.00 16.84 202 ILE B N 1
ATOM 3460 C CA . ILE B 1 202 ? 30.060 38.356 15.434 1.00 18.34 202 ILE B CA 1
ATOM 3461 C C . ILE B 1 202 ? 30.020 38.870 16.872 1.00 18.43 202 ILE B C 1
ATOM 3462 O O . ILE B 1 202 ? 29.218 38.343 17.667 1.00 17.83 202 ILE B O 1
ATOM 3467 N N . GLU B 1 203 ? 30.870 39.840 17.197 1.00 17.06 203 GLU B N 1
ATOM 3468 C CA . GLU B 1 203 ? 30.831 40.375 18.591 1.00 17.84 203 GLU B CA 1
ATOM 3469 C C . GLU B 1 203 ? 29.508 41.026 18.947 1.00 17.30 203 GLU B C 1
ATOM 3470 O O . GLU B 1 203 ? 28.982 40.879 20.051 1.00 15.85 203 GLU B O 1
ATOM 3476 N N . ARG B 1 204 ? 28.911 41.773 17.977 1.00 16.33 204 ARG B N 1
ATOM 3477 C CA . ARG B 1 204 ? 27.601 42.387 18.180 1.00 16.96 204 ARG B CA 1
ATOM 3478 C C . ARG B 1 204 ? 26.555 41.327 18.491 1.00 16.64 204 ARG B C 1
ATOM 3479 O O . ARG B 1 204 ? 25.726 41.424 19.410 1.00 16.32 204 ARG B O 1
ATOM 3487 N N . ILE B 1 205 ? 26.569 40.221 17.749 1.00 15.36 205 ILE B N 1
ATOM 3488 C CA . ILE B 1 205 ? 25.627 39.135 17.971 1.00 13.97 205 ILE B CA 1
ATOM 3489 C C . ILE B 1 205 ? 25.852 38.499 19.371 1.00 14.63 205 ILE B C 1
ATOM 3490 O O . ILE B 1 205 ? 24.845 38.302 20.052 1.00 14.08 205 ILE B O 1
ATOM 3495 N N . ILE B 1 206 ? 27.135 38.236 19.655 1.00 13.57 206 ILE B N 1
ATOM 3496 C CA . ILE B 1 206 ? 27.313 37.491 20.962 1.00 13.91 206 ILE B CA 1
ATOM 3497 C C . ILE B 1 206 ? 27.042 38.433 22.125 1.00 15.62 206 ILE B C 1
ATOM 3498 O O . ILE B 1 206 ? 26.440 38.015 23.126 1.00 16.18 206 ILE B O 1
ATOM 3503 N N . ARG B 1 207 ? 27.369 39.720 22.032 1.00 16.49 207 ARG B N 1
ATOM 3504 C CA . ARG B 1 207 ? 27.022 40.625 23.156 1.00 16.09 207 ARG B CA 1
ATOM 3505 C C . ARG B 1 207 ? 25.534 40.815 23.307 1.00 17.20 207 ARG B C 1
ATOM 3506 O O . ARG B 1 207 ? 24.960 40.905 24.395 1.00 17.59 207 ARG B O 1
ATOM 3514 N N . ALA B 1 208 ? 24.802 40.915 22.179 1.00 15.47 208 ALA B N 1
ATOM 3515 C CA . ALA B 1 208 ? 23.368 41.154 22.275 1.00 14.37 208 ALA B CA 1
ATOM 3516 C C . ALA B 1 208 ? 22.591 39.992 22.855 1.00 14.04 208 ALA B C 1
ATOM 3517 O O . ALA B 1 208 ? 21.592 40.119 23.581 1.00 16.23 208 ALA B O 1
ATOM 3519 N N . SER B 1 209 ? 22.947 38.782 22.397 1.00 14.02 209 SER B N 1
ATOM 3520 C CA . SER B 1 209 ? 22.089 37.628 22.621 1.00 13.08 209 SER B CA 1
ATOM 3521 C C . SER B 1 209 ? 22.657 36.537 23.490 1.00 15.44 209 SER B C 1
ATOM 3522 O O . SER B 1 209 ? 22.173 35.399 23.422 1.00 15.98 209 SER B O 1
ATOM 3525 N N . SER B 1 210 ? 23.650 36.935 24.283 1.00 16.27 210 SER B N 1
ATOM 3526 C CA . SER B 1 210 ? 24.171 36.003 25.290 1.00 16.24 210 SER B CA 1
ATOM 3527 C C . SER B 1 210 ? 24.774 36.813 26.441 1.00 18.45 210 SER B C 1
ATOM 3528 O O . SER B 1 210 ? 24.946 38.018 26.335 1.00 16.68 210 SER B O 1
ATOM 3531 N N . ASN B 1 211 ? 25.044 36.099 27.530 1.00 18.49 211 ASN B N 1
ATOM 3532 C CA . ASN B 1 211 ? 25.726 36.703 28.689 1.00 19.12 211 ASN B CA 1
ATOM 3533 C C . ASN B 1 211 ? 27.018 35.973 28.971 1.00 20.59 211 ASN B C 1
ATOM 3534 O O . ASN B 1 211 ? 27.215 34.818 28.558 1.00 19.95 211 ASN B O 1
ATOM 3539 N N . PRO B 1 212 ? 27.903 36.539 29.792 1.00 20.89 212 PRO B N 1
ATOM 3540 C CA . PRO B 1 212 ? 29.151 35.906 30.168 1.00 22.38 212 PRO B CA 1
ATOM 3541 C C . PRO B 1 212 ? 28.842 34.505 30.664 1.00 21.20 212 PRO B C 1
ATOM 3542 O O . PRO B 1 212 ? 27.831 34.378 31.356 1.00 23.07 212 PRO B O 1
ATOM 3546 N N . ASN B 1 213 ? 29.666 33.545 30.340 1.00 24.00 213 ASN B N 1
ATOM 3547 C CA . ASN B 1 213 ? 29.553 32.167 30.746 1.00 24.60 213 ASN B CA 1
ATOM 3548 C C . ASN B 1 213 ? 28.468 31.359 30.042 1.00 24.08 213 ASN B C 1
ATOM 3549 O O . ASN B 1 213 ? 28.509 30.122 30.174 1.00 24.01 213 ASN B O 1
ATOM 3554 N N . ASP B 1 214 ? 27.599 31.960 29.235 1.00 21.12 214 ASP B N 1
ATOM 3555 C CA . ASP B 1 214 ? 26.651 31.163 28.437 1.00 20.24 214 ASP B CA 1
ATOM 3556 C C . ASP B 1 214 ? 27.416 30.339 27.413 1.00 18.32 214 ASP B C 1
ATOM 3557 O O . ASP B 1 214 ? 28.557 30.648 27.160 1.00 18.46 214 ASP B O 1
ATOM 3562 N N . LEU B 1 215 ? 26.722 29.351 26.799 1.00 18.35 215 LEU B N 1
ATOM 3563 C CA . LEU B 1 215 ? 27.369 28.500 25.828 1.00 18.62 215 LEU B CA 1
ATOM 3564 C C . LEU B 1 215 ? 26.900 28.867 24.403 1.00 15.05 215 LEU B C 1
ATOM 3565 O O . LEU B 1 215 ? 25.684 28.930 24.282 1.00 16.56 215 LEU B O 1
ATOM 3570 N N . VAL B 1 216 ? 27.862 29.095 23.559 1.00 17.71 216 VAL B N 1
ATOM 3571 C CA . VAL B 1 216 ? 27.600 29.454 22.170 1.00 18.20 216 VAL B CA 1
ATOM 3572 C C . VAL B 1 216 ? 27.953 28.267 21.258 1.00 18.64 216 VAL B C 1
ATOM 3573 O O . VAL B 1 216 ? 29.087 27.777 21.369 1.00 19.17 216 VAL B O 1
ATOM 3577 N N . LEU B 1 217 ? 27.016 27.964 20.366 1.00 18.10 217 LEU B N 1
ATOM 3578 C CA . LEU B 1 217 ? 27.288 26.857 19.436 1.00 20.13 217 LEU B CA 1
ATOM 3579 C C . LEU B 1 217 ? 27.470 27.334 17.994 1.00 19.48 217 LEU B C 1
ATOM 3580 O O . LEU B 1 217 ? 26.729 28.197 17.547 1.00 18.05 217 LEU B O 1
ATOM 3585 N N . ASP B 1 218 ? 28.387 26.708 17.281 1.00 20.70 218 ASP B N 1
ATOM 3586 C CA . ASP B 1 218 ? 28.501 26.929 15.824 1.00 20.60 218 ASP B CA 1
ATOM 3587 C C . ASP B 1 218 ? 28.964 25.589 15.216 1.00 22.96 218 ASP B C 1
ATOM 3588 O O . ASP B 1 218 ? 30.093 25.200 15.509 1.00 22.13 218 ASP B O 1
ATOM 3593 N N . CYS B 1 219 ? 28.131 24.975 14.379 1.00 22.64 219 CYS B N 1
ATOM 3594 C CA . CYS B 1 219 ? 28.436 23.667 13.789 1.00 23.16 219 CYS B CA 1
ATOM 3595 C C . CYS B 1 219 ? 29.058 23.788 12.406 1.00 23.64 219 CYS B C 1
ATOM 3596 O O . CYS B 1 219 ? 29.139 22.756 11.711 1.00 23.97 219 CYS B O 1
ATOM 3599 N N . PHE B 1 220 ? 29.439 24.987 11.972 1.00 22.09 220 PHE B N 1
ATOM 3600 C CA . PHE B 1 220 ? 30.167 25.176 10.704 1.00 23.43 220 PHE B CA 1
ATOM 3601 C C . PHE B 1 220 ? 31.249 26.238 10.940 1.00 25.22 220 PHE B C 1
ATOM 3602 O O . PHE B 1 220 ? 31.291 27.385 10.430 1.00 22.27 220 PHE B O 1
ATOM 3610 N N . MET B 1 221 ? 32.174 25.884 11.860 1.00 25.39 221 MET B N 1
ATOM 3611 C CA . MET B 1 221 ? 33.147 26.811 12.407 1.00 26.08 221 MET B CA 1
ATOM 3612 C C . MET B 1 221 ? 34.053 27.497 11.395 1.00 28.03 221 MET B C 1
ATOM 3613 O O . MET B 1 221 ? 34.421 28.661 11.623 1.00 27.23 221 MET B O 1
ATOM 3618 N N . GLY B 1 222 ? 34.441 26.816 10.307 1.00 28.55 222 GLY B N 1
ATOM 3619 C CA . GLY B 1 222 ? 35.336 27.467 9.334 1.00 30.39 222 GLY B CA 1
ATOM 3620 C C . GLY B 1 222 ? 36.648 27.922 9.949 1.00 31.11 222 GLY B C 1
ATOM 3621 O O . GLY B 1 222 ? 37.342 27.135 10.602 1.00 31.48 222 GLY B O 1
ATOM 3622 N N . SER B 1 223 ? 36.986 29.206 9.877 1.00 32.17 223 SER B N 1
ATOM 3623 C CA . SER B 1 223 ? 38.212 29.699 10.503 1.00 34.26 223 SER B CA 1
ATOM 3624 C C . SER B 1 223 ? 38.134 29.773 12.016 1.00 33.41 223 SER B C 1
ATOM 3625 O O . SER B 1 223 ? 39.159 30.052 12.647 1.00 35.45 223 SER B O 1
ATOM 3628 N N . GLY B 1 224 ? 36.962 29.613 12.630 1.00 32.31 224 GLY B N 1
ATOM 3629 C CA . GLY B 1 224 ? 36.819 29.607 14.067 1.00 29.48 224 GLY B CA 1
ATOM 3630 C C . GLY B 1 224 ? 36.341 30.919 14.648 1.00 28.57 224 GLY B C 1
ATOM 3631 O O . GLY B 1 224 ? 36.347 31.080 15.864 1.00 29.00 224 GLY B O 1
ATOM 3632 N N . THR B 1 225 ? 35.893 31.852 13.809 1.00 27.01 225 THR B N 1
ATOM 3633 C CA . THR B 1 225 ? 35.515 33.181 14.305 1.00 26.08 225 THR B CA 1
ATOM 3634 C C . THR B 1 225 ? 34.565 33.165 15.484 1.00 24.82 225 THR B C 1
ATOM 3635 O O . THR B 1 225 ? 34.785 33.927 16.426 1.00 24.97 225 THR B O 1
ATOM 3639 N N . THR B 1 226 ? 33.515 32.360 15.413 1.00 23.36 226 THR B N 1
ATOM 3640 C CA . THR B 1 226 ? 32.550 32.331 16.520 1.00 22.50 226 THR B CA 1
ATOM 3641 C C . THR B 1 226 ? 33.228 31.913 17.817 1.00 22.50 226 THR B C 1
ATOM 3642 O O . THR B 1 226 ? 32.998 32.509 18.859 1.00 21.01 226 THR B O 1
ATOM 3646 N N . ALA B 1 227 ? 34.032 30.838 17.741 1.00 23.48 227 ALA B N 1
ATOM 3647 C CA . ALA B 1 227 ? 34.707 30.406 18.975 1.00 23.31 227 ALA B CA 1
ATOM 3648 C C . ALA B 1 227 ? 35.643 31.470 19.526 1.00 24.96 227 ALA B C 1
ATOM 3649 O O . ALA B 1 227 ? 35.706 31.730 20.732 1.00 25.55 227 ALA B O 1
ATOM 3651 N N . ILE B 1 228 ? 36.431 32.093 18.649 1.00 25.85 228 ILE B N 1
ATOM 3652 C CA . ILE B 1 228 ? 37.432 33.076 19.081 1.00 25.93 228 ILE B CA 1
ATOM 3653 C C . ILE B 1 228 ? 36.790 34.268 19.758 1.00 25.63 228 ILE B C 1
ATOM 3654 O O . ILE B 1 228 ? 37.217 34.739 20.807 1.00 26.93 228 ILE B O 1
ATOM 3659 N N . VAL B 1 229 ? 35.706 34.780 19.148 1.00 24.75 229 VAL B N 1
ATOM 3660 C CA . VAL B 1 229 ? 35.057 35.966 19.737 1.00 22.86 229 VAL B CA 1
ATOM 3661 C C . VAL B 1 229 ? 34.360 35.568 21.010 1.00 21.77 229 VAL B C 1
ATOM 3662 O O . VAL B 1 229 ? 34.381 36.262 22.024 1.00 21.28 229 VAL B O 1
ATOM 3666 N N . ALA B 1 230 ? 33.723 34.356 21.003 1.00 20.64 230 ALA B N 1
ATOM 3667 C CA . ALA B 1 230 ? 33.037 33.916 22.210 1.00 20.62 230 ALA B CA 1
ATOM 3668 C C . ALA B 1 230 ? 34.078 33.836 23.358 1.00 22.43 230 ALA B C 1
ATOM 3669 O O . ALA B 1 230 ? 33.791 34.325 24.454 1.00 22.97 230 ALA B O 1
ATOM 3671 N N . LYS B 1 231 ? 35.235 33.258 23.064 1.00 23.22 231 LYS B N 1
ATOM 3672 C CA . LYS B 1 231 ? 36.249 33.101 24.107 1.00 24.35 231 LYS B CA 1
ATOM 3673 C C . LYS B 1 231 ? 36.745 34.455 24.604 1.00 25.32 231 LYS B C 1
ATOM 3674 O O . LYS B 1 231 ? 36.782 34.665 25.822 1.00 24.10 231 LYS B O 1
ATOM 3680 N N . LYS B 1 232 ? 36.952 35.394 23.696 1.00 26.67 232 LYS B N 1
ATOM 3681 C CA . LYS B 1 232 ? 37.399 36.736 24.069 1.00 28.66 232 LYS B CA 1
ATOM 3682 C C . LYS B 1 232 ? 36.362 37.459 24.902 1.00 29.82 232 LYS B C 1
ATOM 3683 O O . LYS B 1 232 ? 36.701 38.309 25.740 1.00 29.31 232 LYS B O 1
ATOM 3689 N N . LEU B 1 233 ? 35.075 37.147 24.706 1.00 25.49 233 LEU B N 1
ATOM 3690 C CA . LEU B 1 233 ? 34.004 37.741 25.465 1.00 24.17 233 LEU B CA 1
ATOM 3691 C C . LEU B 1 233 ? 33.637 37.003 26.737 1.00 23.06 233 LEU B C 1
ATOM 3692 O O . LEU B 1 233 ? 32.660 37.321 27.387 1.00 21.51 233 LEU B O 1
ATOM 3697 N N . GLY B 1 234 ? 34.357 35.917 27.106 1.00 23.68 234 GLY B N 1
ATOM 3698 C CA . GLY B 1 234 ? 33.997 35.237 28.350 1.00 24.32 234 GLY B CA 1
ATOM 3699 C C . GLY B 1 234 ? 32.776 34.348 28.232 1.00 22.77 234 GLY B C 1
ATOM 3700 O O . GLY B 1 234 ? 32.120 34.064 29.233 1.00 22.88 234 GLY B O 1
ATOM 3701 N N . ARG B 1 235 ? 32.519 33.894 26.981 1.00 21.46 235 ARG B N 1
ATOM 3702 C CA . ARG B 1 235 ? 31.464 32.900 26.820 1.00 21.74 235 ARG B CA 1
ATOM 3703 C C . ARG B 1 235 ? 32.162 31.553 26.558 1.00 20.73 235 ARG B C 1
ATOM 3704 O O . ARG B 1 235 ? 33.280 31.492 26.028 1.00 22.16 235 ARG B O 1
ATOM 3712 N N . ASN B 1 236 ? 31.464 30.476 26.865 1.00 22.82 236 ASN B N 1
ATOM 3713 C CA . ASN B 1 236 ? 31.899 29.134 26.523 1.00 22.78 236 ASN B CA 1
ATOM 3714 C C . ASN B 1 236 ? 31.480 28.885 25.063 1.00 23.27 236 ASN B C 1
ATOM 3715 O O . ASN B 1 236 ? 30.488 29.498 24.597 1.00 21.33 236 ASN B O 1
ATOM 3720 N N . PHE B 1 237 ? 32.130 27.937 24.398 1.00 22.15 237 PHE B N 1
ATOM 3721 C CA . PHE B 1 237 ? 31.691 27.640 23.014 1.00 22.16 237 PHE B CA 1
ATOM 3722 C C . PHE B 1 237 ? 31.841 26.148 22.753 1.00 24.80 237 PHE B C 1
ATOM 3723 O O . PHE B 1 237 ? 32.591 25.464 23.449 1.00 23.93 237 PHE B O 1
ATOM 3731 N N . ILE B 1 238 ? 31.209 25.717 21.674 1.00 23.82 238 ILE B N 1
ATOM 3732 C CA . ILE B 1 238 ? 31.444 24.333 21.218 1.00 25.57 238 ILE B CA 1
ATOM 3733 C C . ILE B 1 238 ? 31.125 24.392 19.719 1.00 24.97 238 ILE B C 1
ATOM 3734 O O . ILE B 1 238 ? 30.240 25.153 19.297 1.00 22.44 238 ILE B O 1
ATOM 3739 N N . GLY B 1 239 ? 31.862 23.629 18.934 1.00 24.67 239 GLY B N 1
ATOM 3740 C CA . GLY B 1 239 ? 31.579 23.640 17.511 1.00 24.72 239 GLY B CA 1
ATOM 3741 C C . GLY B 1 239 ? 32.421 22.618 16.761 1.00 26.32 239 GLY B C 1
ATOM 3742 O O . GLY B 1 239 ? 33.128 21.855 17.415 1.00 25.07 239 GLY B O 1
ATOM 3743 N N . CYS B 1 240 ? 32.251 22.680 15.448 1.00 27.56 240 CYS B N 1
ATOM 3744 C CA . CYS B 1 240 ? 32.926 21.688 14.614 1.00 27.78 240 CYS B CA 1
ATOM 3745 C C . CYS B 1 240 ? 33.084 22.221 13.202 1.00 28.98 240 CYS B C 1
ATOM 3746 O O . CYS B 1 240 ? 32.428 23.167 12.808 1.00 26.75 240 CYS B O 1
ATOM 3749 N N . ASP B 1 241 ? 33.925 21.497 12.456 1.00 29.93 241 ASP B N 1
ATOM 3750 C CA . ASP B 1 241 ? 34.080 21.760 11.031 1.00 33.06 241 ASP B CA 1
ATOM 3751 C C . ASP B 1 241 ? 34.623 20.453 10.440 1.00 33.98 241 ASP B C 1
ATOM 3752 O O . ASP B 1 241 ? 35.344 19.761 11.157 1.00 32.95 241 ASP B O 1
ATOM 3757 N N . MET B 1 242 ? 34.181 20.031 9.263 1.00 37.25 242 MET B N 1
ATOM 3758 C CA . MET B 1 242 ? 34.671 18.753 8.726 1.00 40.48 242 MET B CA 1
ATOM 3759 C C . MET B 1 242 ? 36.114 18.849 8.245 1.00 42.35 242 MET B C 1
ATOM 3760 O O . MET B 1 242 ? 36.794 17.819 8.133 1.00 43.45 242 MET B O 1
ATOM 3765 N N . ASN B 1 243 ? 36.580 20.037 7.910 1.00 42.26 243 ASN B N 1
ATOM 3766 C CA . ASN B 1 243 ? 37.922 20.297 7.421 1.00 42.80 243 ASN B CA 1
ATOM 3767 C C . ASN B 1 243 ? 38.986 20.238 8.501 1.00 43.35 243 ASN B C 1
ATOM 3768 O O . ASN B 1 243 ? 39.090 21.134 9.344 1.00 42.41 243 ASN B O 1
ATOM 3773 N N . ALA B 1 244 ? 39.877 19.241 8.431 1.00 43.37 244 ALA B N 1
ATOM 3774 C CA . ALA B 1 244 ? 40.943 19.079 9.403 1.00 44.33 244 ALA B CA 1
ATOM 3775 C C . ALA B 1 244 ? 41.867 20.285 9.494 1.00 44.72 244 ALA B C 1
ATOM 3776 O O . ALA B 1 244 ? 42.271 20.641 10.602 1.00 43.93 244 ALA B O 1
ATOM 3778 N N . GLU B 1 245 ? 42.233 20.888 8.362 1.00 46.77 245 GLU B N 1
ATOM 3779 C CA . GLU B 1 245 ? 43.122 22.040 8.391 1.00 48.11 245 GLU B CA 1
ATOM 3780 C C . GLU B 1 245 ? 42.465 23.213 9.117 1.00 48.15 245 GLU B C 1
ATOM 3781 O O . GLU B 1 245 ? 43.122 23.888 9.918 1.00 47.57 245 GLU B O 1
ATOM 3792 N N . TYR B 1 246 ? 41.177 23.451 8.865 1.00 47.02 246 TYR B N 1
ATOM 3793 C CA . TYR B 1 246 ? 40.516 24.565 9.555 1.00 46.67 246 TYR B CA 1
ATOM 3794 C C . TYR B 1 246 ? 40.481 24.330 11.062 1.00 45.75 246 TYR B C 1
ATOM 3795 O O . TYR B 1 246 ? 40.894 25.209 11.817 1.00 44.82 246 TYR B O 1
ATOM 3804 N N . VAL B 1 247 ? 40.056 23.153 11.507 1.00 44.69 247 VAL B N 1
ATOM 3805 C CA . VAL B 1 247 ? 39.992 22.851 12.934 1.00 44.66 247 VAL B CA 1
ATOM 3806 C C . VAL B 1 247 ? 41.333 23.019 13.636 1.00 46.23 247 VAL B C 1
ATOM 3807 O O . VAL B 1 247 ? 41.439 23.720 14.651 1.00 45.78 247 VAL B O 1
ATOM 3811 N N . ASN B 1 248 ? 42.395 22.389 13.121 1.00 47.42 248 ASN B N 1
ATOM 3812 C CA . ASN B 1 248 ? 43.711 22.516 13.748 1.00 48.54 248 ASN B CA 1
ATOM 3813 C C . ASN B 1 248 ? 44.153 23.969 13.874 1.00 48.94 248 ASN B C 1
ATOM 3814 O O . ASN B 1 248 ? 44.561 24.419 14.950 1.00 48.40 248 ASN B O 1
ATOM 3819 N N . GLN B 1 249 ? 44.070 24.716 12.767 1.00 49.75 249 GLN B N 1
ATOM 3820 C CA . GLN B 1 249 ? 44.494 26.120 12.846 1.00 50.37 249 GLN B CA 1
ATOM 3821 C C . GLN B 1 249 ? 43.619 26.895 13.816 1.00 49.62 249 GLN B C 1
ATOM 3822 O O . GLN B 1 249 ? 44.139 27.638 14.658 1.00 48.54 249 GLN B O 1
ATOM 3833 N N . ALA B 1 250 ? 42.294 26.702 13.774 1.00 47.91 250 ALA B N 1
ATOM 3834 C CA . ALA B 1 250 ? 41.428 27.404 14.731 1.00 46.97 250 ALA B CA 1
ATOM 3835 C C . ALA B 1 250 ? 41.772 27.020 16.160 1.00 46.18 250 ALA B C 1
ATOM 3836 O O . ALA B 1 250 ? 41.902 27.895 17.025 1.00 45.73 250 ALA B O 1
ATOM 3838 N N . ASN B 1 251 ? 41.973 25.725 16.427 1.00 46.58 251 ASN B N 1
ATOM 3839 C CA . ASN B 1 251 ? 42.337 25.267 17.772 1.00 46.85 251 ASN B CA 1
ATOM 3840 C C . ASN B 1 251 ? 43.691 25.851 18.174 1.00 48.02 251 ASN B C 1
ATOM 3841 O O . ASN B 1 251 ? 43.881 26.235 19.331 1.00 47.40 251 ASN B O 1
ATOM 3846 N N . PHE B 1 252 ? 44.597 26.010 17.215 1.00 49.52 252 PHE B N 1
ATOM 3847 C CA . PHE B 1 252 ? 45.874 26.671 17.445 1.00 51.66 252 PHE B CA 1
ATOM 3848 C C . PHE B 1 252 ? 45.631 28.089 17.962 1.00 52.01 252 PHE B C 1
ATOM 3849 O O . PHE B 1 252 ? 46.113 28.453 19.038 1.00 51.63 252 PHE B O 1
ATOM 3857 N N . VAL B 1 253 ? 44.888 28.893 17.198 1.00 52.21 253 VAL B N 1
ATOM 3858 C CA . VAL B 1 253 ? 44.567 30.260 17.592 1.00 52.54 253 VAL B CA 1
ATOM 3859 C C . VAL B 1 253 ? 43.850 30.335 18.929 1.00 52.95 253 VAL B C 1
ATOM 3860 O O . VAL B 1 253 ? 44.163 31.212 19.741 1.00 52.19 253 VAL B O 1
ATOM 3864 N N . LEU B 1 254 ? 42.894 29.443 19.210 1.00 53.35 254 LEU B N 1
ATOM 3865 C CA . LEU B 1 254 ? 42.196 29.456 20.487 1.00 54.34 254 LEU B CA 1
ATOM 3866 C C . LEU B 1 254 ? 43.147 29.195 21.658 1.00 55.62 254 LEU B C 1
ATOM 3867 O O . LEU B 1 254 ? 43.048 29.845 22.697 1.00 55.20 254 LEU B O 1
ATOM 3872 N N . ASN B 1 255 ? 44.038 28.218 21.502 1.00 57.39 255 ASN B N 1
ATOM 3873 C CA . ASN B 1 255 ? 44.985 27.858 22.547 1.00 59.45 255 ASN B CA 1
ATOM 3874 C C . ASN B 1 255 ? 45.928 29.011 22.869 1.00 59.90 255 ASN B C 1
ATOM 3875 O O . ASN B 1 255 ? 46.226 29.255 24.042 1.00 60.20 255 ASN B O 1
ATOM 3880 N N . GLN B 1 256 ? 46.373 29.738 21.852 0.55 61.03 256 GLN B N 1
ATOM 3881 C CA . GLN B 1 256 ? 47.249 30.883 22.052 0.55 62.39 256 GLN B CA 1
ATOM 3882 C C . GLN B 1 256 ? 46.552 32.012 22.798 0.55 62.60 256 GLN B C 1
ATOM 3883 O O . GLN B 1 256 ? 47.187 32.579 23.712 0.55 62.57 256 GLN B O 1
#

B-factor: mean 29.25, std 11.36, range [8.43, 73.16]

Radius of gyration: 24.09 Å; Cα contacts (8 Å, |Δi|>4): 953; chains: 2; bounding box: 60×57×58 Å

Sequence (466 aa):
MLEINKIHQMNCFDFLDQVENKSVQLAVIDPPYNLSKADWDSFDSHNEFLAFTYRWIDKVLDKLDKDGSLYIFNTPFNCAFICQYLVSKGMIFQNWITWDKRDGMGSAKRRFSTGQETILFFSKSKNHTFNYDEVRVPYESTDRIKHASEKGILKNGKRWFPNPNGRLCGEVWHFSTPKPRDLIERIIRASSNPNDLVLDCFMGSGTTAIVAKKLGRNFIGCDMNAEYVNQANFVLNQMLEINKIHQMNCFDFLDQVENKSVQLAVIDPPYNLSKADWDSFDSHNEFLAFTYRWIDKVLDKLDKDGSLYIFNTPFNCAFICQYLVSKGMIFQNWITWDKRDGMGSAKRRFSTGQETILFFSKSKNHTFNYDEVRVPYGILKNGKRWFPNPNGRLCGEVWHFSSITPKPRDLIERIIRASSNPNDLVLDCFMGSGTTAIVAKKLGRNFIGCDMNAEYVNQANFVLNQ

Foldseek 3Di:
DDDWLAAAQDALVVQLVPADFQQAAEEAEEAQQCPPPDPRNPDPDVVRVVVVVLVSVVSVNRRHHQWHKYKYKYAPVVVVVVVVSCVVVQWAWDAWAKEPAPDPAQDDDVDDRDDIMTITMTTNDPPFFFDQVQQADAEDPVVVVVCVVCQPPADPPHGDDPDPRHHGDDRYHYDPVDDDLNVLLSVPNGGHAAAGEYEYAACQQNSNSQSCVVRRYMYYYYHNDPVSSVNNSVVSVD/DADWLAAAQDQLVVVLVPQDFQQAAEEEEEAQQLPPPDPRNPDPDVVRVVVVVVSSVVSVVRRHHQWHKYKYKYAVVNVVVVVVVCVVVQWAWDDWAKEPQVDPDADDPPDDGDDIMTITMTTNDPPFAFPQLVQADADCDDDPNDRDNADPSHHGDDRYHYDYAVHDHDLVVLLNVCVGGHAAAGEYEYAAQQQNSNSQSCVVRRYIYYYYHNDPVSRVNSSVVSVD

CATH classification: 3.40.50.150